Protein AF-A0A815X5C2-F1 (afdb_monomer_lite)

Sequence (608 aa):
MKLIISILLFIFVFIYITFRIYEYHKNLCKLNYDYPFQDPTLPIDIRLDNLMSLLTPEEKINMLWMDGATSDGELPNLAVPRLNIRGYSWMGQGYVYRSASNGCNINCYSPVIDGNVSVLPQGTGIASTWNKNLIFQSGIMISDESMAIHYNYKNKSVDYKTGASSVINIARDPRWGRVPETYGECPILTGEIAVAFNKGIMGYAKLEDTQLEYGIYKVIPVMRHFIDYDGPDNGRFSFNAIISDADLRITYLPVWKKLIDEKAIVGIMSAISAVNGIPSAVNKYLLNDVLRNEWNFTGYVITPLLVSKPNDGICENAIWSTNGTTVAGRSDGLGSALNRLYGPWGLFVDDNQVIYVADSKNHRIVKWEQDASSGQLVAGGKGSGNNTDQLNHPSDVVVDRDGSIYISDTENGRIQQWSPGAKSGKTIIKDISSPVGISRDKQGLLYVSDWKKGEIKKWGVGATIGQLVASRLSGPRFMFIDQKKSIYIAEQRRDRIIKADDVISSQSSMLVGGSLGNSLNQLSSPYSVIVDELGTLYIADTNNHRIMRWVRGAQSGKVIAGGQGMGSRYDQLSYPHDLSFDLNGNLYVVDYGNHRVQKFVIDKSLCQ

Foldseek 3Di:
DVVVVVVVVVVVVVVVVVVVVVVVVVVVPPPPQPWPLVDPVDDNVVNVVRVVVPDDPQLVVLCQDADDQDVPRDPDGQADVVNPRFREHQAQVQVLQCQAAVVDPDPPPDPFDDDDHDHHFHLQVLLVVVDLQVLLVSLLRSLVVQLVSQVPGPPVRYGRLHHAHAALAAQPDPQAPCCSRYSYRALVSSLSSLLSNLCSNQQAPDSPDQARPSNHGSGAYEYDEQFDDNDHPVCQLEAEAEDDPVCCVPGTCPSVLSCLNSVSHQHYEYGSYHYPLHGRVPPCCRVPVVQCVVSVRPHYYHYPPCSPCVLVFQFPPKAWFLFWDFQAADLPDADLFQRHAAQWFEWDQDQQRKIWIQSQQQQFIWIGHGPDSGTHTFAARPDDDDFQRTAHRWHYWDADPQGWIWTQSFCQQFIWIGHGPDNGTDTQERPANGWAAWDAAPQGKIWTDRQVQQWIWIDDDSRHDTHTQDGPAARWAYWDQDSQRWIWTQRQVQQFIWIGHRPPDPDIHTQAARDDDQPQRHAHRWHYWDATPQGWIWTQSFVQQFIWTGGGPDNGTDTRAANPDDDSGRSTAHRFNYWDAHSQGWIWTDRRVSRTIITIHMDCVVVD

pLDDT: mean 83.62, std 16.28, range [29.42, 98.69]

Secondary structure (DSSP, 8-state):
-HHHHHHHHHHHHHHHHHHHHHHHHHHHT----SSGGG-TTS-HHHHHHHHHHHS-HHHHHHTT------TTS---SS-BGGGTBPEE-TTTTHHHHHHHHH---SS---TT--S----PPPHHHHHTT--HHHHHHHHHHHHHHHHHHHHH-S-TTEE--EEEEEE------TT-TTGGGS--S-HHHHHHHHHHHHHHHHT-SSTT-SS-TTS--SSEEEEEEES---S-STTTTT-EE---HHHIIIIIHHHHHHHHHTT--SEEEEPSSEETTEEGGG-HIIIIIIIIIIT---SEEE--TT---GGG-S-TT-EE-SS-EEEEE-TT---SSTT--SSEEEEEE-TT--EEEEEGGGTEEEEE-TT-SS-EEEEE-S-B-SSTT-BSSEEEEEE-TT--EEEEEGGGTEEEEE-TT-SS-EEEE---SSEEEEEE-TT-PEEEEETTTTEEEEE-TT--SPEEEE-S-SSEEEEEE-TT--EEEEEGGGTEEEEE-SS--S-PEEEEE-SBSSSTT-BSS--EEEE-TT--EEEEEGGGTEEEEE-TT-SS-EEEEE-S-BSSSTT-BSSEEEEEE-TT--EEEEEGGGTEEEEEPEE-TT--

Structure (mmCIF, N/CA/C/O backbone):
data_AF-A0A815X5C2-F1
#
_entry.id   AF-A0A815X5C2-F1
#
loop_
_atom_site.group_PDB
_atom_site.id
_atom_site.type_symbol
_atom_site.label_atom_id
_atom_site.label_alt_id
_atom_site.label_comp_id
_atom_site.label_asym_id
_atom_site.label_entity_id
_atom_site.label_seq_id
_atom_site.pdbx_PDB_ins_code
_atom_site.Cartn_x
_atom_site.Cartn_y
_atom_site.Cartn_z
_atom_site.occupancy
_atom_site.B_iso_or_equiv
_atom_site.auth_seq_id
_atom_site.auth_comp_id
_atom_site.auth_asym_id
_atom_site.auth_atom_id
_atom_site.pdbx_PDB_model_num
ATOM 1 N N . MET A 1 1 ? -52.387 -11.831 75.411 1.00 72.12 1 MET A N 1
ATOM 2 C CA . MET A 1 1 ? -53.411 -11.578 74.368 1.00 72.12 1 MET A CA 1
ATOM 3 C C . MET A 1 1 ? -53.312 -10.174 73.764 1.00 72.12 1 MET A C 1
ATOM 5 O O . MET A 1 1 ? -53.032 -10.090 72.580 1.00 72.12 1 MET A O 1
ATOM 9 N N . LYS A 1 2 ? -53.426 -9.078 74.539 1.00 75.31 2 LYS A N 1
ATOM 10 C CA . LYS A 1 2 ? -53.301 -7.696 74.010 1.00 75.31 2 LYS A CA 1
ATOM 11 C C . LYS A 1 2 ? -51.975 -7.406 73.277 1.00 75.31 2 LYS A C 1
ATOM 13 O O . LYS A 1 2 ? -52.006 -6.847 72.193 1.00 75.31 2 LYS A O 1
ATOM 18 N N . LEU A 1 3 ? -50.838 -7.864 73.813 1.00 75.38 3 LEU A N 1
ATOM 19 C CA . LEU A 1 3 ? -49.519 -7.676 73.185 1.00 75.38 3 LEU A CA 1
ATOM 20 C C . LEU A 1 3 ? -49.397 -8.376 71.817 1.00 75.38 3 LEU A C 1
ATOM 22 O O . LEU A 1 3 ? -48.861 -7.806 70.877 1.00 75.38 3 LEU A O 1
ATOM 26 N N . ILE A 1 4 ? -49.949 -9.587 71.694 1.00 82.00 4 ILE A N 1
ATOM 27 C CA . ILE A 1 4 ? -49.926 -10.371 70.448 1.00 82.00 4 ILE A CA 1
ATOM 28 C C . ILE A 1 4 ? -50.776 -9.686 69.373 1.00 82.00 4 ILE A C 1
ATOM 30 O O . ILE A 1 4 ? -50.346 -9.574 68.230 1.00 82.00 4 ILE A O 1
ATOM 34 N N . ILE A 1 5 ? -51.947 -9.166 69.753 1.00 83.56 5 ILE A N 1
ATOM 35 C CA . ILE A 1 5 ? -52.819 -8.414 68.844 1.00 83.56 5 ILE A CA 1
ATOM 36 C C . ILE A 1 5 ? -52.121 -7.133 68.369 1.00 83.56 5 ILE A C 1
ATOM 38 O O . ILE A 1 5 ? -52.146 -6.851 67.178 1.00 83.56 5 ILE A O 1
ATOM 42 N N . SER A 1 6 ? -51.441 -6.395 69.253 1.00 80.06 6 SER A N 1
ATOM 43 C CA . SER A 1 6 ? -50.691 -5.192 68.862 1.00 80.06 6 SER A CA 1
ATOM 44 C C . SER A 1 6 ? -49.510 -5.488 67.933 1.00 80.06 6 SER A C 1
ATOM 46 O O . SER A 1 6 ? -49.292 -4.732 66.991 1.00 80.06 6 SER A O 1
ATOM 48 N N . ILE A 1 7 ? -48.779 -6.588 68.147 1.00 84.00 7 ILE A N 1
ATOM 49 C CA . ILE A 1 7 ? -47.677 -7.000 67.261 1.00 84.00 7 ILE A CA 1
ATOM 50 C C . ILE A 1 7 ? -48.214 -7.404 65.884 1.00 84.00 7 ILE A C 1
ATOM 52 O O . ILE A 1 7 ? -47.682 -6.964 64.868 1.00 84.00 7 ILE A O 1
ATOM 56 N N . LEU A 1 8 ? -49.297 -8.184 65.832 1.00 85.31 8 LEU A N 1
ATOM 57 C CA . LEU A 1 8 ? -49.929 -8.574 64.570 1.00 85.31 8 LEU A CA 1
ATOM 58 C C . LEU A 1 8 ? -50.484 -7.363 63.813 1.00 85.31 8 LEU A C 1
ATOM 60 O O . LEU A 1 8 ? -50.305 -7.278 62.602 1.00 85.31 8 LEU A O 1
ATOM 64 N N . LEU A 1 9 ? -51.092 -6.402 64.516 1.00 85.44 9 LEU A N 1
ATOM 65 C CA . LEU A 1 9 ? -51.580 -5.163 63.910 1.00 85.44 9 LEU A CA 1
ATOM 66 C C . LEU A 1 9 ? -50.423 -4.326 63.349 1.00 85.44 9 LEU A C 1
ATOM 68 O O . LEU A 1 9 ? -50.530 -3.800 62.247 1.00 85.44 9 LEU A O 1
ATOM 72 N N . PHE A 1 10 ? -49.304 -4.241 64.074 1.00 87.94 10 PHE A N 1
ATOM 73 C CA . PHE A 1 10 ? -48.117 -3.524 63.616 1.00 87.94 10 PHE A CA 1
ATOM 74 C C . PHE A 1 10 ? -47.497 -4.180 62.378 1.00 87.94 10 PHE A C 1
ATOM 76 O O . PHE A 1 10 ? -47.206 -3.486 61.410 1.00 87.94 10 PHE A O 1
ATOM 83 N N . ILE A 1 11 ? -47.364 -5.510 62.364 1.00 88.12 11 ILE A N 1
ATOM 84 C CA . ILE A 1 11 ? -46.875 -6.259 61.198 1.00 88.12 11 ILE A CA 1
ATOM 85 C C . ILE A 1 11 ? -47.812 -6.058 60.003 1.00 88.12 11 ILE A C 1
ATOM 87 O O . ILE A 1 11 ? -47.346 -5.796 58.900 1.00 88.12 11 ILE A O 1
ATOM 91 N N . PHE A 1 12 ? -49.128 -6.119 60.212 1.00 90.75 12 PHE A N 1
ATOM 92 C CA . PHE A 1 12 ? -50.104 -5.944 59.138 1.00 90.75 12 PHE A CA 1
ATOM 93 C C . PHE A 1 12 ? -50.082 -4.523 58.565 1.00 90.75 12 PHE A C 1
ATOM 95 O O . PHE A 1 12 ? -50.087 -4.347 57.350 1.00 90.75 12 PHE A O 1
ATOM 102 N N . VAL A 1 13 ? -49.990 -3.504 59.425 1.00 88.62 13 VAL A N 1
ATOM 103 C CA . VAL A 1 13 ? -49.850 -2.100 59.012 1.00 88.62 13 VAL A CA 1
ATOM 104 C C . VAL A 1 13 ? -48.517 -1.875 58.301 1.00 88.62 13 VAL A C 1
ATOM 106 O O . VAL A 1 13 ? -48.491 -1.211 57.271 1.00 88.62 13 VAL A O 1
ATOM 109 N N . PHE A 1 14 ? -47.424 -2.467 58.784 1.00 88.44 14 PHE A N 1
ATOM 110 C CA . PHE A 1 14 ? -46.113 -2.366 58.148 1.00 88.44 14 PHE A CA 1
ATOM 111 C C . PHE A 1 14 ? -46.097 -3.018 56.759 1.00 88.44 14 PHE A C 1
ATOM 113 O O . PHE A 1 14 ? -45.638 -2.392 55.805 1.00 88.44 14 PHE A O 1
ATOM 120 N N . ILE A 1 15 ? -46.661 -4.225 56.616 1.00 87.44 15 ILE A N 1
ATOM 121 C CA . ILE A 1 15 ? -46.813 -4.925 55.328 1.00 87.44 15 ILE A CA 1
ATOM 122 C C . ILE A 1 15 ? -47.727 -4.133 54.387 1.00 87.44 15 ILE A C 1
ATOM 124 O O . ILE A 1 15 ? -47.416 -3.971 53.211 1.00 87.44 15 ILE A O 1
ATOM 128 N N . TYR A 1 16 ? -48.835 -3.589 54.891 1.00 89.00 16 TYR A N 1
ATOM 129 C CA . TYR A 1 16 ? -49.747 -2.782 54.086 1.00 89.00 16 TYR A CA 1
ATOM 130 C C . TYR A 1 16 ? -49.084 -1.488 53.601 1.00 89.00 16 TYR A C 1
ATOM 132 O O . TYR A 1 16 ? -49.184 -1.155 52.424 1.00 89.00 16 TYR A O 1
ATOM 140 N N . ILE A 1 17 ? -48.359 -0.775 54.467 1.00 84.19 17 ILE A N 1
ATOM 141 C CA . ILE A 1 17 ? -47.642 0.453 54.097 1.00 84.19 17 ILE A CA 1
ATOM 142 C C . ILE A 1 17 ? -46.528 0.145 53.094 1.00 84.19 17 ILE A C 1
ATOM 144 O O . ILE A 1 17 ? -46.443 0.822 52.075 1.00 84.19 17 ILE A O 1
ATOM 148 N N . THR A 1 18 ? -45.720 -0.895 53.316 1.00 80.69 18 THR A N 1
ATOM 149 C CA . THR A 1 18 ? -44.672 -1.298 52.358 1.00 80.69 18 THR A CA 1
ATOM 150 C C . THR A 1 18 ? -45.258 -1.734 51.016 1.00 80.69 18 THR A C 1
ATOM 152 O O . THR A 1 18 ? -44.755 -1.310 49.978 1.00 80.69 18 THR A O 1
ATOM 155 N N . PHE A 1 19 ? -46.369 -2.475 51.004 1.00 80.69 19 PHE A N 1
ATOM 156 C CA . PHE A 1 19 ? -47.079 -2.837 49.774 1.00 80.69 19 PHE A CA 1
ATOM 157 C C . PHE A 1 19 ? -47.651 -1.611 49.046 1.00 80.69 19 PHE A C 1
ATOM 159 O O . PHE A 1 19 ? -47.551 -1.512 47.825 1.00 80.69 19 PHE A O 1
ATOM 166 N N . ARG A 1 20 ? -48.207 -0.632 49.773 1.00 82.44 20 ARG A N 1
ATOM 167 C CA . ARG A 1 20 ? -48.721 0.613 49.179 1.00 82.44 20 ARG A CA 1
ATOM 168 C C . ARG A 1 20 ? -47.603 1.525 48.681 1.00 82.44 20 ARG A C 1
ATOM 170 O O . ARG A 1 20 ? -47.794 2.143 47.645 1.00 82.44 20 ARG A O 1
ATOM 177 N N . ILE A 1 21 ? -46.451 1.576 49.351 1.00 74.44 21 ILE A N 1
ATOM 178 C CA . ILE A 1 21 ? -45.251 2.284 48.875 1.00 74.44 21 ILE A CA 1
ATOM 179 C C . ILE A 1 21 ? -44.699 1.607 47.613 1.00 74.44 21 ILE A C 1
ATOM 181 O O . ILE A 1 21 ? -44.374 2.299 46.653 1.00 74.44 21 ILE A O 1
ATOM 185 N N . TYR A 1 22 ? -44.663 0.272 47.573 1.00 72.00 22 TYR A N 1
ATOM 186 C CA . TYR A 1 22 ? -44.270 -0.499 46.391 1.00 72.00 22 TYR A CA 1
ATOM 187 C C . TYR A 1 22 ? -45.204 -0.239 45.198 1.00 72.00 22 TYR A C 1
ATOM 189 O O . TYR A 1 22 ? -44.738 0.129 44.123 1.00 72.00 22 TYR A O 1
ATOM 197 N N . GLU A 1 23 ? -46.523 -0.341 45.388 1.00 68.12 23 GLU A N 1
ATOM 198 C CA . GLU A 1 23 ? -47.508 -0.041 44.338 1.00 68.12 23 GLU A CA 1
ATOM 199 C C . GLU A 1 23 ? -47.501 1.444 43.937 1.00 68.12 23 GLU A C 1
ATOM 201 O O . GLU A 1 23 ? -47.678 1.770 42.765 1.00 68.12 23 GLU A O 1
ATOM 206 N N . TYR A 1 24 ? -47.254 2.363 44.872 1.00 66.94 24 TYR A N 1
ATOM 207 C CA . TYR A 1 24 ? -47.135 3.791 44.581 1.00 66.94 24 TYR A CA 1
ATOM 208 C C . TYR A 1 24 ? -45.874 4.107 43.764 1.00 66.94 24 TYR A C 1
ATOM 210 O O . TYR A 1 24 ? -45.978 4.801 42.758 1.00 66.94 24 TYR A O 1
ATOM 218 N N . HIS A 1 25 ? -44.709 3.539 44.101 1.00 59.38 25 HIS A N 1
ATOM 219 C CA . HIS A 1 25 ? -43.488 3.676 43.293 1.00 59.38 25 HIS A CA 1
ATOM 220 C C . HIS A 1 25 ? -43.621 3.022 41.915 1.00 59.38 25 HIS A C 1
ATOM 222 O O . HIS A 1 25 ? -43.240 3.621 40.911 1.00 59.38 25 HIS A O 1
ATOM 228 N N . LYS A 1 26 ? -44.235 1.838 41.843 1.00 57.28 26 LYS A N 1
ATOM 229 C CA . LYS A 1 26 ? -44.528 1.147 40.582 1.00 57.28 26 LYS A CA 1
ATOM 230 C C . LYS A 1 26 ? -45.453 1.962 39.673 1.00 57.28 26 LYS A C 1
ATOM 232 O O . LYS A 1 26 ? -45.273 1.951 38.460 1.00 57.28 26 LYS A O 1
ATOM 237 N N . ASN A 1 27 ? -46.420 2.688 40.238 1.00 56.72 27 ASN A N 1
ATOM 238 C CA . ASN A 1 27 ? -47.327 3.543 39.467 1.00 56.72 27 ASN A CA 1
ATOM 239 C C . ASN A 1 27 ? -46.750 4.940 39.162 1.00 56.72 27 ASN A C 1
ATOM 241 O O . ASN A 1 27 ? -47.071 5.487 38.111 1.00 56.72 27 ASN A O 1
ATOM 245 N N . LEU A 1 28 ? -45.871 5.495 40.006 1.00 50.91 28 LEU A N 1
ATOM 246 C CA . LEU A 1 28 ? -45.116 6.728 39.718 1.00 50.91 28 LEU A CA 1
ATOM 247 C C . LEU A 1 28 ? -44.108 6.551 38.571 1.00 50.91 28 LEU A C 1
ATOM 249 O O . LEU A 1 28 ? -43.815 7.508 37.862 1.00 50.91 28 LEU A O 1
ATOM 253 N N . CYS A 1 29 ? -43.603 5.330 38.376 1.00 49.50 29 CYS A N 1
ATOM 254 C CA . CYS A 1 29 ? -42.660 4.970 37.318 1.00 49.50 29 CYS A CA 1
ATOM 255 C C . CYS A 1 29 ? -43.308 4.230 36.137 1.00 49.50 29 CYS A C 1
ATOM 257 O O . CYS A 1 29 ? -42.604 3.528 35.412 1.00 49.50 29 CYS A O 1
ATOM 259 N N . LYS A 1 30 ? -44.615 4.396 35.881 1.00 49.09 30 LYS A N 1
ATOM 260 C CA . LYS A 1 30 ? -45.191 4.035 34.572 1.00 49.09 30 LYS A CA 1
ATOM 261 C C . LYS A 1 30 ? -44.736 5.041 33.516 1.00 49.09 30 LYS A C 1
ATOM 263 O O . LYS A 1 30 ? -45.509 5.851 33.013 1.00 49.09 30 LYS A O 1
ATOM 268 N N . LEU A 1 31 ? -43.452 4.993 33.189 1.00 56.62 31 LEU A N 1
ATOM 269 C CA . LEU A 1 31 ? -43.000 5.392 31.872 1.00 56.62 31 LEU A CA 1
ATOM 270 C C . LEU A 1 31 ? -43.629 4.376 30.918 1.00 56.62 31 LEU A C 1
ATOM 272 O O . LEU A 1 31 ? -43.319 3.189 30.976 1.00 56.62 31 LEU A O 1
ATOM 276 N N . ASN A 1 32 ? -44.591 4.819 30.113 1.00 68.81 32 ASN A N 1
ATOM 277 C CA . ASN A 1 32 ? -45.049 4.003 28.999 1.00 68.81 32 ASN A CA 1
ATOM 278 C C . ASN A 1 32 ? -43.869 3.890 28.035 1.00 68.81 32 ASN A C 1
ATOM 280 O O . ASN A 1 32 ? -43.468 4.880 27.427 1.00 68.81 32 ASN A O 1
ATOM 284 N N . TYR A 1 33 ? -43.284 2.700 27.975 1.00 81.44 33 TYR A N 1
ATOM 285 C CA . TYR A 1 33 ? -42.246 2.360 27.019 1.00 81.44 33 TYR A CA 1
ATOM 286 C C . TYR A 1 33 ? -42.915 1.847 25.747 1.00 81.44 33 TYR A C 1
ATOM 288 O O . TYR A 1 33 ? -43.743 0.938 25.806 1.00 81.44 33 TYR A O 1
ATOM 296 N N . ASP A 1 34 ? -42.547 2.418 24.605 1.00 88.44 34 ASP A N 1
ATOM 297 C CA . ASP A 1 34 ? -43.014 1.969 23.292 1.00 88.44 34 ASP A CA 1
ATOM 298 C C . ASP A 1 34 ? -42.388 0.616 22.925 1.00 88.44 34 ASP A C 1
ATOM 300 O O . ASP A 1 34 ? -42.987 -0.184 22.204 1.00 88.44 34 ASP A O 1
ATOM 304 N N . TYR A 1 35 ? -41.186 0.343 23.447 1.00 91.12 35 TYR A N 1
ATOM 305 C CA . TYR A 1 35 ? -40.422 -0.869 23.167 1.00 91.12 35 TYR A CA 1
ATOM 306 C C . TYR A 1 35 ? -39.722 -1.424 24.419 1.00 91.12 35 TYR A C 1
ATOM 308 O O . TYR A 1 35 ? -39.241 -0.640 25.243 1.00 91.12 35 TYR A O 1
ATOM 316 N N . PRO A 1 36 ? -39.552 -2.758 24.533 1.00 91.88 36 PRO A N 1
ATOM 317 C CA . PRO A 1 36 ? -38.826 -3.391 25.637 1.00 91.88 36 PRO A CA 1
ATOM 318 C C . PRO A 1 36 ? -37.434 -2.809 25.911 1.00 91.88 36 PRO A C 1
ATOM 320 O O . PRO A 1 36 ? -37.052 -2.666 27.067 1.00 91.88 36 PRO A O 1
ATOM 323 N N . PHE A 1 37 ? -36.672 -2.409 24.885 1.00 92.56 37 PHE A N 1
ATOM 324 C CA . PHE A 1 37 ? -35.331 -1.851 25.106 1.00 92.56 37 PHE A CA 1
ATOM 325 C C . PHE A 1 37 ? -35.318 -0.559 25.944 1.00 92.56 37 PHE A C 1
ATOM 327 O O . PHE A 1 37 ? -34.287 -0.203 26.526 1.00 92.56 37 PHE A O 1
ATOM 334 N N . GLN A 1 38 ? -36.444 0.148 26.023 1.00 89.06 38 GLN A N 1
ATOM 335 C CA . GLN A 1 38 ? -36.567 1.387 26.785 1.00 89.06 38 GLN A CA 1
ATOM 336 C C . GLN A 1 38 ? -36.822 1.130 28.279 1.00 89.06 38 GLN A C 1
ATOM 338 O O . GLN A 1 38 ? -36.541 2.017 29.082 1.00 89.06 38 GLN A O 1
ATOM 343 N N . ASP A 1 39 ? -37.279 -0.069 28.657 1.00 87.19 39 ASP A N 1
ATOM 344 C CA . ASP A 1 39 ? -37.573 -0.436 30.043 1.00 87.19 39 ASP A CA 1
ATOM 345 C C . ASP A 1 39 ? -36.281 -0.772 30.812 1.00 87.19 39 ASP A C 1
ATOM 347 O O . ASP A 1 39 ? -35.660 -1.805 30.554 1.00 87.19 39 ASP A O 1
ATOM 351 N N . PRO A 1 40 ? -35.842 0.065 31.771 1.00 83.12 40 PRO A N 1
ATOM 352 C CA . PRO A 1 40 ? -34.617 -0.159 32.525 1.00 83.12 40 PRO A CA 1
ATOM 353 C C . PRO A 1 40 ? -34.738 -1.286 33.557 1.00 83.12 40 PRO A C 1
ATOM 355 O O . PRO A 1 40 ? -33.723 -1.658 34.141 1.00 83.12 40 PRO A O 1
ATOM 358 N N . THR A 1 41 ? -35.940 -1.816 33.804 1.00 83.19 41 THR A N 1
ATOM 359 C CA . THR A 1 41 ? -36.155 -2.952 34.711 1.00 83.19 41 THR A CA 1
ATOM 360 C C . THR A 1 41 ? -35.864 -4.297 34.047 1.00 83.19 41 THR A C 1
ATOM 362 O O . THR A 1 41 ? -35.677 -5.295 34.745 1.00 83.19 41 THR A O 1
ATOM 365 N N . LEU A 1 42 ? -35.784 -4.331 32.711 1.00 86.88 42 LEU A N 1
ATOM 366 C CA . LEU A 1 42 ? -35.422 -5.527 31.960 1.00 86.88 42 LEU A CA 1
ATOM 367 C C . LEU A 1 42 ? -33.898 -5.743 31.924 1.00 86.88 42 LEU A C 1
ATOM 369 O O . LEU A 1 42 ? -33.134 -4.772 31.868 1.00 86.88 42 LEU A O 1
ATOM 373 N N . PRO A 1 43 ? -33.439 -7.010 31.891 1.00 87.56 43 PRO A N 1
ATOM 374 C CA . PRO A 1 43 ? -32.035 -7.345 31.670 1.00 87.56 43 PRO A CA 1
ATOM 375 C C . PRO A 1 43 ? -31.459 -6.702 30.397 1.00 87.56 43 PRO A C 1
ATOM 377 O O . PRO A 1 43 ? -32.151 -6.553 29.387 1.00 87.56 43 PRO A O 1
ATOM 380 N N . ILE A 1 44 ? -30.186 -6.295 30.445 1.00 83.94 44 ILE A N 1
ATOM 381 C CA . ILE A 1 44 ? -29.543 -5.541 29.356 1.00 83.94 44 ILE A CA 1
ATOM 382 C C . ILE A 1 44 ? -29.495 -6.323 28.038 1.00 83.94 44 ILE A C 1
ATOM 384 O O . ILE A 1 44 ? -29.683 -5.735 26.982 1.00 83.94 44 ILE A O 1
ATOM 388 N N . ASP A 1 45 ? -29.301 -7.636 28.095 1.00 88.31 45 ASP A N 1
ATOM 389 C CA . ASP A 1 45 ? -29.332 -8.561 26.960 1.00 88.31 45 ASP A CA 1
ATOM 390 C C . ASP A 1 45 ? -30.703 -8.567 26.275 1.00 88.31 45 ASP A C 1
ATOM 392 O O . ASP A 1 45 ? -30.782 -8.341 25.072 1.00 88.31 45 ASP A O 1
ATOM 396 N N . ILE A 1 46 ? -31.792 -8.672 27.043 1.00 92.12 46 ILE A N 1
ATOM 397 C CA . ILE A 1 46 ? -33.163 -8.607 26.509 1.00 92.12 46 ILE A CA 1
ATOM 398 C C . ILE A 1 46 ? -33.430 -7.263 25.825 1.00 92.12 46 ILE A C 1
ATOM 400 O O . ILE A 1 46 ? -34.056 -7.193 24.762 1.00 92.12 46 ILE A O 1
ATOM 404 N N . ARG A 1 47 ? -32.945 -6.176 26.426 1.00 92.75 47 ARG A N 1
ATOM 405 C CA . ARG A 1 47 ? -33.084 -4.829 25.867 1.00 92.75 47 ARG A CA 1
ATOM 406 C C . ARG A 1 47 ? -32.284 -4.677 24.575 1.00 92.75 47 ARG A C 1
ATOM 408 O O . ARG A 1 47 ? -32.802 -4.128 23.605 1.00 92.75 47 ARG A O 1
ATOM 415 N N . LEU A 1 48 ? -31.048 -5.171 24.548 1.00 90.44 48 LEU A N 1
ATOM 416 C CA . LEU A 1 48 ? -30.183 -5.126 23.371 1.00 90.44 48 LEU A CA 1
ATOM 417 C C . LEU A 1 48 ? -30.739 -5.981 22.233 1.00 90.44 48 LEU A C 1
ATOM 419 O O . LEU A 1 48 ? -30.823 -5.485 21.114 1.00 90.44 48 LEU A O 1
ATOM 423 N N . ASP A 1 49 ? -31.193 -7.204 22.501 1.00 94.25 49 ASP A N 1
ATOM 424 C CA . ASP A 1 49 ? -31.783 -8.085 21.488 1.00 94.25 49 ASP A CA 1
ATOM 425 C C . ASP A 1 49 ? -33.027 -7.455 20.858 1.00 94.25 49 ASP A C 1
ATOM 427 O O . ASP A 1 49 ? -33.178 -7.433 19.631 1.00 94.25 49 ASP A O 1
ATOM 431 N N . ASN A 1 50 ? -33.892 -6.857 21.683 1.00 96.44 50 ASN A N 1
ATOM 432 C CA . ASN A 1 50 ? -35.046 -6.125 21.185 1.00 96.44 50 ASN A CA 1
ATOM 433 C C . ASN A 1 50 ? -34.626 -4.935 20.309 1.00 96.44 50 ASN A C 1
ATOM 435 O O . ASN A 1 50 ? -35.100 -4.828 19.178 1.00 96.44 50 ASN A O 1
ATOM 439 N N . LEU A 1 51 ? -33.704 -4.087 20.772 1.00 94.31 51 LEU A N 1
ATOM 440 C CA . LEU A 1 51 ? -33.201 -2.955 19.988 1.00 94.31 51 LEU A CA 1
ATOM 441 C C . LEU A 1 51 ? -32.599 -3.412 18.649 1.00 94.31 51 LEU A C 1
ATOM 443 O O . LEU A 1 51 ? -32.947 -2.886 17.591 1.00 94.31 51 LEU A O 1
ATOM 447 N N . MET A 1 52 ? -31.742 -4.432 18.673 1.00 94.06 52 MET A N 1
ATOM 448 C CA . MET A 1 52 ? -31.075 -4.959 17.483 1.00 94.06 52 MET A CA 1
ATOM 449 C C . MET A 1 52 ? -32.051 -5.597 16.492 1.00 94.06 52 MET A C 1
ATOM 451 O O . MET A 1 52 ? -31.781 -5.573 15.288 1.00 94.06 52 MET A O 1
ATOM 455 N N . SER A 1 53 ? -33.180 -6.132 16.963 1.00 96.00 53 SER A N 1
ATOM 456 C CA . SER A 1 53 ? -34.256 -6.634 16.098 1.00 96.00 53 SER A CA 1
ATOM 457 C C . SER A 1 53 ? -35.053 -5.517 15.414 1.00 96.00 53 SER A C 1
ATOM 459 O O . SER A 1 53 ? -35.569 -5.717 14.318 1.00 96.00 53 SER A O 1
ATOM 461 N N . LEU A 1 54 ? -35.129 -4.336 16.038 1.00 95.75 54 LEU A N 1
ATOM 462 C CA . LEU A 1 54 ? -35.889 -3.191 15.535 1.00 95.75 54 LEU A CA 1
ATOM 463 C C . LEU A 1 54 ? -35.095 -2.339 14.545 1.00 95.75 54 LEU A C 1
ATOM 465 O O . LEU A 1 54 ? -35.705 -1.695 13.694 1.00 95.75 54 LEU A O 1
ATOM 469 N N . LEU A 1 55 ? -33.766 -2.293 14.666 1.00 92.38 55 LEU A N 1
ATOM 470 C CA . LEU A 1 55 ? -32.887 -1.505 13.799 1.00 92.38 55 LEU A CA 1
ATOM 471 C C . LEU A 1 55 ? -32.734 -2.139 12.406 1.00 92.38 55 LEU A C 1
ATOM 473 O O . LEU A 1 55 ? -32.408 -3.324 12.269 1.00 92.38 55 LEU A O 1
ATOM 477 N N . THR A 1 56 ? -32.892 -1.321 11.369 1.00 90.94 56 THR A N 1
ATOM 478 C CA . THR A 1 56 ? -32.572 -1.680 9.983 1.00 90.94 56 THR A CA 1
ATOM 479 C C . THR A 1 56 ? -31.056 -1.828 9.796 1.00 90.94 56 THR A C 1
ATOM 481 O O . THR A 1 56 ? -30.276 -1.296 10.592 1.00 90.94 56 THR A O 1
ATOM 484 N N . PRO A 1 57 ? -30.594 -2.532 8.746 1.00 87.62 57 PRO A N 1
ATOM 485 C CA . PRO A 1 57 ? -29.172 -2.578 8.413 1.00 87.62 57 PRO A CA 1
ATOM 486 C C . PRO A 1 57 ? -28.546 -1.189 8.224 1.00 87.62 57 PRO A C 1
ATOM 488 O O . PRO A 1 57 ? -27.438 -0.965 8.696 1.00 87.62 57 PRO A O 1
ATOM 491 N N . GLU A 1 58 ? -29.263 -0.255 7.596 1.00 79.31 58 GLU A N 1
ATOM 492 C CA . GLU A 1 58 ? -28.786 1.113 7.366 1.00 79.31 58 GLU A CA 1
ATOM 493 C C . GLU A 1 58 ? -28.607 1.883 8.678 1.00 79.31 58 GLU A C 1
ATOM 495 O O . GLU A 1 58 ? -27.551 2.459 8.911 1.00 79.31 58 GLU A O 1
ATOM 500 N N . GLU A 1 59 ? -29.575 1.815 9.596 1.00 84.06 59 GLU A N 1
ATOM 501 C CA . GLU A 1 59 ? -29.431 2.449 10.914 1.00 84.06 59 GLU A CA 1
ATOM 502 C C . GLU A 1 59 ? -28.301 1.818 11.728 1.00 84.06 59 GLU A C 1
ATOM 504 O O . GLU A 1 59 ? -27.558 2.536 12.389 1.00 84.06 59 GLU A O 1
ATOM 509 N N . LYS A 1 60 ? -28.117 0.492 11.647 1.00 84.75 60 LYS A N 1
ATOM 510 C CA . LYS A 1 60 ? -26.974 -0.183 12.281 1.00 84.75 60 LYS A CA 1
ATOM 511 C C . LYS A 1 60 ? -25.652 0.341 11.733 1.00 84.75 60 LYS A C 1
ATOM 513 O O . LYS A 1 60 ? -24.768 0.635 12.525 1.00 84.75 60 LYS A O 1
ATOM 518 N N . ILE A 1 61 ? -25.522 0.463 10.410 1.00 78.50 61 ILE A N 1
ATOM 519 C CA . ILE A 1 61 ? -24.318 0.990 9.751 1.00 78.50 61 ILE A CA 1
ATOM 520 C C . ILE A 1 61 ? -24.071 2.440 10.165 1.00 78.50 61 ILE A C 1
ATOM 522 O O . ILE A 1 61 ? -22.959 2.778 10.562 1.00 78.50 61 ILE A O 1
ATOM 526 N N . ASN A 1 62 ? -25.111 3.271 10.145 1.00 74.50 62 ASN A N 1
ATOM 527 C CA . ASN A 1 62 ? -25.028 4.673 10.538 1.00 74.50 62 ASN A CA 1
ATOM 528 C C . ASN A 1 62 ? -24.534 4.819 11.983 1.00 74.50 62 ASN A C 1
ATOM 530 O O . ASN A 1 62 ? -23.634 5.611 12.245 1.00 74.50 62 ASN A O 1
ATOM 534 N N . MET A 1 63 ? -25.012 3.974 12.901 1.00 76.38 63 MET A N 1
ATOM 535 C CA . MET A 1 63 ? -24.567 3.952 14.300 1.00 76.38 63 MET A CA 1
ATOM 536 C C . MET A 1 63 ? -23.106 3.500 14.505 1.00 76.38 63 MET A C 1
ATOM 538 O O . MET A 1 63 ? -22.582 3.677 15.604 1.00 76.38 63 MET A O 1
ATOM 542 N N . LEU A 1 64 ? -22.432 2.938 13.491 1.00 76.06 64 LEU A N 1
ATOM 543 C CA . LEU A 1 64 ? -21.000 2.600 13.550 1.00 76.06 64 LEU A CA 1
ATOM 544 C C . LEU A 1 64 ? -20.088 3.787 13.214 1.00 76.06 64 LEU A C 1
ATOM 546 O O . LEU A 1 64 ? -18.883 3.712 13.460 1.00 76.06 64 LEU A O 1
ATOM 550 N N . TRP A 1 65 ? -20.632 4.861 12.636 1.00 65.88 65 TRP A N 1
ATOM 551 C CA . TRP A 1 65 ? -19.843 6.002 12.191 1.00 65.88 65 TRP A CA 1
ATOM 552 C C . TRP A 1 65 ? -19.666 7.048 13.296 1.00 65.88 65 TRP A C 1
ATOM 554 O O . TRP A 1 65 ? -20.448 7.162 14.241 1.00 65.88 65 TRP A O 1
ATOM 564 N N . MET A 1 66 ? -18.621 7.854 13.158 1.00 59.94 66 MET A N 1
ATOM 565 C CA . MET A 1 66 ? -18.404 9.050 13.956 1.00 59.94 66 MET A CA 1
ATOM 566 C C . MET A 1 66 ? -18.143 10.191 12.980 1.00 59.94 66 MET A C 1
ATOM 568 O O . MET A 1 66 ? -17.024 10.313 12.493 1.00 59.94 66 MET A O 1
ATOM 572 N N . ASP A 1 67 ? -19.160 11.002 12.679 1.00 49.62 67 ASP A N 1
ATOM 573 C CA . ASP A 1 67 ? -18.928 12.286 12.017 1.00 49.62 67 ASP A CA 1
ATOM 574 C C . ASP A 1 67 ? -19.259 13.432 12.964 1.00 49.62 67 ASP A C 1
ATOM 576 O O . ASP A 1 67 ? -20.211 13.380 13.752 1.00 49.62 67 ASP A O 1
ATOM 580 N N . GLY A 1 68 ? -18.385 14.431 12.916 1.00 40.25 68 GLY A N 1
ATOM 581 C CA . GLY A 1 68 ? -18.548 15.687 13.607 1.00 40.25 68 GLY A CA 1
ATOM 582 C C . GLY A 1 68 ? -19.747 16.442 13.058 1.00 40.25 68 GLY A C 1
ATOM 583 O O . GLY A 1 68 ? -20.357 16.086 12.054 1.00 40.25 68 GLY A O 1
ATOM 584 N N . ALA A 1 69 ? -20.068 17.531 13.742 1.00 33.81 69 ALA A N 1
ATOM 585 C CA . ALA A 1 69 ? -20.802 18.610 13.124 1.00 33.81 69 ALA A CA 1
ATOM 586 C C . ALA A 1 69 ? -20.215 18.856 11.726 1.00 33.81 69 ALA A C 1
ATOM 588 O O . ALA A 1 69 ? -19.022 19.148 11.595 1.00 33.81 69 ALA A O 1
ATOM 589 N N . THR A 1 70 ? -21.052 18.749 10.697 1.00 30.41 70 THR A N 1
ATOM 590 C CA . THR A 1 70 ? -20.792 19.466 9.454 1.00 30.41 70 THR A CA 1
ATOM 591 C C . THR A 1 70 ? -20.470 20.921 9.817 1.00 30.41 70 THR A C 1
ATOM 593 O O . THR A 1 70 ? -20.861 21.421 10.882 1.00 30.41 70 THR A O 1
ATOM 596 N N . SER A 1 71 ? -19.799 21.646 8.928 1.00 31.19 71 SER A N 1
ATOM 597 C CA . SER A 1 71 ? -19.650 23.111 9.004 1.00 31.19 71 SER A CA 1
ATOM 598 C C . SER A 1 71 ? -20.979 23.872 9.185 1.00 31.19 71 SER A C 1
ATOM 600 O O . SER A 1 71 ? -20.976 25.085 9.389 1.00 31.19 71 SER A O 1
ATOM 602 N N . ASP A 1 72 ? -22.096 23.146 9.150 1.00 29.42 72 ASP A N 1
ATOM 603 C CA . ASP A 1 72 ? -23.463 23.606 9.034 1.00 29.42 72 ASP A CA 1
ATOM 604 C C . ASP A 1 72 ? -24.259 23.320 10.330 1.00 29.42 72 ASP A C 1
ATOM 606 O O . ASP A 1 72 ? -25.404 23.741 10.460 1.00 29.42 72 ASP A O 1
ATOM 610 N N . GLY A 1 73 ? -23.665 22.642 11.326 1.00 33.53 73 GLY A N 1
ATOM 611 C CA . GLY A 1 73 ? -24.241 22.496 12.671 1.00 33.53 73 GLY A CA 1
ATOM 612 C C . GLY A 1 73 ? -25.387 21.486 12.816 1.00 33.53 73 GLY A C 1
ATOM 613 O O . GLY A 1 73 ? -25.925 21.345 13.917 1.00 33.53 73 GLY A O 1
ATOM 614 N N . GLU A 1 74 ? -25.734 20.743 11.768 1.00 34.03 74 GLU A N 1
ATOM 615 C CA . GLU A 1 74 ? -26.656 19.608 11.861 1.00 34.03 74 GLU A CA 1
ATOM 616 C C . GLU A 1 74 ? -25.865 18.298 11.993 1.00 34.03 74 GLU A C 1
ATOM 618 O O . GLU A 1 74 ? -24.874 18.091 11.300 1.00 34.03 74 GLU A O 1
ATOM 623 N N . LEU A 1 75 ? -26.278 17.428 12.924 1.00 50.16 75 LEU A N 1
ATOM 624 C CA . LEU A 1 75 ? -25.729 16.084 13.159 1.00 50.16 75 LEU A CA 1
ATOM 625 C C . LEU A 1 75 ? -26.728 15.054 12.609 1.00 50.16 75 LEU A C 1
ATOM 627 O O . LEU A 1 75 ? -27.537 14.536 13.385 1.00 50.16 75 LEU A O 1
ATOM 631 N N . PRO A 1 76 ? -26.755 14.766 11.295 1.00 42.47 76 PRO A N 1
ATOM 632 C CA . PRO A 1 76 ? -27.945 14.168 10.706 1.00 42.47 76 PRO A CA 1
ATOM 633 C C . PRO A 1 76 ? -28.003 12.639 10.857 1.00 42.47 76 PRO A C 1
ATOM 635 O O . PRO A 1 76 ? -29.076 12.069 10.708 1.00 42.47 76 PRO A O 1
ATOM 638 N N . ASN A 1 77 ? -26.905 11.950 11.203 1.00 52.06 77 ASN A N 1
ATOM 639 C CA . ASN A 1 77 ? -26.784 10.519 10.870 1.00 52.06 77 ASN A CA 1
ATOM 640 C C . ASN A 1 77 ? -26.555 9.538 12.040 1.00 52.06 77 ASN A C 1
ATOM 642 O O . ASN A 1 77 ? -26.185 8.401 11.789 1.00 52.06 77 ASN A O 1
ATOM 646 N N . LEU A 1 78 ? -26.784 9.911 13.309 1.00 61.22 78 LEU A N 1
ATOM 647 C CA . LEU A 1 78 ? -26.648 8.969 14.451 1.00 61.22 78 LEU A CA 1
ATOM 648 C C . LEU A 1 78 ? -27.926 8.759 15.269 1.00 61.22 78 LEU A C 1
ATOM 650 O O . LEU A 1 78 ? -27.964 7.897 16.144 1.00 61.22 78 LEU A O 1
ATOM 654 N N . ALA A 1 79 ? -28.968 9.548 15.016 1.00 73.12 79 ALA A N 1
ATOM 655 C CA . ALA A 1 79 ? -30.257 9.377 15.671 1.00 73.12 79 ALA A CA 1
ATOM 656 C C . ALA A 1 79 ? -31.091 8.315 14.942 1.00 73.12 79 ALA A C 1
ATOM 658 O O . ALA A 1 79 ? -31.018 8.184 13.723 1.00 73.12 79 ALA A O 1
ATOM 659 N N . VAL A 1 80 ? -31.969 7.633 15.677 1.00 82.88 80 VAL A N 1
ATOM 660 C CA . VAL A 1 80 ? -33.049 6.822 15.095 1.00 82.88 80 VAL A CA 1
ATOM 661 C C . VAL A 1 80 ? -34.378 7.379 15.612 1.00 82.88 80 VAL A C 1
ATOM 663 O O . VAL A 1 80 ? -34.942 6.844 16.574 1.00 82.88 80 VAL A O 1
ATOM 666 N N . PRO A 1 81 ? -34.893 8.480 15.017 1.00 82.25 81 PRO A N 1
ATOM 667 C CA . PRO A 1 81 ? -36.049 9.204 15.550 1.00 82.25 81 PRO A CA 1
ATOM 668 C C . PRO A 1 81 ? -37.299 8.336 15.695 1.00 82.25 81 PRO A C 1
ATOM 670 O O . PRO A 1 81 ? -38.021 8.465 16.679 1.00 82.25 81 PRO A O 1
ATOM 673 N N . ARG A 1 82 ? -37.520 7.387 14.772 1.00 88.50 82 ARG A N 1
ATOM 674 C CA . ARG A 1 82 ? -38.664 6.455 14.826 1.00 88.50 82 ARG A CA 1
ATOM 675 C C . ARG A 1 82 ? -38.644 5.513 16.038 1.00 88.50 82 ARG A C 1
ATOM 677 O O . ARG A 1 82 ? -39.682 4.976 16.406 1.00 88.50 82 ARG A O 1
ATOM 684 N N . LEU A 1 83 ? -37.467 5.286 16.626 1.00 88.94 83 LEU A N 1
ATOM 685 C CA . LEU A 1 83 ? -37.285 4.514 17.859 1.00 88.94 83 LEU A CA 1
ATOM 686 C C . LEU A 1 83 ? -37.052 5.426 19.072 1.00 88.94 83 LEU A C 1
ATOM 688 O O . LEU A 1 83 ? -36.759 4.936 20.160 1.00 88.94 83 LEU A O 1
ATOM 692 N N . ASN A 1 84 ? -37.169 6.748 18.899 1.00 83.56 84 ASN A N 1
ATOM 693 C CA . ASN A 1 84 ? -36.847 7.746 19.914 1.00 83.56 84 ASN A CA 1
ATOM 694 C C . ASN A 1 84 ? -35.401 7.614 20.445 1.00 83.56 84 ASN A C 1
ATOM 696 O O . ASN A 1 84 ? -35.127 7.817 21.628 1.00 83.56 84 ASN A O 1
ATOM 700 N N . ILE A 1 85 ? -34.463 7.252 19.562 1.00 82.12 85 ILE A N 1
ATOM 701 C CA . ILE A 1 85 ? -33.033 7.171 19.876 1.00 82.12 85 ILE A CA 1
ATOM 702 C C . ILE A 1 85 ? -32.379 8.468 19.420 1.00 82.12 85 ILE A C 1
ATOM 704 O O . ILE A 1 85 ? -32.455 8.844 18.249 1.00 82.12 85 ILE A O 1
ATOM 708 N N . ARG A 1 86 ? -31.750 9.159 20.367 1.00 75.56 86 ARG A N 1
ATOM 709 C CA . ARG A 1 86 ? -31.007 10.398 20.121 1.00 75.56 86 ARG A CA 1
ATOM 710 C C . ARG A 1 86 ? -29.708 10.105 19.379 1.00 75.56 86 ARG A C 1
ATOM 712 O O . ARG A 1 86 ? -29.197 8.991 19.451 1.00 75.56 86 ARG A O 1
ATOM 719 N N . GLY A 1 87 ? -29.157 11.122 18.721 1.00 70.38 87 GLY A N 1
ATOM 720 C CA . GLY A 1 87 ? -27.789 11.038 18.227 1.00 70.38 87 GLY A CA 1
ATOM 721 C C . GLY A 1 87 ? -26.840 10.757 19.390 1.00 70.38 87 GLY A C 1
ATOM 722 O O . GLY A 1 87 ? -27.113 11.121 20.533 1.00 70.38 87 GLY A O 1
ATOM 723 N N . TYR A 1 88 ? -25.726 10.100 19.123 1.00 70.69 88 TYR A N 1
ATOM 724 C CA . TYR A 1 88 ? -24.748 9.770 20.151 1.00 70.69 88 TYR A CA 1
ATOM 725 C C . TYR A 1 88 ? -23.361 10.134 19.648 1.00 70.69 88 TYR A C 1
ATOM 727 O O . TYR A 1 88 ? -22.992 9.764 18.541 1.00 70.69 88 TYR A O 1
ATOM 735 N N . SER A 1 89 ? -22.593 10.883 20.436 1.00 66.50 89 SER A N 1
ATOM 736 C CA . SER A 1 89 ? -21.244 11.286 20.051 1.00 66.50 89 SER A CA 1
ATOM 737 C C . SER A 1 89 ? -20.199 10.487 20.821 1.00 66.50 89 SER A C 1
ATOM 739 O O . SER A 1 89 ? -19.999 10.686 22.020 1.00 66.50 89 SER A O 1
ATOM 741 N N . TRP A 1 90 ? -19.460 9.638 20.103 1.00 61.62 90 TRP A N 1
ATOM 742 C CA . TRP A 1 90 ? -18.332 8.860 20.633 1.00 61.62 90 TRP A CA 1
ATOM 743 C C . TRP A 1 90 ? -17.191 9.742 21.181 1.00 61.62 90 TRP A C 1
ATOM 745 O O . TRP A 1 90 ? -16.459 9.336 22.081 1.00 61.62 90 TRP A O 1
ATOM 755 N N . MET A 1 91 ? -17.050 10.968 20.658 1.00 55.84 91 MET A N 1
ATOM 756 C CA . MET A 1 91 ? -16.079 11.986 21.104 1.00 55.84 91 MET A CA 1
ATOM 757 C C . MET A 1 91 ? -16.715 13.059 21.992 1.00 55.84 91 MET A C 1
ATOM 759 O O . MET A 1 91 ? -16.065 14.055 22.314 1.00 55.84 91 MET A O 1
ATOM 763 N N . GLY A 1 92 ? -17.976 12.868 22.372 1.00 48.66 92 GLY A N 1
ATOM 764 C CA . GLY A 1 92 ? -18.888 13.916 22.795 1.00 48.66 92 GLY A CA 1
ATOM 765 C C . GLY A 1 92 ? -18.430 14.796 23.956 1.00 48.66 92 GLY A C 1
ATOM 766 O O . GLY A 1 92 ? -18.770 15.974 24.011 1.00 48.66 92 GLY A O 1
ATOM 767 N N . GLN A 1 93 ? -17.601 14.263 24.846 1.00 48.38 93 GLN A N 1
ATOM 768 C CA . GLN A 1 93 ? -17.001 15.029 25.940 1.00 48.38 93 GLN A CA 1
ATOM 769 C C . GLN A 1 93 ? -15.479 15.039 25.931 1.00 48.38 93 GLN A C 1
ATOM 771 O O . GLN A 1 93 ? -14.859 15.538 26.870 1.00 48.38 93 GLN A O 1
ATOM 776 N N . GLY A 1 94 ? -14.853 14.563 24.850 1.00 44.47 94 GLY A N 1
ATOM 777 C CA . GLY A 1 94 ? -13.402 14.591 24.656 1.00 44.47 94 GLY A CA 1
ATOM 778 C C . GLY A 1 94 ? -12.770 15.968 24.897 1.00 44.47 94 GLY A C 1
ATOM 779 O O . GLY A 1 94 ? -11.572 16.038 25.129 1.00 44.47 94 GLY A O 1
ATOM 780 N N . TYR A 1 95 ? -13.556 17.046 24.894 1.00 44.75 95 TYR A N 1
ATOM 781 C CA . TYR A 1 95 ? -13.139 18.416 25.187 1.00 44.75 95 TYR A CA 1
ATOM 782 C C . TYR A 1 95 ? -12.985 18.727 26.692 1.00 44.75 95 TYR A C 1
ATOM 784 O O . TYR A 1 95 ? -11.990 19.351 27.050 1.00 44.75 95 TYR A O 1
ATOM 792 N N . VAL A 1 96 ? -13.870 18.224 27.570 1.00 46.25 96 VAL A N 1
ATOM 793 C CA . VAL A 1 96 ? -13.725 18.311 29.047 1.00 46.25 96 VAL A CA 1
ATOM 794 C C . VAL A 1 96 ? -12.605 17.380 29.520 1.00 46.25 96 VAL A C 1
ATOM 796 O O . VAL A 1 96 ? -11.809 17.714 30.396 1.00 46.25 96 VAL A O 1
ATOM 799 N N . TYR A 1 97 ? -12.467 16.220 28.868 1.00 51.75 97 TYR A N 1
ATOM 800 C CA . TYR A 1 97 ? -11.342 15.320 29.123 1.00 51.75 97 TYR A CA 1
ATOM 801 C C . TYR A 1 97 ? -10.015 15.898 28.612 1.00 51.75 97 TYR A C 1
ATOM 803 O O . TYR A 1 97 ? -9.010 15.753 29.294 1.00 51.75 97 TYR A O 1
ATOM 811 N N . ARG A 1 98 ? -9.976 16.600 27.466 1.00 48.59 98 ARG A N 1
ATOM 812 C CA . ARG A 1 98 ? -8.749 17.246 26.946 1.00 48.59 98 ARG A CA 1
ATOM 813 C C . ARG A 1 98 ? -8.267 18.410 27.810 1.00 48.59 98 ARG A C 1
ATOM 815 O O . ARG A 1 98 ? -7.054 18.598 27.908 1.00 48.59 98 ARG A O 1
ATOM 822 N N . SER A 1 99 ? -9.160 19.172 28.442 1.00 44.03 99 SER A N 1
ATOM 823 C CA . SER A 1 99 ? -8.750 20.198 29.409 1.00 44.03 99 SER A CA 1
ATOM 824 C C . SER A 1 99 ? -8.171 19.573 30.683 1.00 44.03 99 SER A C 1
ATOM 826 O O . SER A 1 99 ? -7.188 20.092 31.206 1.00 44.03 99 SER A O 1
ATOM 828 N N . ALA A 1 100 ? -8.701 18.429 31.136 1.00 41.34 100 ALA A N 1
ATOM 829 C CA . ALA A 1 100 ? -8.303 17.796 32.396 1.00 41.34 100 ALA A CA 1
ATOM 830 C C . ALA A 1 100 ? -7.177 16.740 32.298 1.00 41.34 100 ALA A C 1
ATOM 832 O O . ALA A 1 100 ? -6.445 16.564 33.265 1.00 41.34 100 ALA A O 1
ATOM 833 N N . SER A 1 101 ? -6.995 16.043 31.168 1.00 39.47 101 SER A N 1
ATOM 834 C CA . SER A 1 101 ? -5.909 15.059 30.973 1.00 39.47 101 SER A CA 1
ATOM 835 C C . SER A 1 101 ? -4.685 15.644 30.260 1.00 39.47 101 SER A C 1
ATOM 837 O O . SER A 1 101 ? -3.570 15.157 30.444 1.00 39.47 101 SER A O 1
ATOM 839 N N . ASN A 1 102 ? -4.885 16.684 29.437 1.00 44.88 102 ASN A N 1
ATOM 840 C CA . ASN A 1 102 ? -3.858 17.228 28.541 1.00 44.88 102 ASN A CA 1
ATOM 841 C C . ASN A 1 102 ? -3.561 18.723 28.776 1.00 44.88 102 ASN A C 1
ATOM 843 O O . ASN A 1 102 ? -2.742 19.293 28.051 1.00 44.88 102 ASN A O 1
ATOM 847 N N . GLY A 1 103 ? -4.191 19.375 29.763 1.00 37.53 103 GLY A N 1
ATOM 848 C CA . GLY A 1 103 ? -3.902 20.766 30.145 1.00 37.53 103 GLY A CA 1
ATOM 849 C C . GLY A 1 103 ? -4.056 21.794 29.013 1.00 37.53 103 GLY A C 1
ATOM 850 O O . GLY A 1 103 ? -3.362 22.808 29.005 1.00 37.53 103 GLY A O 1
ATOM 851 N N . CYS A 1 104 ? -4.895 21.528 28.005 1.00 35.66 104 CYS A N 1
ATOM 852 C CA . CYS A 1 104 ? -4.902 22.311 26.768 1.00 35.66 104 CYS A CA 1
ATOM 853 C C . CYS A 1 104 ? -6.060 23.322 26.725 1.00 35.66 104 CYS A C 1
ATOM 855 O O . CYS A 1 104 ? -7.215 22.930 26.577 1.00 35.66 104 CYS A O 1
ATOM 857 N N . ASN A 1 105 ? -5.732 24.620 26.794 1.00 35.72 105 ASN A N 1
ATOM 858 C CA . ASN A 1 105 ? -6.670 25.741 26.609 1.00 35.72 105 ASN A CA 1
ATOM 859 C C . ASN A 1 105 ? -6.523 26.438 25.231 1.00 35.72 105 ASN A C 1
ATOM 861 O O . ASN A 1 105 ? -7.280 27.341 24.907 1.00 35.72 105 ASN A O 1
ATOM 865 N N . ILE A 1 106 ? -5.533 26.062 24.405 1.00 31.05 106 ILE A N 1
ATOM 866 C CA . ILE A 1 106 ? -5.054 26.935 23.308 1.00 31.05 106 ILE A CA 1
ATOM 867 C C . ILE A 1 106 ? -5.545 26.554 21.899 1.00 31.05 106 ILE A C 1
ATOM 869 O O . ILE A 1 106 ? -5.454 27.380 21.003 1.00 31.05 106 ILE A O 1
ATOM 873 N N . ASN A 1 107 ? -6.131 25.372 21.674 1.00 29.77 107 ASN A N 1
ATOM 874 C CA . ASN A 1 107 ? -6.661 25.001 20.343 1.00 29.77 107 ASN A CA 1
ATOM 875 C C . ASN A 1 107 ? -7.923 24.120 20.376 1.00 29.77 107 ASN A C 1
ATOM 877 O O . ASN A 1 107 ? -8.283 23.491 19.384 1.00 29.77 107 ASN A O 1
ATOM 881 N N . CYS A 1 108 ? -8.632 24.087 21.505 1.00 39.31 108 CYS A N 1
ATOM 882 C CA . CYS A 1 108 ? -9.949 23.457 21.604 1.00 39.31 108 CYS A CA 1
ATOM 883 C C . CYS A 1 108 ? -11.055 24.482 21.306 1.00 39.31 108 CYS A C 1
ATOM 885 O O . CYS A 1 108 ? -12.023 24.562 22.055 1.00 39.31 108 CYS A O 1
ATOM 887 N N . TYR A 1 109 ? -10.908 25.280 20.239 1.00 32.72 109 TYR A N 1
ATOM 888 C CA . TYR A 1 109 ? -12.021 26.078 19.725 1.00 32.72 109 TYR A CA 1
ATOM 889 C C . TYR A 1 109 ? -13.093 25.099 19.248 1.00 32.72 109 TYR 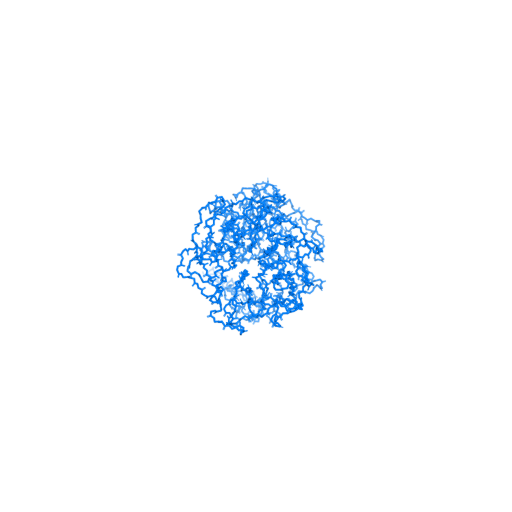A C 1
ATOM 891 O O . TYR A 1 109 ? -13.020 24.537 18.158 1.00 32.72 109 TYR A O 1
ATOM 899 N N . SER A 1 110 ? -14.064 24.848 20.113 1.00 38.53 110 SER A N 1
ATOM 900 C CA . SER A 1 110 ? -15.338 24.293 19.720 1.00 38.53 110 SER A CA 1
ATOM 901 C C . SER A 1 110 ? -16.366 25.392 19.944 1.00 38.53 110 SER A C 1
ATOM 903 O O . SER A 1 110 ? -16.453 25.894 21.065 1.00 38.53 110 SER A O 1
ATOM 905 N N . PRO A 1 111 ? -17.192 25.745 18.946 1.00 39.94 111 PRO A N 1
ATOM 906 C CA . PRO A 1 111 ? -18.337 26.641 19.150 1.00 39.94 111 PRO A CA 1
ATOM 907 C C . PRO A 1 111 ? -19.362 26.093 20.175 1.00 39.94 111 PRO A C 1
ATOM 909 O O . PRO A 1 111 ? -20.383 26.721 20.438 1.00 39.94 111 PRO A O 1
ATOM 912 N N . VAL A 1 112 ? -19.098 24.909 20.742 1.00 45.72 112 VAL A N 1
ATOM 913 C CA . VAL A 1 112 ? -19.950 24.099 21.616 1.00 45.72 112 VAL A CA 1
ATOM 914 C C . VAL A 1 112 ? -19.632 24.305 23.109 1.00 45.72 112 VAL A C 1
ATOM 916 O O . VAL A 1 112 ? -20.518 24.090 23.924 1.00 45.72 112 VAL A O 1
ATOM 919 N N . ILE A 1 113 ? -18.433 24.735 23.526 1.00 48.66 113 ILE A N 1
ATOM 920 C CA . ILE A 1 113 ? -18.118 24.893 24.964 1.00 48.66 113 ILE A CA 1
ATOM 921 C C . ILE A 1 113 ? -17.377 26.210 25.190 1.00 48.66 113 ILE A C 1
ATOM 923 O O . ILE A 1 113 ? -16.153 26.277 25.113 1.00 48.66 113 ILE A O 1
ATOM 927 N N . ASP A 1 114 ? -18.154 27.256 25.455 1.00 42.34 114 ASP A N 1
ATOM 928 C CA . ASP A 1 114 ? -17.654 28.503 26.027 1.00 42.34 114 ASP A CA 1
ATOM 929 C C . ASP A 1 114 ? -17.222 28.241 27.485 1.00 42.34 114 ASP A C 1
ATOM 931 O O . ASP A 1 114 ? -17.885 27.500 28.217 1.00 42.34 114 ASP A O 1
ATOM 935 N N . GLY A 1 115 ? -16.051 28.753 27.857 1.00 52.97 115 GLY A N 1
ATOM 936 C CA . GLY A 1 115 ? -15.212 28.244 28.944 1.00 52.97 115 GLY A CA 1
ATOM 937 C C . GLY A 1 115 ? -15.779 28.352 30.366 1.00 52.97 115 GLY A C 1
ATOM 938 O O . GLY A 1 115 ? -16.485 29.301 30.692 1.00 52.97 115 GLY A O 1
ATOM 939 N N . ASN A 1 116 ? -15.429 27.352 31.197 1.00 60.06 116 ASN A N 1
ATOM 940 C CA . ASN A 1 116 ? -15.171 27.382 32.657 1.00 60.06 116 ASN A CA 1
ATOM 941 C C . ASN A 1 116 ? -15.212 25.943 33.228 1.00 60.06 116 ASN A C 1
ATOM 943 O O . ASN A 1 116 ? -16.104 25.594 33.996 1.00 60.06 116 ASN A O 1
ATOM 947 N N . VAL A 1 117 ? -14.265 25.090 32.824 1.00 67.25 117 VAL A N 1
ATOM 948 C CA . VAL A 1 117 ? -14.039 23.765 33.439 1.00 67.25 117 VAL A CA 1
ATOM 949 C C . VAL A 1 117 ? -12.713 23.769 34.177 1.00 67.25 117 VAL A C 1
ATOM 951 O O . VAL A 1 117 ? -11.818 24.556 33.851 1.00 67.25 117 VAL A O 1
ATOM 954 N N . SER A 1 118 ? -12.567 22.895 35.162 1.00 73.38 118 SER A N 1
ATOM 955 C CA . SER A 1 118 ? -11.330 22.828 35.923 1.00 73.38 118 SER A CA 1
ATOM 956 C C . SER A 1 118 ? -10.197 22.233 35.090 1.00 73.38 118 SER A C 1
ATOM 958 O O . SER A 1 118 ? -10.361 21.240 34.379 1.00 73.38 118 SER A O 1
ATOM 960 N N . VAL A 1 119 ? -9.015 22.844 35.189 1.00 72.25 119 VAL A N 1
ATOM 961 C CA . VAL A 1 119 ? -7.809 22.413 34.470 1.00 72.25 119 VAL A CA 1
ATOM 962 C C . VAL A 1 119 ? -6.848 21.783 35.468 1.00 72.25 119 VAL A C 1
ATOM 964 O O . VAL A 1 119 ? -6.343 22.453 36.368 1.00 72.25 119 VAL A O 1
ATOM 967 N N . LEU A 1 120 ? -6.604 20.485 35.309 1.00 75.31 120 LEU A N 1
ATOM 968 C CA . LEU A 1 120 ? -5.659 19.731 36.129 1.00 75.31 120 LEU A CA 1
ATOM 969 C C . LEU A 1 120 ? -4.274 19.682 35.458 1.00 75.31 120 LEU A C 1
ATOM 971 O O . LEU A 1 120 ? -4.160 19.961 34.259 1.00 75.31 120 LEU A O 1
ATOM 975 N N . PRO A 1 121 ? -3.207 19.328 36.203 1.00 80.06 121 PRO A N 1
ATOM 976 C CA . PRO A 1 121 ? -1.913 19.022 35.602 1.00 80.06 121 PRO A CA 1
ATOM 977 C C . PRO A 1 121 ? -2.035 17.974 34.485 1.00 80.06 121 PRO A C 1
ATOM 979 O O . PRO A 1 121 ? -2.908 17.112 34.523 1.00 80.06 121 PRO A O 1
ATOM 982 N N . GLN A 1 122 ? -1.134 18.023 33.502 1.00 77.12 122 GLN A N 1
ATOM 983 C CA . GLN A 1 122 ? -1.066 17.007 32.444 1.00 77.12 122 GLN A CA 1
ATOM 984 C C . GLN A 1 122 ? -0.752 15.615 33.025 1.00 77.12 122 GLN A C 1
ATOM 986 O O . GLN A 1 122 ? -0.288 15.513 34.165 1.00 77.12 122 GLN A O 1
ATOM 991 N N . GLY A 1 123 ? -0.980 14.550 32.248 1.00 81.69 123 GLY A N 1
ATOM 992 C CA . GLY A 1 123 ? -0.804 13.152 32.670 1.00 81.69 123 GLY A CA 1
ATOM 993 C C . GLY A 1 123 ? 0.473 12.888 33.475 1.00 81.69 123 GLY A C 1
ATOM 994 O O . GLY A 1 123 ? 0.407 12.304 34.560 1.00 81.69 123 GLY A O 1
ATOM 995 N N . THR A 1 124 ? 1.621 13.399 33.029 1.00 86.69 124 THR A N 1
ATOM 996 C CA . THR A 1 124 ? 2.901 13.199 33.731 1.00 86.69 124 THR A CA 1
ATOM 997 C C . THR A 1 124 ? 2.948 13.912 35.083 1.00 86.69 124 THR A C 1
ATOM 999 O O . THR A 1 124 ? 3.482 13.372 36.054 1.00 86.69 124 THR A O 1
ATOM 1002 N N . GLY A 1 125 ? 2.335 15.094 35.190 1.00 87.12 125 GLY A N 1
ATOM 1003 C CA . GLY A 1 125 ? 2.176 15.825 36.449 1.00 87.12 125 GLY A CA 1
ATOM 1004 C C . GLY A 1 125 ? 1.236 15.110 37.421 1.00 87.12 125 GLY A C 1
ATOM 1005 O O . GLY A 1 125 ? 1.542 14.999 38.606 1.00 87.12 125 GLY A O 1
ATOM 1006 N N . ILE A 1 126 ? 0.135 14.550 36.912 1.00 85.75 126 ILE A N 1
ATOM 1007 C CA . ILE A 1 126 ? -0.794 13.714 37.683 1.00 85.75 126 ILE A CA 1
ATOM 1008 C C . ILE A 1 126 ? -0.073 12.470 38.227 1.00 85.75 126 ILE A C 1
ATOM 1010 O O . ILE A 1 126 ? -0.132 12.195 39.428 1.00 85.75 126 ILE A O 1
ATOM 1014 N N . ALA A 1 127 ? 0.659 11.746 37.378 1.00 89.75 127 ALA A N 1
ATOM 1015 C CA . ALA A 1 127 ? 1.402 10.548 37.773 1.00 89.75 127 ALA A CA 1
ATOM 1016 C C . ALA A 1 127 ? 2.506 10.846 38.800 1.00 89.75 127 ALA A C 1
ATOM 1018 O O . ALA A 1 127 ? 2.744 10.042 39.701 1.00 89.75 127 ALA A O 1
ATOM 1019 N N . SER A 1 128 ? 3.111 12.037 38.732 1.00 93.00 128 SER A N 1
ATOM 1020 C CA . SER A 1 128 ? 4.142 12.493 39.675 1.00 93.00 128 SER A CA 1
ATOM 1021 C C . SER A 1 128 ? 3.636 12.689 41.110 1.00 93.00 128 SER A C 1
ATOM 1023 O O . SER A 1 128 ? 4.444 12.874 42.017 1.00 93.00 128 SER A O 1
ATOM 1025 N N . THR A 1 129 ? 2.324 12.617 41.355 1.00 93.75 129 THR A N 1
ATOM 1026 C CA . THR A 1 129 ? 1.760 12.647 42.715 1.00 93.75 129 THR A CA 1
ATOM 1027 C C . THR A 1 129 ? 1.914 11.325 43.464 1.00 93.75 129 THR A C 1
ATOM 1029 O O . THR A 1 129 ? 1.842 11.321 44.692 1.00 93.75 129 THR A O 1
ATOM 1032 N N . TRP A 1 130 ? 2.070 10.203 42.744 1.00 94.38 130 TRP A N 1
ATOM 1033 C CA . TRP A 1 130 ? 2.069 8.841 43.301 1.00 94.38 130 TRP A CA 1
ATOM 1034 C C . TRP A 1 130 ? 0.866 8.545 44.223 1.00 94.38 130 TRP A C 1
ATOM 1036 O O . TRP A 1 130 ? 0.939 7.689 45.105 1.00 94.38 130 TRP A O 1
ATOM 1046 N N . ASN A 1 131 ? -0.260 9.244 44.030 1.00 96.00 131 ASN A N 1
ATOM 1047 C CA . ASN A 1 131 ? -1.404 9.210 44.939 1.00 96.00 131 ASN A CA 1
ATOM 1048 C C . ASN A 1 131 ? -2.689 8.776 44.221 1.00 96.00 131 ASN A C 1
ATOM 1050 O O . ASN A 1 131 ? -3.413 9.585 43.642 1.00 96.00 131 ASN A O 1
ATOM 1054 N N . LYS A 1 132 ? -3.011 7.481 44.317 1.00 95.44 132 LYS A N 1
ATOM 1055 C CA . LYS A 1 132 ? -4.200 6.893 43.675 1.00 95.44 132 LYS A CA 1
ATOM 1056 C C . LYS A 1 132 ? -5.512 7.505 44.164 1.00 95.44 132 LYS A C 1
ATOM 1058 O O . LYS A 1 132 ? -6.424 7.697 43.369 1.00 95.44 132 LYS A O 1
ATOM 1063 N N . ASN A 1 133 ? -5.602 7.840 45.450 1.00 96.50 133 ASN A N 1
ATOM 1064 C CA . ASN A 1 133 ? -6.819 8.416 46.021 1.00 96.50 133 ASN A CA 1
ATOM 1065 C C . ASN A 1 133 ? -7.071 9.821 45.476 1.00 96.50 133 ASN A C 1
ATOM 1067 O O . ASN A 1 133 ? -8.197 10.134 45.107 1.00 96.50 133 ASN A O 1
ATOM 1071 N N . LEU A 1 134 ? -6.024 10.643 45.364 1.00 93.88 134 LEU A N 1
ATOM 1072 C CA . LEU A 1 134 ? -6.136 11.970 44.761 1.00 93.88 134 LEU A CA 1
ATOM 1073 C C . LEU A 1 134 ? -6.621 11.879 43.309 1.00 93.88 134 LEU A C 1
ATOM 1075 O O . LEU A 1 134 ? -7.507 12.624 42.910 1.00 93.88 134 LEU A O 1
ATOM 1079 N N . ILE A 1 135 ? -6.103 10.919 42.545 1.00 91.31 135 ILE A N 1
ATOM 1080 C CA . ILE A 1 135 ? -6.463 10.732 41.133 1.00 91.31 135 ILE A CA 1
ATOM 1081 C C . ILE A 1 135 ? -7.872 10.175 40.958 1.00 91.31 135 ILE A C 1
ATOM 1083 O O . ILE A 1 135 ? -8.587 10.587 40.047 1.00 91.31 135 ILE A O 1
ATOM 1087 N N . PHE A 1 136 ? -8.299 9.284 41.849 1.00 93.69 136 PHE A N 1
ATOM 1088 C CA . PHE A 1 136 ? -9.685 8.838 41.914 1.00 93.69 136 PHE A CA 1
ATOM 1089 C C . PHE A 1 136 ? -10.634 10.023 42.156 1.00 93.69 136 PHE A C 1
ATOM 1091 O O . PHE A 1 136 ? -11.613 10.178 41.427 1.00 93.69 136 PHE A O 1
ATOM 1098 N N . GLN A 1 137 ? -10.298 10.922 43.090 1.00 92.69 137 GLN A N 1
ATOM 1099 C CA . GLN A 1 137 ? -11.061 12.156 43.327 1.00 92.69 137 GLN A CA 1
ATOM 1100 C C . GLN A 1 137 ? -11.049 13.094 42.111 1.00 92.69 137 GLN A C 1
ATOM 1102 O O . GLN A 1 137 ? -12.086 13.654 41.760 1.00 92.69 137 GLN A O 1
ATOM 1107 N N . SER A 1 138 ? -9.917 13.218 41.410 1.00 85.62 138 SER A N 1
ATOM 1108 C CA . SER A 1 138 ? -9.850 13.954 40.142 1.00 85.62 138 SER A CA 1
ATOM 1109 C C . SER A 1 138 ? -10.795 13.370 39.086 1.00 85.62 138 SER A C 1
ATOM 1111 O O . SER A 1 138 ? -11.495 14.121 38.414 1.00 85.62 138 SER A O 1
ATOM 1113 N N . GLY A 1 139 ? -10.876 12.042 38.964 1.00 84.56 139 GLY A N 1
ATOM 1114 C CA . GLY A 1 139 ? -11.821 11.378 38.060 1.00 84.56 139 GLY A CA 1
ATOM 1115 C C . GLY A 1 139 ? -13.292 11.633 38.422 1.00 84.56 139 GLY A C 1
ATOM 1116 O O . GLY A 1 139 ? -14.118 11.857 37.533 1.00 84.56 139 GLY A O 1
ATOM 1117 N N . ILE A 1 140 ? -13.625 11.656 39.718 1.00 88.38 140 ILE A N 1
ATOM 1118 C CA . ILE A 1 140 ? -14.976 11.995 40.204 1.00 88.38 140 ILE A CA 1
ATOM 1119 C C . ILE A 1 140 ? -15.342 13.423 39.800 1.00 88.38 140 ILE A C 1
ATOM 1121 O O . ILE A 1 140 ? -16.381 13.642 39.179 1.00 88.38 140 ILE A O 1
ATOM 1125 N N . MET A 1 141 ? -14.453 14.372 40.082 1.00 85.06 141 MET A N 1
ATOM 1126 C CA . MET A 1 141 ? -14.638 15.781 39.753 1.00 85.06 141 MET A CA 1
ATOM 1127 C C . MET A 1 141 ? -14.855 15.996 38.248 1.00 85.06 141 MET A C 1
ATOM 1129 O O . MET A 1 141 ? -15.817 16.647 37.845 1.00 85.06 141 MET A O 1
ATOM 1133 N N . ILE A 1 142 ? -14.006 15.399 37.405 1.00 78.12 142 ILE A N 1
ATOM 1134 C CA . ILE A 1 142 ? -14.122 15.512 35.942 1.00 78.12 142 ILE A CA 1
ATOM 1135 C C . ILE A 1 142 ? -15.450 14.937 35.455 1.00 78.12 142 ILE A C 1
ATOM 1137 O O . ILE A 1 142 ? -16.097 15.523 34.586 1.00 78.12 142 ILE A O 1
ATOM 1141 N N . SER A 1 143 ? -15.864 13.787 35.991 1.00 80.00 143 SER A N 1
ATOM 1142 C CA . SER A 1 143 ? -17.136 13.181 35.601 1.00 80.00 143 SER A CA 1
ATOM 1143 C C . SER A 1 143 ? -18.343 13.986 36.090 1.00 80.00 143 SER A C 1
ATOM 1145 O O . SER A 1 143 ? -19.363 13.985 35.409 1.00 80.00 143 SER A O 1
ATOM 1147 N N . ASP A 1 144 ? -18.256 14.708 37.213 1.00 81.75 144 ASP A N 1
ATOM 1148 C CA . ASP A 1 144 ? -19.307 15.639 37.655 1.00 81.75 144 ASP A CA 1
ATOM 1149 C C . ASP A 1 144 ? -19.450 16.827 36.700 1.00 81.75 144 ASP A C 1
ATOM 1151 O O . ASP A 1 144 ? -20.553 17.094 36.219 1.00 81.75 144 ASP A O 1
ATOM 1155 N N . GLU A 1 145 ? -18.345 17.497 36.360 1.00 77.12 145 GLU A N 1
ATOM 1156 C CA . GLU A 1 145 ? -18.347 18.615 35.402 1.00 77.12 145 GLU A CA 1
ATOM 1157 C C . GLU A 1 145 ? -18.854 18.168 34.024 1.00 77.12 145 GLU A C 1
ATOM 1159 O O . GLU A 1 145 ? -19.692 18.822 33.399 1.00 77.12 145 GLU A O 1
ATOM 1164 N N . SER A 1 146 ? -18.415 16.991 33.587 1.00 74.25 146 SER A N 1
ATOM 1165 C CA . SER A 1 146 ? -18.867 16.338 32.361 1.00 74.25 146 SER A CA 1
ATOM 1166 C C . SER A 1 146 ? -20.379 16.100 32.343 1.00 74.25 146 SER A C 1
ATOM 1168 O O . SER A 1 146 ? -21.060 16.442 31.372 1.00 74.25 146 SER A O 1
ATOM 1170 N N . MET A 1 147 ? -20.942 15.557 33.425 1.00 76.06 147 MET A N 1
ATOM 1171 C CA . MET A 1 147 ? -22.384 15.333 33.533 1.00 76.06 147 MET A CA 1
ATOM 1172 C C . MET A 1 147 ? -23.172 16.642 33.630 1.00 76.06 147 MET A C 1
ATOM 1174 O O . MET A 1 147 ? -24.242 16.750 33.028 1.00 76.06 147 MET A O 1
ATOM 1178 N N . ALA A 1 148 ? -22.640 17.659 34.311 1.00 75.31 148 ALA A N 1
ATOM 1179 C CA . ALA A 1 148 ? -23.244 18.987 34.355 1.00 75.31 148 ALA A CA 1
ATOM 1180 C C . ALA A 1 148 ? -23.339 19.608 32.951 1.00 75.31 148 ALA A C 1
ATOM 1182 O O . ALA A 1 148 ? -24.394 20.119 32.572 1.00 75.31 148 ALA A O 1
ATOM 1183 N N . ILE A 1 149 ? -22.278 19.498 32.147 1.00 70.50 149 ILE A N 1
ATOM 1184 C CA . ILE A 1 149 ? -22.266 19.964 30.753 1.00 70.50 149 ILE A CA 1
ATOM 1185 C C . ILE A 1 149 ? -23.269 19.179 29.907 1.00 70.50 149 ILE A C 1
ATOM 1187 O O . ILE A 1 149 ? -24.054 19.790 29.184 1.00 70.50 149 ILE A O 1
ATOM 1191 N N . HIS A 1 150 ? -23.303 17.848 30.031 1.00 70.25 150 HIS A N 1
ATOM 1192 C CA . HIS A 1 150 ? -24.259 17.003 29.308 1.00 70.25 150 HIS A CA 1
ATOM 1193 C C . HIS A 1 150 ? -25.715 17.440 29.522 1.00 70.25 150 HIS A C 1
ATOM 1195 O O . HIS A 1 150 ? -26.481 17.507 28.562 1.00 70.25 150 HIS A O 1
ATOM 1201 N N . TYR A 1 151 ? -26.099 17.762 30.760 1.00 70.25 151 TYR A N 1
ATOM 1202 C CA . TYR A 1 151 ? -27.471 18.170 31.070 1.00 70.25 151 TYR A CA 1
ATOM 1203 C C . TYR A 1 151 ? -27.778 19.637 30.737 1.00 70.25 151 TYR A C 1
ATOM 1205 O O . TYR A 1 151 ? -28.929 19.948 30.421 1.00 70.25 151 TYR A O 1
ATOM 1213 N N . ASN A 1 152 ? -26.780 20.526 30.776 1.00 65.44 152 ASN A N 1
ATOM 1214 C CA . ASN A 1 152 ? -26.953 21.958 30.500 1.00 65.44 152 ASN A CA 1
ATOM 1215 C C . ASN A 1 152 ? -26.820 22.334 29.016 1.00 65.44 152 ASN A C 1
ATOM 1217 O O . ASN A 1 152 ? -27.131 23.468 28.644 1.00 65.44 152 ASN A O 1
ATOM 1221 N N . TYR A 1 153 ? -26.365 21.421 28.156 1.00 58.00 153 TYR A N 1
ATOM 1222 C CA . TYR A 1 153 ? -26.134 21.740 26.753 1.00 58.00 153 TYR A CA 1
ATOM 1223 C C . TYR A 1 153 ? -27.437 22.028 25.985 1.00 58.00 153 TYR A C 1
ATOM 1225 O O . TYR A 1 153 ? -28.425 21.295 26.081 1.00 58.00 153 TYR A O 1
ATOM 1233 N N . LYS A 1 154 ? -27.434 23.113 25.191 1.00 49.91 154 LYS A N 1
ATOM 1234 C CA . LYS A 1 154 ? -28.618 23.630 24.474 1.00 49.91 154 LYS A CA 1
ATOM 1235 C C . LYS A 1 154 ? -29.183 22.641 23.450 1.00 49.91 154 LYS A C 1
ATOM 1237 O O . LYS A 1 154 ? -30.385 22.671 23.191 1.00 49.91 154 LYS A O 1
ATOM 1242 N N . ASN A 1 155 ? -28.352 21.755 22.897 1.00 52.81 155 ASN A N 1
ATOM 1243 C CA . ASN A 1 155 ? -28.791 20.740 21.948 1.00 52.81 155 ASN A CA 1
ATOM 1244 C C . ASN A 1 155 ? -29.007 19.385 22.646 1.00 52.81 155 ASN A C 1
ATOM 1246 O O . ASN A 1 155 ? -28.113 18.545 22.699 1.00 52.81 155 ASN A O 1
ATOM 1250 N N . LYS A 1 156 ? -30.218 19.154 23.172 1.00 55.44 156 LYS A N 1
ATOM 1251 C CA . LYS A 1 156 ? -30.613 17.893 23.841 1.00 55.44 156 LYS A CA 1
ATOM 1252 C C . LYS A 1 156 ? -30.725 16.686 22.891 1.00 55.44 156 LYS A C 1
ATOM 1254 O O . LYS A 1 156 ? -31.137 15.612 23.333 1.00 55.44 156 LYS A O 1
ATOM 1259 N N . SER A 1 157 ? -30.421 16.862 21.603 1.00 53.16 157 SER A N 1
ATOM 1260 C CA . SER A 1 157 ? -30.555 15.837 20.559 1.00 53.16 157 SER A CA 1
ATOM 1261 C C . SER A 1 157 ? -29.388 14.844 20.503 1.00 53.16 157 SER A C 1
ATOM 1263 O O . SER A 1 157 ? -29.494 13.851 19.784 1.00 53.16 157 SER A O 1
ATOM 1265 N N . VAL A 1 158 ? -28.319 15.069 21.282 1.00 56.25 158 VAL A N 1
ATOM 1266 C CA . VAL A 1 158 ? -27.100 14.247 21.277 1.00 56.25 158 VAL A CA 1
ATOM 1267 C C . VAL A 1 158 ? -26.729 13.802 22.693 1.00 56.25 158 VAL A C 1
ATOM 1269 O O . VAL A 1 158 ? -26.721 14.610 23.622 1.00 56.25 158 VAL A O 1
ATOM 1272 N N . ASP A 1 159 ? -26.412 12.519 22.868 1.00 58.44 159 ASP A N 1
ATOM 1273 C CA . ASP A 1 159 ? -25.813 11.990 24.092 1.00 58.44 159 ASP A CA 1
ATOM 1274 C C . ASP A 1 159 ? -24.278 12.105 24.035 1.00 58.44 159 ASP A C 1
ATOM 1276 O O . ASP A 1 159 ? -23.632 11.729 23.055 1.00 58.44 159 ASP A O 1
ATOM 1280 N N . TYR A 1 160 ? -23.714 12.671 25.103 1.00 60.31 160 TYR A N 1
ATOM 1281 C CA . TYR A 1 160 ? -22.315 13.067 25.229 1.00 60.31 160 TYR A CA 1
ATOM 1282 C C . TYR A 1 160 ? -21.575 12.302 26.342 1.00 60.31 160 TYR A C 1
ATOM 1284 O O . TYR A 1 160 ? -20.433 12.632 26.640 1.00 60.31 160 TYR A O 1
ATOM 1292 N N . LYS A 1 161 ? -22.173 11.272 26.960 1.00 64.81 161 LYS A N 1
ATOM 1293 C CA . LYS A 1 161 ? -21.622 10.543 28.130 1.00 64.81 161 LYS A CA 1
ATOM 1294 C C . LYS A 1 161 ? -20.349 9.729 27.862 1.00 64.81 161 LYS A C 1
ATOM 1296 O O . LYS A 1 161 ? -19.924 8.936 28.701 1.00 64.81 161 LYS A O 1
ATOM 1301 N N . THR A 1 162 ? -19.769 9.857 26.674 1.00 63.16 162 THR A N 1
ATOM 1302 C CA . THR A 1 162 ? -18.596 9.103 26.230 1.00 63.16 162 THR A CA 1
ATOM 1303 C C . THR A 1 162 ? -17.481 10.048 25.838 1.00 63.16 162 THR A C 1
ATOM 1305 O O . THR A 1 162 ? -17.695 11.085 25.205 1.00 63.16 162 THR A O 1
ATOM 1308 N N . GLY A 1 163 ? -16.272 9.694 26.257 1.00 59.41 163 GLY A N 1
ATOM 1309 C CA . GLY A 1 163 ? -15.105 10.524 26.052 1.00 59.41 163 GLY A CA 1
ATOM 1310 C C . GLY A 1 163 ? -13.859 9.701 25.815 1.00 59.41 163 GLY A C 1
ATOM 1311 O O . GLY A 1 163 ? -13.544 8.774 26.565 1.00 59.41 163 GLY A O 1
ATOM 1312 N N . ALA A 1 164 ? -13.114 10.098 24.786 1.00 52.44 164 ALA A N 1
ATOM 1313 C CA . ALA A 1 164 ? -11.741 9.669 24.612 1.00 52.44 164 ALA A CA 1
ATOM 1314 C C . ALA A 1 164 ? -10.930 10.147 25.831 1.00 52.44 164 ALA A C 1
ATOM 1316 O O . ALA A 1 164 ? -10.622 11.335 25.963 1.00 52.44 164 ALA A O 1
ATOM 1317 N N . SER A 1 165 ? -10.586 9.207 26.703 1.00 60.91 165 SER A N 1
ATOM 1318 C CA . SER A 1 165 ? -9.929 9.414 27.992 1.00 60.91 165 SER A CA 1
ATOM 1319 C C . SER A 1 165 ? -8.404 9.201 27.868 1.00 60.91 165 SER A C 1
ATOM 1321 O O . SER A 1 165 ? -7.878 9.174 26.750 1.00 60.91 165 SER A O 1
ATOM 1323 N N . SER A 1 166 ? -7.691 9.160 28.995 1.00 72.12 166 SER A N 1
ATOM 1324 C CA . SER A 1 166 ? -6.231 9.254 29.151 1.00 72.12 166 SER A CA 1
ATOM 1325 C C . SER A 1 166 ? -5.392 8.451 28.154 1.00 72.12 166 SER A C 1
ATOM 1327 O O . SER A 1 166 ? -5.759 7.354 27.725 1.00 72.12 166 SER A O 1
ATOM 1329 N N . VAL A 1 167 ? -4.216 8.998 27.827 1.00 83.12 167 VAL A N 1
ATOM 1330 C CA . VAL A 1 167 ? -3.191 8.298 27.048 1.00 83.12 167 VAL A CA 1
ATOM 1331 C C . VAL A 1 167 ? -2.408 7.394 27.998 1.00 83.12 167 VAL A C 1
ATOM 1333 O O . VAL A 1 167 ? -1.585 7.862 28.773 1.00 83.12 167 VAL A O 1
ATOM 1336 N N . ILE A 1 168 ? -2.669 6.091 27.961 1.00 89.50 168 ILE A N 1
ATOM 1337 C CA . ILE A 1 168 ? -2.042 5.113 28.874 1.00 89.50 168 ILE A CA 1
ATOM 1338 C C . ILE A 1 168 ? -0.850 4.387 28.238 1.00 89.50 168 ILE A C 1
ATOM 1340 O O . ILE A 1 168 ? -0.398 3.356 28.732 1.00 89.50 168 ILE A O 1
ATOM 1344 N N . ASN A 1 169 ? -0.364 4.900 27.106 1.00 89.81 169 ASN A N 1
ATOM 1345 C CA . ASN A 1 169 ? 0.844 4.405 26.458 1.00 89.81 169 ASN A CA 1
ATOM 1346 C C . ASN A 1 169 ? 2.067 4.616 27.363 1.00 89.81 169 ASN A C 1
ATOM 1348 O O . ASN A 1 169 ? 2.168 5.617 28.071 1.00 89.81 169 ASN A O 1
ATOM 1352 N N . ILE A 1 170 ? 3.015 3.683 27.291 1.00 91.44 170 ILE A N 1
ATOM 1353 C CA . ILE A 1 170 ? 4.277 3.768 28.026 1.00 91.44 170 ILE A CA 1
ATOM 1354 C C . ILE A 1 170 ? 5.204 4.748 27.304 1.00 91.44 170 ILE A C 1
ATOM 1356 O O . ILE A 1 170 ? 5.543 4.529 26.143 1.00 91.44 170 ILE A O 1
ATOM 1360 N N . ALA A 1 171 ? 5.625 5.818 27.979 1.00 88.88 171 ALA A N 1
ATOM 1361 C CA . ALA A 1 171 ? 6.540 6.811 27.415 1.00 88.88 171 ALA A CA 1
ATOM 1362 C C . ALA A 1 171 ? 7.978 6.268 27.346 1.00 88.88 171 ALA A C 1
ATOM 1364 O O . ALA A 1 171 ? 8.787 6.525 28.230 1.00 88.88 171 ALA A O 1
ATOM 1365 N N . ARG A 1 172 ? 8.289 5.484 26.309 1.00 85.50 172 ARG A N 1
ATOM 1366 C CA . ARG A 1 172 ? 9.618 4.875 26.111 1.00 85.50 172 ARG A CA 1
ATOM 1367 C C . ARG A 1 172 ? 10.620 5.804 25.434 1.00 85.50 172 ARG A C 1
ATOM 1369 O O . ARG A 1 172 ? 11.807 5.733 25.743 1.00 85.50 172 ARG A O 1
ATOM 1376 N N . ASP A 1 173 ? 10.150 6.667 24.537 1.00 83.94 173 ASP A N 1
ATOM 1377 C CA . ASP A 1 173 ? 10.976 7.664 23.860 1.00 83.94 173 ASP A CA 1
ATOM 1378 C C . ASP A 1 173 ? 10.668 9.070 24.404 1.00 83.94 173 ASP A C 1
ATOM 1380 O O . ASP A 1 173 ? 9.570 9.585 24.178 1.00 83.94 173 ASP A O 1
ATOM 1384 N N . PRO A 1 174 ? 11.613 9.742 25.088 1.00 84.50 174 PRO A N 1
ATOM 1385 C CA . PRO A 1 174 ? 11.385 11.082 25.628 1.00 84.50 174 PRO A CA 1
ATOM 1386 C C . PRO A 1 174 ? 11.214 12.159 24.543 1.00 84.50 174 PRO A C 1
ATOM 1388 O O . PRO A 1 174 ? 10.817 13.279 24.854 1.00 84.50 174 PRO A O 1
ATOM 1391 N N . ARG A 1 175 ? 11.518 11.855 23.273 1.00 82.44 175 ARG A N 1
ATOM 1392 C CA . ARG A 1 175 ? 11.333 12.769 22.132 1.00 82.44 175 ARG A CA 1
ATOM 1393 C C . ARG A 1 175 ? 9.905 12.760 21.603 1.00 82.44 175 ARG A C 1
ATOM 1395 O O . ARG A 1 175 ? 9.565 13.603 20.772 1.00 82.44 175 ARG A O 1
ATOM 1402 N N . TRP A 1 176 ? 9.083 11.803 22.028 1.00 82.06 176 TRP A N 1
ATOM 1403 C CA . TRP A 1 176 ? 7.696 11.740 21.610 1.00 82.06 176 TRP A CA 1
ATOM 1404 C C . TRP A 1 176 ? 6.932 12.971 22.135 1.00 82.06 176 TRP A C 1
ATOM 1406 O O . TRP A 1 176 ? 6.809 13.199 23.337 1.00 82.06 176 TRP A O 1
ATOM 1416 N N . GLY A 1 177 ? 6.391 13.784 21.222 1.00 79.56 177 GLY A N 1
ATOM 1417 C CA . GLY A 1 177 ? 5.768 15.070 21.557 1.00 79.56 177 GLY A CA 1
ATOM 1418 C C . GLY A 1 177 ? 4.501 14.978 22.414 1.00 79.56 177 GLY A C 1
ATOM 1419 O O . GLY A 1 177 ? 4.071 15.992 22.963 1.00 79.56 177 GLY A O 1
ATOM 1420 N N . ARG A 1 178 ? 3.933 13.778 22.601 1.00 81.50 178 ARG A N 1
ATOM 1421 C CA . ARG A 1 178 ? 2.781 13.545 23.490 1.00 81.50 178 ARG A CA 1
ATOM 1422 C C . ARG A 1 178 ? 3.133 12.823 24.789 1.00 81.50 178 ARG A C 1
ATOM 1424 O O . ARG A 1 178 ? 2.220 12.453 25.523 1.00 81.50 178 ARG A O 1
ATOM 1431 N N . VAL A 1 179 ? 4.422 12.687 25.121 1.00 85.81 179 VAL A N 1
ATOM 1432 C CA . VAL A 1 179 ? 4.875 12.222 26.446 1.00 85.81 179 VAL A CA 1
ATOM 1433 C C . VAL A 1 179 ? 4.142 12.925 27.596 1.00 85.81 179 VAL A C 1
ATOM 1435 O O . VAL A 1 179 ? 3.723 12.222 28.511 1.00 85.81 179 VAL A O 1
ATOM 1438 N N . PRO A 1 180 ? 3.886 14.253 27.572 1.00 84.69 180 PRO A N 1
ATOM 1439 C CA . PRO A 1 180 ? 3.170 14.905 28.669 1.00 84.69 180 PRO A CA 1
ATOM 1440 C C . PRO A 1 180 ? 1.735 14.398 28.902 1.00 84.69 180 PRO A C 1
ATOM 1442 O O . PRO A 1 180 ? 1.204 14.560 29.998 1.00 84.69 180 PRO A O 1
ATOM 1445 N N . GLU A 1 181 ? 1.104 13.770 27.903 1.00 82.31 181 GLU A N 1
ATOM 1446 C CA . GLU A 1 181 ? -0.242 13.193 28.027 1.00 82.31 181 GLU A CA 1
ATOM 1447 C C . GLU A 1 181 ? -0.255 11.837 28.755 1.00 82.31 181 GLU A C 1
ATOM 1449 O O . GLU A 1 181 ? -1.330 11.382 29.151 1.00 82.31 181 GLU A O 1
ATOM 1454 N N . THR A 1 182 ? 0.900 11.176 28.913 1.00 87.00 182 THR A N 1
ATOM 1455 C CA . THR A 1 182 ? 0.992 9.835 29.512 1.00 87.00 182 THR A CA 1
ATOM 1456 C C . THR A 1 182 ? 1.253 9.865 31.012 1.00 87.00 182 THR A C 1
ATOM 1458 O O . THR A 1 182 ? 1.535 10.909 31.589 1.00 87.00 182 THR A O 1
ATOM 1461 N N . TYR A 1 183 ? 1.201 8.701 31.665 1.00 90.44 183 TYR A N 1
ATOM 1462 C CA . TYR A 1 183 ? 1.570 8.551 33.079 1.00 90.44 183 TYR A CA 1
ATOM 1463 C C . TYR A 1 183 ? 3.048 8.177 33.298 1.00 90.44 183 TYR A C 1
ATOM 1465 O O . TYR A 1 183 ? 3.438 7.801 34.403 1.00 90.44 183 TYR A O 1
ATOM 1473 N N . GLY A 1 184 ? 3.880 8.316 32.261 1.00 89.69 184 GLY A N 1
ATOM 1474 C CA . GLY A 1 184 ? 5.320 8.067 32.306 1.00 89.69 184 GLY A CA 1
ATOM 1475 C C . GLY A 1 184 ? 5.747 6.734 31.686 1.00 89.69 184 GLY A C 1
ATOM 1476 O O . GLY A 1 184 ? 5.046 6.135 30.871 1.00 89.69 184 GLY A O 1
ATOM 1477 N N . GLU A 1 185 ? 6.952 6.293 32.042 1.00 92.00 185 GLU A N 1
ATOM 1478 C CA . GLU A 1 185 ? 7.635 5.142 31.428 1.00 92.00 185 GLU A CA 1
ATOM 1479 C C . GLU A 1 185 ? 7.424 3.810 32.169 1.00 92.00 185 GLU A C 1
ATOM 1481 O O . GLU A 1 185 ? 7.855 2.761 31.697 1.00 92.00 185 GLU A O 1
ATOM 1486 N N . CYS A 1 186 ? 6.780 3.836 33.339 1.00 93.12 186 CYS A N 1
ATOM 1487 C CA . CYS A 1 186 ? 6.602 2.661 34.191 1.00 93.12 186 CYS A CA 1
ATOM 1488 C C . CYS A 1 186 ? 5.210 2.034 33.982 1.00 93.12 186 CYS A C 1
ATOM 1490 O O . CYS A 1 186 ? 4.208 2.671 34.332 1.00 93.12 186 CYS A O 1
ATOM 1492 N N . PRO A 1 187 ? 5.108 0.781 33.486 1.00 92.88 187 PRO A N 1
ATOM 1493 C CA . PRO A 1 187 ? 3.821 0.110 33.287 1.00 92.88 187 PRO A CA 1
ATOM 1494 C C . PRO A 1 187 ? 3.017 -0.074 34.577 1.00 92.88 187 PRO A C 1
ATOM 1496 O O . PRO A 1 187 ? 1.800 0.089 34.575 1.00 92.88 187 PRO A O 1
ATOM 1499 N N . ILE A 1 188 ? 3.687 -0.357 35.699 1.00 94.56 188 ILE A N 1
ATOM 1500 C CA . ILE A 1 188 ? 3.020 -0.551 36.995 1.00 94.56 188 ILE A CA 1
ATOM 1501 C C . ILE A 1 188 ? 2.366 0.754 37.452 1.00 94.56 188 ILE A C 1
ATOM 1503 O O . ILE A 1 188 ? 1.171 0.772 37.737 1.00 94.56 188 ILE A O 1
ATOM 1507 N N . LEU A 1 189 ? 3.130 1.852 37.467 1.00 94.88 189 LEU A N 1
ATOM 1508 C CA . LEU A 1 189 ? 2.607 3.170 37.829 1.00 94.88 189 LEU A CA 1
ATOM 1509 C C . LEU A 1 189 ? 1.460 3.562 36.893 1.00 94.88 189 LEU A C 1
ATOM 1511 O O . LEU A 1 189 ? 0.377 3.893 37.360 1.00 94.88 189 LEU A O 1
ATOM 1515 N N . THR A 1 190 ? 1.670 3.450 35.581 1.00 93.88 190 THR A N 1
ATOM 1516 C CA . THR A 1 190 ? 0.656 3.782 34.570 1.00 93.88 190 THR A CA 1
ATOM 1517 C C . THR A 1 190 ? -0.642 3.015 34.808 1.00 93.88 190 THR A C 1
ATOM 1519 O O . THR A 1 190 ? -1.713 3.616 34.800 1.00 93.88 190 THR A O 1
ATOM 1522 N N . GLY A 1 191 ? -0.560 1.710 35.084 1.00 94.50 191 GLY A N 1
ATOM 1523 C CA . GLY A 1 191 ? -1.719 0.872 35.377 1.00 94.50 191 GLY A CA 1
ATOM 1524 C C . GLY A 1 191 ? -2.460 1.272 36.652 1.00 94.50 191 GLY A C 1
ATOM 1525 O O . GLY A 1 191 ? -3.682 1.383 36.636 1.00 94.50 191 GLY A O 1
ATOM 1526 N N . GLU A 1 192 ? -1.745 1.522 37.748 1.00 96.06 192 GLU A N 1
ATOM 1527 C CA . GLU A 1 192 ? -2.341 1.952 39.021 1.00 96.06 192 GLU A CA 1
ATOM 1528 C C . GLU A 1 192 ? -3.054 3.309 38.907 1.00 96.06 192 GLU A C 1
ATOM 1530 O O . GLU A 1 192 ? -4.159 3.493 39.423 1.00 96.06 192 GLU A O 1
ATOM 1535 N N . ILE A 1 193 ? -2.430 4.252 38.203 1.00 94.00 193 ILE A N 1
ATOM 1536 C CA . ILE A 1 193 ? -2.951 5.602 37.995 1.00 94.00 193 ILE A CA 1
ATOM 1537 C C . ILE A 1 193 ? -4.167 5.578 37.057 1.00 94.00 193 ILE A C 1
ATOM 1539 O O . ILE A 1 193 ? -5.194 6.190 37.358 1.00 94.00 193 ILE A O 1
ATOM 1543 N N . ALA A 1 194 ? -4.088 4.826 35.957 1.00 92.38 194 ALA A N 1
ATOM 1544 C CA . ALA A 1 194 ? -5.168 4.700 34.982 1.00 92.38 194 ALA A CA 1
ATOM 1545 C C . ALA A 1 194 ? -6.416 4.013 35.561 1.00 92.38 194 ALA A C 1
ATOM 1547 O O . ALA A 1 194 ? -7.532 4.471 35.313 1.00 92.38 194 ALA A O 1
ATOM 1548 N N . VAL A 1 195 ? -6.245 2.963 36.374 1.00 95.44 195 VAL A N 1
ATOM 1549 C CA . VAL A 1 195 ? -7.356 2.322 37.098 1.00 95.44 195 VAL A CA 1
ATOM 1550 C C . VAL A 1 195 ? -8.049 3.325 38.016 1.00 95.44 195 VAL A C 1
ATOM 1552 O O . VAL A 1 195 ? -9.275 3.441 37.977 1.00 95.44 195 VAL A O 1
ATOM 1555 N N . ALA A 1 196 ? -7.283 4.069 38.820 1.00 94.81 196 ALA A N 1
ATOM 1556 C CA . ALA A 1 196 ? -7.854 5.022 39.765 1.00 94.81 196 ALA A CA 1
ATOM 1557 C C . ALA A 1 196 ? -8.643 6.128 39.062 1.00 94.81 196 ALA A C 1
ATOM 1559 O O . ALA A 1 196 ? -9.781 6.416 39.434 1.00 94.81 196 ALA A O 1
ATOM 1560 N N . PHE A 1 197 ? -8.068 6.690 38.002 1.00 89.81 197 PHE A N 1
ATOM 1561 C CA . PHE A 1 197 ? -8.718 7.717 37.201 1.00 89.81 197 PHE A CA 1
ATOM 1562 C C . PHE A 1 197 ? -10.029 7.214 36.583 1.00 89.81 197 PHE A C 1
ATOM 1564 O O . PHE A 1 197 ? -11.075 7.846 36.738 1.00 89.81 197 PHE A O 1
ATOM 1571 N N . ASN A 1 198 ? -10.004 6.042 35.942 1.00 90.06 198 ASN A N 1
ATOM 1572 C CA . ASN A 1 198 ? -11.182 5.508 35.267 1.00 90.06 198 ASN A CA 1
ATOM 1573 C C . ASN A 1 198 ? -12.282 5.081 36.229 1.00 90.06 198 ASN A C 1
ATOM 1575 O O . ASN A 1 198 ? -13.445 5.337 35.933 1.00 90.06 198 ASN A O 1
ATOM 1579 N N . LYS A 1 199 ? -11.959 4.487 37.383 1.00 92.94 199 LYS A N 1
ATOM 1580 C CA . LYS A 1 199 ? -12.986 4.169 38.384 1.00 92.94 199 LYS A CA 1
ATOM 1581 C C . LYS A 1 199 ? -13.692 5.433 38.883 1.00 92.94 199 LYS A C 1
ATOM 1583 O O . LYS A 1 199 ? -14.917 5.429 39.003 1.00 92.94 199 LYS A O 1
ATOM 1588 N N . GLY A 1 200 ? -12.951 6.526 39.083 1.00 90.06 200 GLY A N 1
ATOM 1589 C CA . GLY A 1 200 ? -13.531 7.824 39.440 1.00 90.06 200 GLY A CA 1
ATOM 1590 C C . GLY A 1 200 ? -14.470 8.361 38.356 1.00 90.06 200 GLY A C 1
ATOM 1591 O O . GLY A 1 200 ? -15.577 8.802 38.653 1.00 90.06 200 GLY A O 1
ATOM 1592 N N . ILE A 1 201 ? -14.069 8.253 37.086 1.00 84.75 201 ILE A N 1
ATOM 1593 C CA . ILE A 1 201 ? -14.884 8.696 35.944 1.00 84.75 201 ILE A CA 1
ATOM 1594 C C . ILE A 1 201 ? -16.139 7.835 35.753 1.00 84.75 201 ILE A C 1
ATOM 1596 O O . ILE A 1 201 ? -17.226 8.350 35.495 1.00 84.75 201 ILE A O 1
ATOM 1600 N N . MET A 1 202 ? -15.999 6.518 35.884 1.00 88.25 202 MET A N 1
ATOM 1601 C CA . MET A 1 202 ? -17.083 5.555 35.684 1.00 88.25 202 MET A CA 1
ATOM 1602 C C . MET A 1 202 ? -18.161 5.647 36.767 1.00 88.25 202 MET A C 1
ATOM 1604 O O . MET A 1 202 ? -19.278 5.188 36.528 1.00 88.25 202 MET A O 1
ATOM 1608 N N . GLY A 1 203 ? -17.859 6.272 37.910 1.00 89.88 203 GLY A N 1
ATOM 1609 C CA . GLY A 1 203 ? -18.795 6.459 39.016 1.00 89.88 203 GLY A CA 1
ATOM 1610 C C . GLY A 1 203 ? -18.763 5.336 40.050 1.00 89.88 203 GLY A C 1
ATOM 1611 O O . GLY A 1 203 ? -19.794 5.031 40.644 1.00 89.88 203 GLY A O 1
ATOM 1612 N N . TYR A 1 204 ? -17.607 4.700 40.263 1.00 94.12 204 TYR A N 1
ATOM 1613 C CA . TYR A 1 204 ? -17.430 3.811 41.414 1.00 94.12 204 TYR A CA 1
ATOM 1614 C C . TYR A 1 204 ? -17.530 4.616 42.715 1.00 94.12 204 TYR A C 1
ATOM 1616 O O . TYR A 1 204 ? -17.041 5.745 42.781 1.00 94.12 204 TYR A O 1
ATOM 1624 N N . ALA A 1 205 ? -18.151 4.044 43.751 1.00 93.06 205 ALA A N 1
ATOM 1625 C CA . ALA A 1 205 ? -18.303 4.723 45.037 1.00 93.06 205 ALA A CA 1
ATOM 1626 C C . ALA A 1 205 ? -16.958 4.816 45.774 1.00 93.06 205 ALA A C 1
ATOM 1628 O O . ALA A 1 205 ? -16.653 5.833 46.402 1.00 93.06 205 ALA A O 1
ATOM 1629 N N . LYS A 1 206 ? -16.135 3.768 45.666 1.00 94.81 206 LYS A N 1
ATOM 1630 C CA . LYS A 1 206 ? -14.785 3.692 46.226 1.00 94.81 206 LYS A CA 1
ATOM 1631 C C . LYS A 1 206 ? -13.796 3.112 45.221 1.00 94.81 206 LYS A C 1
ATOM 1633 O O . LYS A 1 206 ? -14.161 2.398 44.290 1.00 94.81 206 LYS A O 1
ATOM 1638 N N . LEU A 1 207 ? -12.514 3.399 45.424 1.00 94.69 207 LEU A N 1
ATOM 1639 C CA . LEU A 1 207 ? -11.448 2.944 44.530 1.00 94.69 207 LEU A CA 1
ATOM 1640 C C . LEU A 1 207 ? -11.295 1.409 44.537 1.00 94.69 207 LEU A C 1
ATOM 1642 O O . LEU A 1 207 ? -10.990 0.794 43.512 1.00 94.69 207 LEU A O 1
ATOM 1646 N N . GLU A 1 208 ? -11.509 0.787 45.692 1.00 94.81 208 GLU A N 1
ATOM 1647 C CA . GLU A 1 208 ? -11.412 -0.654 45.930 1.00 94.81 208 GLU A CA 1
ATOM 1648 C C . GLU A 1 208 ? -12.603 -1.464 45.398 1.00 94.81 208 GLU A C 1
ATOM 1650 O O . GLU A 1 208 ? -12.531 -2.692 45.341 1.00 94.81 208 GLU A O 1
ATOM 1655 N N . ASP A 1 209 ? -13.679 -0.800 44.979 1.00 93.75 209 ASP A N 1
ATOM 1656 C CA . ASP A 1 209 ? -14.875 -1.474 44.490 1.00 93.75 209 ASP A CA 1
ATOM 1657 C C . ASP A 1 209 ? -14.580 -2.254 43.194 1.00 93.75 209 ASP A C 1
ATOM 1659 O O . ASP A 1 209 ? -13.817 -1.824 42.320 1.00 93.75 209 ASP A O 1
ATOM 1663 N N . THR A 1 210 ? -15.199 -3.428 43.060 1.00 90.00 210 THR A N 1
ATOM 1664 C CA . THR A 1 210 ? -15.035 -4.353 41.917 1.00 90.00 210 THR A CA 1
ATOM 1665 C C . THR A 1 210 ? -16.243 -4.368 40.977 1.00 90.00 210 THR A C 1
ATOM 1667 O O . THR A 1 210 ? -16.272 -5.104 39.984 1.00 90.00 210 THR A O 1
ATOM 1670 N N . GLN A 1 211 ? -17.259 -3.568 41.297 1.00 87.50 211 GLN A N 1
ATOM 1671 C CA . GLN A 1 211 ? -18.459 -3.350 40.500 1.00 87.50 211 GLN A CA 1
ATOM 1672 C C . GLN A 1 211 ? -19.079 -1.992 40.840 1.00 87.50 211 GLN A C 1
ATOM 1674 O O . GLN A 1 211 ? -18.908 -1.486 41.947 1.00 87.50 211 GLN A O 1
ATOM 1679 N N . LEU A 1 212 ? -19.821 -1.426 39.893 1.00 85.56 212 LEU A N 1
ATOM 1680 C CA . LEU A 1 212 ? -20.624 -0.228 40.123 1.00 85.56 212 LEU A CA 1
ATOM 1681 C C . LEU A 1 212 ? -21.837 -0.576 40.986 1.00 85.56 212 LEU A C 1
ATOM 1683 O O . LEU A 1 212 ? -22.502 -1.576 40.718 1.00 85.56 212 LEU A O 1
ATOM 1687 N N . GLU A 1 213 ? -22.163 0.280 41.955 1.00 76.25 213 GLU A N 1
ATOM 1688 C CA . GLU A 1 213 ? -23.276 0.075 42.898 1.00 76.25 213 GLU A CA 1
ATOM 1689 C C . GLU A 1 213 ? -24.618 -0.174 42.187 1.00 76.25 213 GLU A C 1
ATOM 1691 O O . GLU A 1 213 ? -25.391 -1.033 42.602 1.00 76.25 213 GLU A O 1
ATOM 1696 N N . TYR A 1 214 ? -24.852 0.511 41.061 1.00 72.44 214 TYR A N 1
ATOM 1697 C CA . TYR A 1 214 ? -26.094 0.426 40.281 1.00 72.44 214 TYR A CA 1
ATOM 1698 C C . TYR A 1 214 ? -25.915 -0.189 38.887 1.00 72.44 214 TYR A C 1
ATOM 1700 O O . TYR A 1 214 ? -26.845 -0.168 38.087 1.00 72.44 214 TYR A O 1
ATOM 1708 N N . GLY A 1 215 ? -24.719 -0.685 38.547 1.00 75.56 215 GLY A N 1
ATOM 1709 C CA . GLY A 1 215 ? -24.427 -1.201 37.200 1.00 75.56 215 GLY A CA 1
ATOM 1710 C C . GLY A 1 215 ? -24.519 -0.160 36.070 1.00 75.56 215 GLY A C 1
ATOM 1711 O O . GLY A 1 215 ? -24.540 -0.533 34.900 1.00 75.56 215 GLY A O 1
ATOM 1712 N N . ILE A 1 216 ? -24.578 1.135 36.402 1.00 78.81 216 ILE A N 1
ATOM 1713 C CA . ILE A 1 216 ? -24.718 2.243 35.449 1.00 78.81 216 ILE A CA 1
ATOM 1714 C C . ILE A 1 216 ? -23.436 3.070 35.459 1.00 78.81 216 ILE A C 1
ATOM 1716 O O . ILE A 1 216 ? -23.011 3.550 36.509 1.00 78.81 216 ILE A O 1
ATOM 1720 N N . TYR A 1 217 ? -22.841 3.264 34.283 1.00 85.62 217 TYR A N 1
ATOM 1721 C CA . TYR A 1 217 ? -21.694 4.152 34.113 1.00 85.62 217 TYR A CA 1
ATOM 1722 C C . TYR A 1 217 ? -22.135 5.615 34.205 1.00 85.62 217 TYR A C 1
ATOM 1724 O O . TYR A 1 217 ? -23.061 6.030 33.503 1.00 85.62 217 TYR A O 1
ATOM 1732 N N . LYS A 1 218 ? -21.440 6.411 35.021 1.00 83.50 218 LYS A N 1
ATOM 1733 C CA . LYS A 1 218 ? -21.586 7.874 35.028 1.00 83.50 218 LYS A CA 1
ATOM 1734 C C . LYS A 1 218 ? -21.068 8.459 33.715 1.00 83.50 218 LYS A C 1
ATOM 1736 O O . LYS A 1 218 ? -21.787 9.166 33.019 1.00 83.50 218 LYS A O 1
ATOM 1741 N N . VAL A 1 219 ? -19.845 8.080 33.355 1.00 80.38 219 VAL A N 1
ATOM 1742 C CA . VAL A 1 219 ? -19.195 8.360 32.073 1.00 80.38 219 VAL A CA 1
ATOM 1743 C C . VAL A 1 219 ? -18.537 7.078 31.576 1.00 80.38 219 VAL A C 1
ATOM 1745 O O . VAL A 1 219 ? -17.996 6.301 32.363 1.00 80.38 219 VAL A O 1
ATOM 1748 N N . ILE A 1 220 ? -18.541 6.872 30.261 1.00 80.88 220 ILE A N 1
ATOM 1749 C CA . ILE A 1 220 ? -17.863 5.751 29.606 1.00 80.88 220 ILE A CA 1
ATOM 1750 C C . ILE A 1 220 ? -16.454 6.186 29.158 1.00 80.88 220 ILE A C 1
ATOM 1752 O O . ILE A 1 220 ? -16.338 6.970 28.207 1.00 80.88 220 ILE A O 1
ATOM 1756 N N . PRO A 1 221 ? -15.372 5.694 29.800 1.00 79.44 221 PRO A N 1
ATOM 1757 C CA . PRO A 1 221 ? -14.013 6.014 29.390 1.00 79.44 221 PRO A CA 1
ATOM 1758 C C . PRO A 1 221 ? -13.581 5.172 28.185 1.00 79.44 221 PRO A C 1
ATOM 1760 O O . PRO A 1 221 ? -13.757 3.947 28.162 1.00 79.44 221 PRO A O 1
ATOM 1763 N N . VAL A 1 222 ? -12.936 5.831 27.220 1.00 81.31 222 VAL A N 1
ATOM 1764 C CA . VAL A 1 222 ? -12.242 5.172 26.107 1.00 81.31 222 VAL A CA 1
ATOM 1765 C C . VAL A 1 222 ? -10.736 5.383 26.237 1.00 81.31 222 VAL A C 1
ATOM 1767 O O . VAL A 1 222 ? -10.257 6.499 26.034 1.00 81.31 222 VAL A O 1
ATOM 1770 N N . MET A 1 223 ? -9.984 4.336 26.579 1.00 85.38 223 MET A N 1
ATOM 1771 C CA . MET A 1 223 ? -8.522 4.428 26.722 1.00 85.38 223 MET A CA 1
ATOM 1772 C C . MET A 1 223 ? -7.821 4.385 25.372 1.00 85.38 223 MET A C 1
ATOM 1774 O O . MET A 1 223 ? -8.250 3.666 24.469 1.00 85.38 223 MET A O 1
ATOM 1778 N N . ARG A 1 224 ? -6.713 5.120 25.245 1.00 82.94 224 ARG A N 1
ATOM 1779 C CA . ARG A 1 224 ? -5.935 5.201 24.004 1.00 82.94 224 ARG A CA 1
ATOM 1780 C C . ARG A 1 224 ? -4.423 5.135 24.268 1.00 82.94 224 ARG A C 1
ATOM 1782 O O . ARG A 1 224 ? -3.978 5.532 25.339 1.00 82.94 224 ARG A O 1
ATOM 1789 N N . HIS A 1 225 ? -3.602 4.643 23.344 1.00 87.06 225 HIS A N 1
ATOM 1790 C CA . HIS A 1 225 ? -3.917 4.032 22.043 1.00 87.06 225 HIS A CA 1
ATOM 1791 C C . HIS A 1 225 ? -3.466 2.559 22.026 1.00 87.06 225 HIS A C 1
ATOM 1793 O O . HIS A 1 225 ? -2.332 2.271 22.411 1.00 87.06 225 HIS A O 1
ATOM 1799 N N . PHE A 1 226 ? -4.340 1.644 21.596 1.00 91.25 226 PHE A N 1
ATOM 1800 C CA . PHE A 1 226 ? -4.142 0.188 21.618 1.00 91.25 226 PHE A CA 1
ATOM 1801 C C . PHE A 1 226 ? -3.674 -0.364 20.253 1.00 91.25 226 PHE A C 1
ATOM 1803 O O . PHE A 1 226 ? -4.429 -0.374 19.286 1.00 91.25 226 PHE A O 1
ATOM 1810 N N . ILE A 1 227 ? -2.447 -0.837 20.096 1.00 77.31 227 ILE A N 1
ATOM 1811 C CA . ILE A 1 227 ? -1.330 -0.643 21.013 1.00 77.31 227 ILE A CA 1
ATOM 1812 C C . ILE A 1 227 ? -0.172 -0.049 20.243 1.00 77.31 227 ILE A C 1
ATOM 1814 O O . ILE A 1 227 ? -0.119 -0.200 19.032 1.00 77.31 227 ILE A O 1
ATOM 1818 N N . ASP A 1 228 ? 0.711 0.605 20.983 1.00 70.81 228 ASP A N 1
ATOM 1819 C CA . ASP A 1 228 ? 1.816 1.417 20.496 1.00 70.81 228 ASP A CA 1
ATOM 1820 C C . ASP A 1 228 ? 1.456 2.868 20.113 1.00 70.81 228 ASP A C 1
ATOM 1822 O O . ASP A 1 228 ? 0.540 3.158 19.348 1.00 70.81 228 ASP A O 1
ATOM 1826 N N . TYR A 1 229 ? 2.213 3.779 20.719 1.00 64.69 229 TYR A N 1
ATOM 1827 C CA . TYR A 1 229 ? 2.527 5.103 20.204 1.00 64.69 229 TYR A CA 1
ATOM 1828 C C . TYR A 1 229 ? 3.740 5.589 21.008 1.00 64.69 229 TYR A C 1
ATOM 1830 O O . TYR A 1 229 ? 3.580 6.271 22.015 1.00 64.69 229 TYR A O 1
ATOM 1838 N N . ASP A 1 230 ? 4.947 5.212 20.604 1.00 64.12 230 ASP A N 1
ATOM 1839 C CA . ASP A 1 230 ? 6.203 5.833 21.057 1.00 64.12 230 ASP A CA 1
ATOM 1840 C C . ASP A 1 230 ? 7.030 6.417 19.891 1.00 64.12 230 ASP A C 1
ATOM 1842 O O . ASP A 1 230 ? 8.133 6.930 20.084 1.00 64.12 230 ASP A O 1
ATOM 1846 N N . GLY A 1 231 ? 6.470 6.388 18.678 1.00 64.19 231 GLY A N 1
ATOM 1847 C CA . GLY A 1 231 ? 7.080 6.931 17.471 1.00 64.19 231 GLY A CA 1
ATOM 1848 C C . GLY A 1 231 ? 7.071 8.464 17.385 1.00 64.19 231 GLY A C 1
ATOM 1849 O O . GLY A 1 231 ? 6.324 9.146 18.095 1.00 64.19 231 GLY A O 1
ATOM 1850 N N . PRO A 1 232 ? 7.880 9.042 16.477 1.00 64.38 232 PRO A N 1
ATOM 1851 C CA . PRO A 1 232 ? 7.892 10.481 16.246 1.00 64.38 232 PRO A CA 1
ATOM 1852 C C . PRO A 1 232 ? 6.505 10.974 15.813 1.00 64.38 232 PRO A C 1
ATOM 1854 O O . PRO A 1 232 ? 5.840 10.357 14.980 1.00 64.38 232 PRO A O 1
ATOM 1857 N N . ASP A 1 233 ? 6.083 12.133 16.332 1.00 63.41 233 ASP A N 1
ATOM 1858 C CA . ASP A 1 233 ? 4.821 12.753 15.902 1.00 63.41 233 ASP A CA 1
ATOM 1859 C C . ASP A 1 233 ? 4.833 13.057 14.394 1.00 63.41 233 ASP A C 1
ATOM 1861 O O . ASP A 1 233 ? 3.802 12.951 13.723 1.00 63.41 233 ASP A O 1
ATOM 1865 N N . ASN A 1 234 ? 6.017 13.360 13.846 1.00 57.84 234 ASN A N 1
ATOM 1866 C CA . ASN A 1 234 ? 6.243 13.413 12.409 1.00 57.84 234 ASN A CA 1
ATOM 1867 C C . ASN A 1 234 ? 6.317 11.989 11.832 1.00 57.84 234 ASN A C 1
ATOM 1869 O O . ASN A 1 234 ? 7.223 11.230 12.166 1.00 57.84 234 ASN A O 1
ATOM 1873 N N . GLY A 1 235 ? 5.375 11.630 10.957 1.00 64.56 235 GLY A N 1
ATOM 1874 C CA . GLY A 1 235 ? 5.306 10.292 10.356 1.00 64.56 235 GLY A CA 1
ATOM 1875 C C . GLY A 1 235 ? 4.477 9.266 11.137 1.00 64.56 235 GLY A C 1
ATOM 1876 O O . GLY A 1 235 ? 4.451 8.100 10.746 1.00 64.56 235 GLY A O 1
ATOM 1877 N N . ARG A 1 236 ? 3.738 9.675 12.181 1.00 67.44 236 ARG A N 1
ATOM 1878 C CA . ARG A 1 236 ? 2.866 8.791 12.988 1.00 67.44 236 ARG A CA 1
ATOM 1879 C C . ARG A 1 236 ? 1.837 7.975 12.189 1.00 67.44 236 ARG A C 1
ATOM 1881 O O . ARG A 1 236 ? 1.443 6.903 12.627 1.00 67.44 236 ARG A O 1
ATOM 1888 N N . PHE A 1 237 ? 1.413 8.471 11.023 1.00 71.12 237 PHE A N 1
ATOM 1889 C CA . PHE A 1 237 ? 0.462 7.794 10.122 1.00 71.12 237 PHE A CA 1
ATOM 1890 C C . PHE A 1 237 ? 1.081 6.632 9.337 1.00 71.12 237 PHE A C 1
ATOM 1892 O O . PHE A 1 237 ? 0.371 5.782 8.814 1.00 71.12 237 PHE A O 1
ATOM 1899 N N . SER A 1 238 ? 2.408 6.604 9.255 1.00 69.62 238 SER A N 1
ATOM 1900 C CA . SER A 1 238 ? 3.203 5.578 8.576 1.00 69.62 238 SER A CA 1
ATOM 1901 C C . SER A 1 238 ? 4.137 4.837 9.537 1.00 69.62 238 SER A C 1
ATOM 1903 O O . SER A 1 238 ? 4.927 3.997 9.104 1.00 69.62 238 SER A O 1
ATOM 1905 N N . PHE A 1 239 ? 4.091 5.173 10.830 1.00 77.56 239 PHE A N 1
ATOM 1906 C CA . PHE A 1 239 ? 4.963 4.591 11.838 1.00 77.56 239 PHE A CA 1
ATOM 1907 C C . PHE A 1 239 ? 4.606 3.122 12.049 1.00 77.56 239 PHE A C 1
ATOM 1909 O O . PHE A 1 239 ? 3.436 2.759 12.173 1.00 77.56 239 PHE A O 1
ATOM 1916 N N . ASN A 1 240 ? 5.636 2.284 12.076 1.00 79.69 240 ASN A N 1
ATOM 1917 C CA . ASN A 1 240 ? 5.511 0.858 12.313 1.00 79.69 240 ASN A CA 1
ATOM 1918 C C . ASN A 1 240 ? 6.464 0.465 13.438 1.00 79.69 240 ASN A C 1
ATOM 1920 O O . ASN A 1 240 ? 7.672 0.368 13.204 1.00 79.69 240 ASN A O 1
ATOM 1924 N N . ALA A 1 241 ? 5.929 0.232 14.632 1.00 82.25 241 ALA A N 1
ATOM 1925 C CA . ALA A 1 241 ? 6.712 -0.261 15.747 1.00 82.25 241 ALA A CA 1
ATOM 1926 C C . ALA A 1 241 ? 7.095 -1.724 15.528 1.00 82.25 241 ALA A C 1
ATOM 1928 O O . ALA A 1 241 ? 6.267 -2.578 15.200 1.00 82.25 241 ALA A O 1
ATOM 1929 N N . ILE A 1 242 ? 8.380 -2.009 15.722 1.00 84.75 242 ILE A N 1
ATOM 1930 C CA . ILE A 1 242 ? 8.931 -3.360 15.678 1.00 84.75 242 ILE A CA 1
ATOM 1931 C C . ILE A 1 242 ? 9.141 -3.806 17.120 1.00 84.75 242 ILE A C 1
ATOM 1933 O O . ILE A 1 242 ? 10.080 -3.363 17.779 1.00 84.75 242 ILE A O 1
ATOM 1937 N N . ILE A 1 243 ? 8.247 -4.661 17.609 1.00 82.56 243 ILE A N 1
ATOM 1938 C CA . ILE A 1 243 ? 8.184 -5.063 19.015 1.00 82.56 243 ILE A CA 1
ATOM 1939 C C . ILE A 1 243 ? 8.241 -6.586 19.080 1.00 82.56 243 ILE A C 1
ATOM 1941 O O . ILE A 1 243 ? 7.449 -7.278 18.442 1.00 82.56 243 ILE A O 1
ATOM 1945 N N . SER A 1 244 ? 9.177 -7.128 19.860 1.00 86.75 244 SER A N 1
ATOM 1946 C CA . SER A 1 244 ? 9.194 -8.570 20.132 1.00 86.75 244 SER A CA 1
ATOM 1947 C C . SER A 1 244 ? 7.957 -8.985 20.933 1.00 86.75 244 SER A C 1
ATOM 1949 O O . SER A 1 244 ? 7.479 -8.215 21.764 1.00 86.75 244 SER A O 1
ATOM 1951 N N . ASP A 1 245 ? 7.475 -10.217 20.762 1.00 85.31 245 ASP A N 1
ATOM 1952 C CA . ASP A 1 245 ? 6.337 -10.711 21.551 1.00 85.31 245 ASP A CA 1
ATOM 1953 C C . ASP A 1 245 ? 6.588 -10.610 23.062 1.00 85.31 245 ASP A C 1
ATOM 1955 O O . ASP A 1 245 ? 5.677 -10.283 23.819 1.00 85.31 245 ASP A O 1
ATOM 1959 N N . ALA A 1 246 ? 7.830 -10.828 23.506 1.00 91.12 246 ALA A N 1
ATOM 1960 C CA . ALA A 1 246 ? 8.204 -10.682 24.909 1.00 91.12 246 ALA A CA 1
ATOM 1961 C C . ALA A 1 246 ? 8.000 -9.243 25.408 1.00 91.12 246 ALA A C 1
ATOM 1963 O O . ALA A 1 246 ? 7.332 -9.032 26.417 1.00 91.12 246 ALA A O 1
ATOM 1964 N N . ASP A 1 247 ? 8.521 -8.250 24.686 1.00 90.12 247 ASP A N 1
ATOM 1965 C CA . ASP A 1 247 ? 8.401 -6.842 25.080 1.00 90.12 247 ASP A CA 1
ATOM 1966 C C . ASP A 1 247 ? 6.949 -6.345 24.977 1.00 90.12 247 ASP A C 1
ATOM 1968 O O . ASP A 1 247 ? 6.447 -5.650 25.860 1.00 90.12 247 ASP A O 1
ATOM 1972 N N . LEU A 1 248 ? 6.210 -6.807 23.965 1.00 90.31 248 LEU A N 1
ATOM 1973 C CA . LEU A 1 248 ? 4.777 -6.553 23.839 1.00 90.31 248 LEU A CA 1
ATOM 1974 C C . LEU A 1 248 ? 4.012 -7.045 25.080 1.00 90.31 248 LEU A C 1
ATOM 1976 O O . LEU A 1 248 ? 3.195 -6.309 25.637 1.00 90.31 248 LEU A O 1
ATOM 1980 N N . ARG A 1 249 ? 4.302 -8.268 25.539 1.00 92.75 249 ARG A N 1
ATOM 1981 C CA . ARG A 1 249 ? 3.628 -8.934 26.667 1.00 92.75 249 ARG A CA 1
ATOM 1982 C C . ARG A 1 249 ? 4.061 -8.410 28.038 1.00 92.75 249 ARG A C 1
ATOM 1984 O O . ARG A 1 249 ? 3.251 -8.454 28.958 1.00 92.75 249 ARG A O 1
ATOM 1991 N N . ILE A 1 250 ? 5.297 -7.934 28.183 1.00 91.31 250 ILE A N 1
ATOM 1992 C CA . ILE A 1 250 ? 5.876 -7.513 29.473 1.00 91.31 250 ILE A CA 1
ATOM 1993 C C . ILE A 1 250 ? 5.770 -5.999 29.689 1.00 91.31 250 ILE A C 1
ATOM 1995 O O . ILE A 1 250 ? 5.616 -5.559 30.827 1.00 91.31 250 ILE A O 1
ATOM 1999 N N . THR A 1 251 ? 5.817 -5.200 28.623 1.00 90.56 251 THR A N 1
ATOM 2000 C CA . THR A 1 251 ? 5.890 -3.735 28.730 1.00 90.56 251 THR A CA 1
ATOM 2001 C C . THR A 1 251 ? 4.573 -3.074 28.348 1.00 90.56 251 THR A C 1
ATOM 2003 O O . THR A 1 251 ? 4.010 -2.311 29.133 1.00 90.56 251 THR A O 1
ATOM 2006 N N . TYR A 1 252 ? 4.052 -3.366 27.155 1.00 92.12 252 TYR A N 1
ATOM 2007 C CA . TYR A 1 252 ? 2.956 -2.584 26.579 1.00 92.12 252 TYR A CA 1
ATOM 2008 C C . TYR A 1 252 ? 1.574 -3.103 26.983 1.00 92.12 252 TYR A C 1
ATOM 2010 O O . TYR A 1 252 ? 0.710 -2.324 27.386 1.00 92.12 252 TYR A O 1
ATOM 2018 N N . LEU A 1 253 ? 1.344 -4.414 26.883 1.00 94.38 253 LEU A N 1
ATOM 2019 C CA . LEU A 1 253 ? 0.045 -5.039 27.148 1.00 94.38 253 LEU A CA 1
ATOM 2020 C C . LEU A 1 253 ? -0.416 -5.041 28.623 1.00 94.38 253 LEU A C 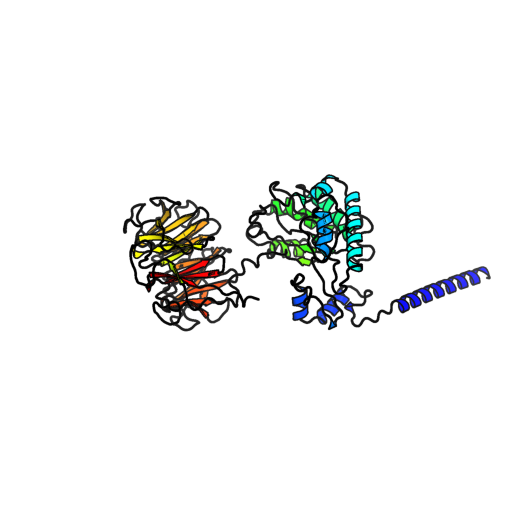1
ATOM 2022 O O . LEU A 1 253 ? -1.629 -4.938 28.833 1.00 94.38 253 LEU A O 1
ATOM 2026 N N . PRO A 1 254 ? 0.458 -5.130 29.651 1.00 94.94 254 PRO A N 1
ATOM 2027 C CA . PRO A 1 254 ? 0.005 -5.305 31.035 1.00 94.94 254 PRO A CA 1
ATOM 2028 C C . PRO A 1 254 ? -0.925 -4.212 31.565 1.00 94.94 254 PRO A C 1
ATOM 2030 O O . PRO A 1 254 ? -1.850 -4.517 32.314 1.00 94.94 254 PRO A O 1
ATOM 2033 N N . VAL A 1 255 ? -0.726 -2.955 31.155 1.00 94.56 255 VAL A N 1
ATOM 2034 C CA . VAL A 1 255 ? -1.589 -1.835 31.571 1.00 94.56 255 VAL A CA 1
ATOM 2035 C C . VAL A 1 255 ? -3.028 -2.065 31.110 1.00 94.56 255 VAL A C 1
ATOM 2037 O O . VAL A 1 255 ? -3.960 -1.966 31.903 1.00 94.56 255 VAL A O 1
ATOM 2040 N N . TRP A 1 256 ? -3.214 -2.442 29.845 1.00 95.31 256 TRP A N 1
ATOM 2041 C CA . TRP A 1 256 ? -4.532 -2.711 29.266 1.00 95.31 256 TRP A CA 1
ATOM 2042 C C . TRP A 1 256 ? -5.215 -3.891 29.944 1.00 95.31 256 TRP A C 1
ATOM 2044 O O . TRP A 1 256 ? -6.381 -3.790 30.324 1.00 95.31 256 TRP A O 1
ATOM 2054 N N . LYS A 1 257 ? -4.472 -4.985 30.151 1.00 96.44 257 LYS A N 1
ATOM 2055 C CA . LYS A 1 257 ? -4.987 -6.171 30.836 1.00 96.44 257 LYS A CA 1
ATOM 2056 C C . LYS A 1 257 ? -5.437 -5.843 32.259 1.00 96.44 257 LYS A C 1
ATOM 2058 O O . LYS A 1 257 ? -6.546 -6.206 32.635 1.00 96.44 257 LYS A O 1
ATOM 2063 N N . LYS A 1 258 ? -4.643 -5.070 33.006 1.00 96.56 258 LYS A N 1
ATOM 2064 C CA . LYS A 1 258 ? -5.005 -4.616 34.355 1.00 96.56 258 LYS A CA 1
ATOM 2065 C C . LYS A 1 258 ? -6.324 -3.841 34.366 1.00 96.56 258 LYS A C 1
ATOM 2067 O O . LYS A 1 258 ? -7.182 -4.127 35.191 1.00 96.56 258 LYS A O 1
ATOM 2072 N N . LEU A 1 259 ? -6.520 -2.898 33.441 1.00 94.69 259 LEU A N 1
ATOM 2073 C CA . LEU A 1 259 ? -7.774 -2.140 33.367 1.00 94.69 259 LEU A CA 1
ATOM 2074 C C . LEU A 1 259 ? -8.981 -3.034 33.057 1.00 94.69 259 LEU A C 1
ATOM 2076 O O . LEU A 1 259 ? -10.059 -2.801 33.602 1.00 94.69 259 LEU A O 1
ATOM 2080 N N . ILE A 1 260 ? -8.807 -4.040 32.197 1.00 95.44 260 ILE A N 1
ATOM 2081 C CA . ILE A 1 260 ? -9.854 -5.016 31.867 1.00 95.44 260 ILE A CA 1
ATOM 2082 C C . ILE A 1 260 ? -10.198 -5.861 33.098 1.00 95.44 260 ILE A C 1
ATOM 2084 O O . ILE A 1 260 ? -11.372 -5.968 33.453 1.00 95.44 260 ILE A O 1
ATOM 2088 N N . ASP A 1 261 ? -9.189 -6.402 33.782 1.00 95.69 261 ASP A N 1
ATOM 2089 C CA . ASP A 1 261 ? -9.367 -7.257 34.962 1.00 95.69 261 ASP A CA 1
ATOM 2090 C C . ASP A 1 261 ? -10.010 -6.506 36.132 1.00 95.69 261 ASP A C 1
ATOM 2092 O O . ASP A 1 261 ? -10.855 -7.050 36.843 1.00 95.69 261 ASP A O 1
ATOM 2096 N N . GLU A 1 262 ? -9.676 -5.226 36.293 1.00 95.12 262 GLU A N 1
ATOM 2097 C CA . GLU A 1 262 ? -10.258 -4.358 37.317 1.00 95.12 262 GLU A CA 1
ATOM 2098 C C . GLU A 1 262 ? -11.585 -3.707 36.907 1.00 95.12 262 GLU A C 1
ATOM 2100 O O . GLU A 1 262 ? -12.124 -2.890 37.658 1.00 95.12 262 GLU A O 1
ATOM 2105 N N . LYS A 1 263 ? -12.124 -4.052 35.727 1.00 93.38 263 LYS A N 1
ATOM 2106 C CA . LYS A 1 263 ? -13.356 -3.473 35.160 1.00 93.38 263 LYS A CA 1
ATOM 2107 C C . LYS A 1 263 ? -13.332 -1.938 35.140 1.00 93.38 263 LYS A C 1
ATOM 2109 O O . LYS A 1 263 ? -14.350 -1.275 35.352 1.00 93.38 263 LYS A O 1
ATOM 2114 N N . ALA A 1 264 ? -12.155 -1.380 34.878 1.00 92.75 264 ALA A N 1
ATOM 2115 C CA . ALA A 1 264 ? -11.871 0.048 34.830 1.00 92.75 264 ALA A CA 1
ATOM 2116 C C . ALA A 1 264 ? -11.791 0.568 33.382 1.00 92.75 264 ALA A C 1
ATOM 2118 O O . ALA A 1 264 ? -11.143 1.576 33.113 1.00 92.75 264 ALA A O 1
ATOM 2119 N N . ILE A 1 265 ? -12.391 -0.137 32.420 1.00 90.06 265 ILE A N 1
ATOM 2120 C CA . ILE A 1 265 ? -12.428 0.254 31.009 1.00 90.06 265 ILE A CA 1
ATOM 2121 C C . ILE A 1 265 ? -13.648 -0.354 30.316 1.00 90.06 265 ILE A C 1
ATOM 2123 O O . ILE A 1 265 ? -14.040 -1.481 30.609 1.00 90.06 265 ILE A O 1
ATOM 2127 N N . VAL A 1 266 ? -14.234 0.397 29.382 1.00 88.75 266 VAL A N 1
ATOM 2128 C CA . VAL A 1 266 ? -15.369 -0.049 28.554 1.00 88.75 266 VAL A CA 1
ATOM 2129 C C . VAL A 1 266 ? -15.068 0.129 27.067 1.00 88.75 266 VAL A C 1
ATOM 2131 O O . VAL A 1 266 ? -15.431 -0.725 26.262 1.00 88.75 266 VAL A O 1
ATOM 2134 N N . GLY A 1 267 ? -14.386 1.216 26.699 1.00 87.94 267 GLY A N 1
ATOM 2135 C CA . GLY A 1 267 ? -13.942 1.464 25.333 1.00 87.94 267 GLY A CA 1
ATOM 2136 C C . GLY A 1 267 ? -12.423 1.437 25.202 1.00 87.94 267 GLY A C 1
ATOM 2137 O O . GLY A 1 267 ? -11.695 1.915 26.075 1.00 87.94 267 GLY A O 1
ATOM 2138 N N . ILE A 1 268 ? -11.945 0.932 24.072 1.00 90.44 268 ILE A N 1
ATOM 2139 C CA . ILE A 1 268 ? -10.544 1.006 23.651 1.00 90.44 268 ILE A CA 1
ATOM 2140 C C . ILE A 1 268 ? -10.473 1.756 22.322 1.00 90.44 268 ILE A C 1
ATOM 2142 O O . ILE A 1 268 ? -11.247 1.485 21.414 1.00 90.44 268 ILE A O 1
ATOM 2146 N N . MET A 1 269 ? -9.533 2.683 22.179 1.00 87.19 269 MET A N 1
ATOM 2147 C CA . MET A 1 269 ? -9.193 3.289 20.894 1.00 87.19 269 MET A CA 1
ATOM 2148 C C . MET A 1 269 ? -7.930 2.632 20.354 1.00 87.19 269 MET A C 1
ATOM 2150 O O . MET A 1 269 ? -6.910 2.616 21.048 1.00 87.19 269 MET A O 1
ATOM 2154 N N . SER A 1 270 ? -7.976 2.121 19.124 1.00 89.38 270 SER A N 1
ATOM 2155 C CA . SER A 1 270 ? -6.792 1.548 18.486 1.00 89.38 270 SER A CA 1
ATOM 2156 C C . SER A 1 270 ? -5.713 2.609 18.226 1.00 89.38 270 SER A C 1
ATOM 2158 O O . SER A 1 270 ? -5.980 3.811 18.209 1.00 89.38 270 SER A O 1
ATOM 2160 N N . ALA A 1 271 ? -4.473 2.186 18.001 1.00 85.38 271 ALA A N 1
ATOM 2161 C CA . ALA A 1 271 ? -3.430 3.082 17.515 1.00 85.38 271 ALA A CA 1
ATOM 2162 C C . ALA A 1 271 ? -3.581 3.398 16.021 1.00 85.38 271 ALA A C 1
ATOM 2164 O O . ALA A 1 271 ? -4.201 2.645 15.265 1.00 85.38 271 ALA A O 1
ATOM 2165 N N . ILE A 1 272 ? -3.023 4.547 15.621 1.00 79.12 272 ILE A N 1
ATOM 2166 C CA . ILE A 1 272 ? -2.852 4.928 14.209 1.00 79.12 272 ILE A CA 1
ATOM 2167 C C . ILE A 1 272 ? -1.675 4.148 13.599 1.00 79.12 272 ILE A C 1
ATOM 2169 O O . ILE A 1 272 ? -1.712 3.810 12.420 1.00 79.12 272 ILE A O 1
ATOM 2173 N N . SER A 1 273 ? -0.644 3.855 14.396 1.00 81.94 273 SER A N 1
ATOM 2174 C CA . SER A 1 273 ? 0.555 3.145 13.957 1.00 81.94 273 SER A CA 1
ATOM 2175 C C . SER A 1 273 ? 0.294 1.667 13.657 1.00 81.94 273 SER A C 1
ATOM 2177 O O . SER A 1 273 ? -0.708 1.065 14.069 1.00 81.94 273 SER A O 1
ATOM 2179 N N . ALA A 1 274 ? 1.235 1.070 12.931 1.00 83.19 274 ALA A N 1
ATOM 2180 C CA . ALA A 1 274 ? 1.346 -0.369 12.771 1.00 83.19 274 ALA A CA 1
ATOM 2181 C C . ALA A 1 274 ? 2.242 -0.983 13.851 1.00 83.19 274 ALA A C 1
ATOM 2183 O O . ALA A 1 274 ? 3.186 -0.356 14.322 1.00 83.19 274 ALA A O 1
ATOM 2184 N N . VAL A 1 275 ? 1.961 -2.238 14.193 1.00 83.75 275 VAL A N 1
ATOM 2185 C CA . VAL A 1 275 ? 2.826 -3.079 15.023 1.00 83.75 275 VAL A CA 1
ATOM 2186 C C . VAL A 1 275 ? 3.219 -4.291 14.196 1.00 83.75 275 VAL A C 1
ATOM 2188 O O . VAL A 1 275 ? 2.357 -4.982 13.647 1.00 83.75 275 VAL A O 1
ATOM 2191 N N . ASN A 1 276 ? 4.522 -4.545 14.090 1.00 82.12 276 ASN A N 1
ATOM 2192 C CA . ASN A 1 276 ? 5.095 -5.672 13.353 1.00 82.12 276 ASN A CA 1
ATOM 2193 C C . ASN A 1 276 ? 4.568 -5.787 11.909 1.00 82.12 276 ASN A C 1
ATOM 2195 O O . ASN A 1 276 ? 4.356 -6.878 11.384 1.00 82.12 276 ASN A O 1
ATOM 2199 N N . GLY A 1 277 ? 4.373 -4.639 11.254 1.00 75.00 277 GLY A N 1
ATOM 2200 C CA . GLY A 1 277 ? 3.942 -4.530 9.860 1.00 75.00 277 GLY A CA 1
ATOM 2201 C C . GLY A 1 277 ? 2.428 -4.523 9.646 1.00 75.00 277 GLY A C 1
ATOM 2202 O O . GLY A 1 277 ? 2.004 -4.454 8.495 1.00 75.00 277 GLY A O 1
ATOM 2203 N N . ILE A 1 278 ? 1.615 -4.574 10.707 1.00 78.44 278 ILE A N 1
ATOM 2204 C CA . ILE A 1 278 ? 0.149 -4.606 10.612 1.00 78.44 278 ILE A CA 1
ATOM 2205 C C . ILE A 1 278 ? -0.446 -3.377 11.318 1.00 78.44 278 ILE A C 1
ATOM 2207 O O . ILE A 1 278 ? -0.205 -3.217 12.517 1.00 78.44 278 ILE A O 1
ATOM 2211 N N . PRO A 1 279 ? -1.239 -2.525 10.633 1.00 85.94 279 PRO A N 1
ATOM 2212 C CA . PRO A 1 279 ? -1.906 -1.387 11.266 1.00 85.94 279 PRO A CA 1
ATOM 2213 C C . PRO A 1 279 ? -2.764 -1.828 12.455 1.00 85.94 279 PRO A C 1
ATOM 2215 O O . PRO A 1 279 ? -3.540 -2.781 12.349 1.00 85.94 279 PRO A O 1
ATOM 2218 N N . SER A 1 280 ? -2.647 -1.134 13.588 1.00 87.50 280 SER A N 1
ATOM 2219 C CA . SER A 1 280 ? -3.264 -1.565 14.851 1.00 87.50 280 SER A CA 1
ATOM 2220 C C . SER A 1 280 ? -4.787 -1.662 14.777 1.00 87.50 280 SER A C 1
ATOM 2222 O O . SER A 1 280 ? -5.372 -2.557 15.381 1.00 87.50 280 SER A O 1
ATOM 2224 N N . ALA A 1 281 ? -5.426 -0.811 13.970 1.00 86.50 281 ALA A N 1
ATOM 2225 C CA . ALA A 1 281 ? -6.870 -0.832 13.723 1.00 86.50 281 ALA A CA 1
ATOM 2226 C C . ALA A 1 281 ? -7.382 -2.116 13.035 1.00 86.50 281 ALA A C 1
ATOM 2228 O O . ALA A 1 281 ? -8.567 -2.423 13.126 1.00 86.50 281 ALA A O 1
ATOM 2229 N N . VAL A 1 282 ? -6.511 -2.877 12.360 1.00 85.69 282 VAL A N 1
ATOM 2230 C CA . VAL A 1 282 ? -6.864 -4.128 11.654 1.00 85.69 282 VAL A CA 1
ATOM 2231 C C . VAL A 1 282 ? -6.029 -5.327 12.117 1.00 85.69 282 VAL A C 1
ATOM 2233 O O . VAL A 1 282 ? -6.040 -6.392 11.494 1.00 85.69 282 VAL A O 1
ATOM 2236 N N . ASN A 1 283 ? -5.293 -5.180 13.219 1.00 87.38 283 ASN A N 1
ATOM 2237 C CA . ASN A 1 283 ? -4.403 -6.213 13.723 1.00 87.38 283 ASN A CA 1
ATOM 2238 C C . ASN A 1 283 ? -5.199 -7.310 14.449 1.00 87.38 283 ASN A C 1
ATOM 2240 O O . ASN A 1 283 ? -5.534 -7.179 15.624 1.00 87.38 283 ASN A O 1
ATOM 2244 N N . LYS A 1 284 ? -5.496 -8.409 13.742 1.00 89.75 284 LYS A N 1
ATOM 2245 C CA . LYS A 1 284 ? -6.289 -9.535 14.269 1.00 89.75 284 LYS A CA 1
ATOM 2246 C C . LYS A 1 284 ? -5.684 -10.176 15.516 1.00 89.75 284 LYS A C 1
ATOM 2248 O O . LYS A 1 284 ? -6.439 -10.557 16.403 1.00 89.75 284 LYS A O 1
ATOM 2253 N N . TYR A 1 285 ? -4.357 -10.253 15.598 1.00 90.06 285 TYR A N 1
ATOM 2254 C CA . TYR A 1 285 ? -3.695 -10.799 16.777 1.00 90.06 285 TYR A CA 1
ATOM 2255 C C . TYR A 1 285 ? -4.001 -9.946 18.013 1.00 90.06 285 TYR A C 1
ATOM 2257 O O . TYR A 1 285 ? -4.456 -10.460 19.028 1.00 90.06 285 TYR A O 1
ATOM 2265 N N . LEU A 1 286 ? -3.851 -8.624 17.911 1.00 94.00 286 LEU A N 1
ATOM 2266 C CA . LEU A 1 286 ? -4.151 -7.724 19.026 1.00 94.00 286 LEU A CA 1
ATOM 2267 C C . LEU A 1 286 ? -5.653 -7.658 19.336 1.00 94.00 286 LEU A C 1
ATOM 2269 O O . LEU A 1 286 ? -6.054 -7.765 20.493 1.00 94.00 286 LEU A O 1
ATOM 2273 N N . LEU A 1 287 ? -6.484 -7.463 18.310 1.00 94.75 287 LEU A N 1
ATOM 2274 C CA . LEU A 1 287 ? -7.901 -7.133 18.473 1.00 94.75 287 LEU A CA 1
ATOM 2275 C C . LEU A 1 287 ? -8.803 -8.344 18.698 1.00 94.75 287 LEU A C 1
ATOM 2277 O O . LEU A 1 287 ? -9.838 -8.178 19.335 1.00 94.75 287 LEU A O 1
ATOM 2281 N N . ASN A 1 288 ? -8.441 -9.526 18.195 1.00 91.56 288 ASN A N 1
ATOM 2282 C CA . ASN A 1 288 ? -9.229 -10.745 18.369 1.00 91.56 288 ASN A CA 1
ATOM 2283 C C . ASN A 1 288 ? -8.521 -11.715 19.306 1.00 91.56 288 ASN A C 1
ATOM 2285 O O . ASN A 1 288 ? -9.085 -12.054 20.341 1.00 91.56 288 ASN A O 1
ATOM 2289 N N . ASP A 1 289 ? -7.295 -12.129 18.981 1.00 93.44 289 ASP A N 1
ATOM 2290 C CA . ASP A 1 289 ? -6.634 -13.200 19.732 1.00 93.44 289 ASP A CA 1
ATOM 2291 C C . ASP A 1 289 ? -6.336 -12.755 21.166 1.00 93.44 289 ASP A C 1
ATOM 2293 O O . ASP A 1 289 ? -6.833 -13.359 22.111 1.00 93.44 289 ASP A O 1
ATOM 2297 N N . VAL A 1 290 ? -5.642 -11.632 21.348 1.00 95.81 290 VAL A N 1
ATOM 2298 C CA . VAL A 1 290 ? -5.334 -11.104 22.682 1.00 95.81 290 VAL A CA 1
ATOM 2299 C C . VAL A 1 290 ? -6.584 -10.525 23.346 1.00 95.81 290 VAL A C 1
ATOM 2301 O O . VAL A 1 290 ? -6.995 -10.965 24.418 1.00 95.81 290 VAL A O 1
ATOM 2304 N N . LEU A 1 291 ? -7.220 -9.531 22.722 1.00 95.81 291 LEU A N 1
ATOM 2305 C CA . LEU A 1 291 ? -8.265 -8.761 23.394 1.00 95.81 291 LEU A CA 1
ATOM 2306 C C . LEU A 1 291 ? -9.553 -9.569 23.636 1.00 95.81 291 LEU A C 1
ATOM 2308 O O . LEU A 1 291 ? -10.117 -9.502 24.729 1.00 95.81 291 LEU A O 1
ATOM 2312 N N . ARG A 1 292 ? -10.034 -10.330 22.644 1.00 95.31 292 ARG A N 1
ATOM 2313 C CA . ARG A 1 292 ? -11.294 -11.088 22.760 1.00 95.31 292 ARG A CA 1
ATOM 2314 C C . ARG A 1 292 ? -11.062 -12.493 23.295 1.00 95.31 292 ARG A C 1
ATOM 2316 O O . ARG A 1 292 ? -11.695 -12.857 24.276 1.00 95.31 292 ARG A O 1
ATOM 2323 N N . ASN A 1 293 ? -10.168 -13.265 22.686 1.00 96.94 293 ASN A N 1
ATOM 2324 C CA . ASN A 1 293 ? -10.051 -14.693 22.983 1.00 96.94 293 ASN A CA 1
ATOM 2325 C C . ASN A 1 293 ? -9.275 -14.943 24.281 1.00 96.94 293 ASN A C 1
ATOM 2327 O O . ASN A 1 293 ? -9.722 -15.722 25.118 1.00 96.94 293 ASN A O 1
ATOM 2331 N N . GLU A 1 294 ? -8.135 -14.278 24.478 1.00 97.12 294 GLU A N 1
ATOM 2332 C CA . GLU A 1 294 ? -7.323 -14.464 25.684 1.00 97.12 294 GLU A CA 1
ATOM 2333 C C . GLU A 1 294 ? -7.859 -13.669 26.879 1.00 97.12 294 GLU A C 1
ATOM 2335 O O . GLU A 1 294 ? -7.880 -14.169 28.003 1.00 97.12 294 GLU A O 1
ATOM 2340 N N . TRP A 1 295 ? -8.253 -12.409 26.674 1.00 97.38 295 TRP A N 1
ATOM 2341 C CA . TRP A 1 295 ? -8.631 -11.519 27.777 1.00 97.38 295 TRP A CA 1
ATOM 2342 C C . TRP A 1 295 ? -10.130 -11.428 28.028 1.00 97.38 295 TRP A C 1
ATOM 2344 O O . TRP A 1 295 ? -10.515 -10.856 29.048 1.00 97.38 295 TRP A O 1
ATOM 2354 N N . ASN A 1 296 ? -10.955 -11.990 27.141 1.00 96.31 296 ASN A N 1
ATOM 2355 C CA . ASN A 1 296 ? -12.413 -11.948 27.223 1.00 96.31 296 ASN A CA 1
ATOM 2356 C C . ASN A 1 296 ? -12.969 -10.522 27.392 1.00 96.31 296 ASN A C 1
ATOM 2358 O O . ASN A 1 296 ? -13.927 -10.289 28.131 1.00 96.31 296 ASN A O 1
ATOM 2362 N N . PHE A 1 297 ? -12.353 -9.538 26.733 1.00 96.00 297 PHE A N 1
ATOM 2363 C CA . PHE A 1 297 ? -12.865 -8.174 26.742 1.00 96.00 297 PHE A CA 1
ATOM 2364 C C . PHE A 1 297 ? -14.177 -8.114 25.957 1.00 96.00 297 PHE A C 1
ATOM 2366 O O . PHE A 1 297 ? -14.220 -8.483 24.783 1.00 96.00 297 PHE A O 1
ATOM 2373 N N . THR A 1 298 ? -15.237 -7.604 26.579 1.00 91.25 298 THR A N 1
ATOM 2374 C CA . THR A 1 298 ? -16.587 -7.505 25.990 1.00 91.25 298 THR A CA 1
ATOM 2375 C C . THR A 1 298 ? -16.980 -6.080 25.601 1.00 91.25 298 THR A C 1
ATOM 2377 O O . THR A 1 298 ? -18.041 -5.872 25.023 1.00 91.25 298 THR A O 1
ATOM 2380 N N . GLY A 1 299 ? -16.118 -5.097 25.876 1.00 90.25 299 GLY A N 1
ATOM 2381 C CA . GLY A 1 299 ? -16.338 -3.701 25.511 1.00 90.25 299 GLY A CA 1
ATOM 2382 C C . GLY A 1 299 ? -16.191 -3.428 24.010 1.00 90.25 299 GLY A C 1
ATOM 2383 O O . GLY A 1 299 ? -16.048 -4.343 23.191 1.00 90.25 299 GLY A O 1
ATOM 2384 N N . TYR A 1 300 ? -16.191 -2.157 23.622 1.00 88.00 300 TYR A N 1
ATOM 2385 C CA . TYR A 1 300 ? -16.077 -1.759 22.216 1.00 88.00 300 TYR A CA 1
ATOM 2386 C C . TYR A 1 300 ? -14.679 -1.236 21.872 1.00 88.00 300 TYR A C 1
ATOM 2388 O O . TYR A 1 300 ? -13.933 -0.768 22.734 1.00 88.00 300 TYR A O 1
ATOM 2396 N N . VAL A 1 301 ? -14.327 -1.331 20.589 1.00 89.06 301 VAL A N 1
ATOM 2397 C CA . VAL A 1 301 ? -13.086 -0.778 20.037 1.00 89.06 301 VAL A CA 1
ATOM 2398 C C . VAL A 1 301 ? -13.456 0.277 19.003 1.00 89.06 301 VAL A C 1
ATOM 2400 O O . VAL A 1 301 ? -14.260 -0.004 18.119 1.00 89.06 301 VAL A O 1
ATOM 2403 N N . ILE A 1 302 ? -12.875 1.470 19.112 1.00 80.69 302 ILE A N 1
ATOM 2404 C CA . ILE A 1 302 ? -13.003 2.543 18.121 1.00 80.69 302 ILE A CA 1
ATOM 2405 C C . ILE A 1 302 ? -11.671 2.810 17.428 1.00 80.69 302 ILE A C 1
ATOM 2407 O O . ILE A 1 302 ? -10.596 2.580 17.985 1.00 80.69 302 ILE A O 1
ATOM 2411 N N . THR A 1 303 ? -11.742 3.365 16.226 1.00 79.06 303 THR A N 1
ATOM 2412 C CA . THR A 1 303 ? -10.580 3.857 15.488 1.00 79.06 303 THR A CA 1
ATOM 2413 C C . THR A 1 303 ? -10.318 5.337 15.809 1.00 79.06 303 THR A C 1
ATOM 2415 O O . THR A 1 303 ? -11.265 6.098 16.017 1.00 79.06 303 THR A O 1
ATOM 2418 N N . PRO A 1 304 ? -9.056 5.798 15.859 1.00 72.44 304 PRO A N 1
ATOM 2419 C CA . PRO A 1 304 ? -8.742 7.221 15.997 1.00 72.44 304 PRO A CA 1
ATOM 2420 C C . PRO A 1 304 ? -9.249 8.045 14.797 1.00 72.44 304 PRO A C 1
ATOM 2422 O O . PRO A 1 304 ? -9.385 7.520 13.696 1.00 72.44 304 PRO A O 1
ATOM 2425 N N . LEU A 1 305 ? -9.463 9.357 15.007 1.00 58.31 305 LEU A N 1
ATOM 2426 C CA . LEU A 1 305 ? -10.041 10.331 14.047 1.00 58.31 305 LEU A CA 1
ATOM 2427 C C . LEU A 1 305 ? -9.340 10.435 12.683 1.00 58.31 305 LEU A C 1
ATOM 2429 O O . LEU A 1 305 ? -9.809 11.143 11.803 1.00 58.31 305 LEU A O 1
ATOM 2433 N N . LEU A 1 306 ? -8.196 9.783 12.529 1.00 52.84 306 LEU A N 1
ATOM 2434 C CA . LEU A 1 306 ? -7.350 9.825 11.349 1.00 52.84 306 LEU A CA 1
ATOM 2435 C C . LEU A 1 306 ? -6.558 8.514 11.248 1.00 52.84 306 LEU A C 1
ATOM 2437 O O . LEU A 1 306 ? -5.370 8.545 10.929 1.00 52.84 306 LEU A O 1
ATOM 2441 N N . VAL A 1 307 ? -7.164 7.352 11.554 1.00 38.78 307 VAL A N 1
ATOM 2442 C CA . VAL A 1 307 ? -6.650 6.141 10.893 1.00 38.78 307 VAL A CA 1
ATOM 2443 C C . VAL A 1 307 ? -6.762 6.481 9.424 1.00 38.78 307 VAL A C 1
ATOM 2445 O O . VAL A 1 307 ? -7.868 6.720 8.937 1.00 38.78 307 VAL A O 1
ATOM 2448 N N . SER A 1 308 ? -5.621 6.633 8.754 1.00 33.19 308 SER A N 1
ATOM 2449 C CA . SER A 1 308 ? -5.619 6.629 7.308 1.00 33.19 308 SER A CA 1
ATOM 2450 C C . SER A 1 308 ? -6.452 5.417 6.935 1.00 33.19 308 SER A C 1
ATOM 2452 O O . SER A 1 308 ? -6.092 4.298 7.296 1.00 33.19 308 SER A O 1
ATOM 2454 N N . LYS A 1 309 ? -7.608 5.657 6.302 1.00 34.66 309 LYS A N 1
ATOM 2455 C CA . LYS A 1 309 ? -8.192 4.740 5.322 1.00 34.66 309 LYS A CA 1
ATOM 2456 C C . LYS A 1 309 ? -7.009 3.958 4.746 1.00 34.66 309 LYS A C 1
ATOM 2458 O O . LYS A 1 309 ? -6.173 4.647 4.154 1.00 34.66 309 LYS A O 1
ATOM 2463 N N . PRO A 1 310 ? -6.785 2.683 5.134 1.00 32.41 310 PRO A N 1
ATOM 2464 C CA . PRO A 1 310 ? -5.481 2.022 5.048 1.00 32.41 310 PRO A CA 1
ATOM 2465 C C . PRO A 1 310 ? -4.986 2.169 3.627 1.00 32.41 310 PRO A C 1
ATOM 2467 O O . PRO A 1 310 ? -5.553 1.488 2.788 1.00 32.41 310 PRO A O 1
ATOM 2470 N N . ASN A 1 311 ? -4.091 3.153 3.395 1.00 39.78 311 ASN A N 1
ATOM 2471 C CA . ASN A 1 311 ? -3.936 3.870 2.120 1.00 39.78 311 ASN A CA 1
ATOM 2472 C C . ASN A 1 311 ? -4.919 3.349 1.083 1.00 39.78 311 ASN A C 1
ATOM 2474 O O . ASN A 1 311 ? -4.481 2.518 0.289 1.00 39.78 311 ASN A O 1
ATOM 2478 N N . ASP A 1 312 ? -6.218 3.701 1.214 1.00 40.66 312 ASP A N 1
ATOM 2479 C CA . ASP A 1 312 ? -7.287 2.941 0.550 1.00 40.66 312 ASP A CA 1
ATOM 2480 C C . ASP A 1 312 ? -6.822 2.681 -0.868 1.00 40.66 312 ASP A C 1
ATOM 2482 O O . ASP A 1 312 ? -6.671 3.621 -1.664 1.00 40.66 312 ASP A O 1
ATOM 2486 N N . GLY A 1 313 ? -6.494 1.411 -1.131 1.00 53.31 313 GLY A N 1
ATOM 2487 C CA . GLY A 1 313 ? -6.188 0.963 -2.469 1.00 53.31 313 GLY A CA 1
ATOM 2488 C C . GLY A 1 313 ? -7.271 1.569 -3.339 1.00 53.31 313 GLY A C 1
ATOM 2489 O O . GLY A 1 313 ? -8.436 1.550 -2.946 1.00 53.31 313 GLY A O 1
ATOM 2490 N N . ILE A 1 314 ? -6.853 2.230 -4.415 1.00 63.38 314 ILE A N 1
ATOM 2491 C CA . ILE A 1 314 ? -7.697 2.793 -5.468 1.00 63.38 314 ILE A CA 1
ATOM 2492 C C . ILE A 1 314 ? -9.139 2.259 -5.366 1.00 63.38 314 ILE A C 1
ATOM 2494 O O . ILE A 1 314 ? -9.398 1.093 -5.685 1.00 63.38 314 ILE A O 1
ATOM 2498 N N . CYS A 1 315 ? -10.043 3.091 -4.832 1.00 66.69 315 CYS A N 1
ATOM 2499 C CA . CYS A 1 315 ? -11.361 2.631 -4.393 1.00 66.69 315 CYS A CA 1
ATOM 2500 C C . CYS A 1 315 ? -12.123 1.930 -5.532 1.00 66.69 315 CYS A C 1
ATOM 2502 O O . CYS A 1 315 ? -11.846 2.148 -6.718 1.00 66.69 315 CYS A O 1
ATOM 2504 N N . GLU A 1 316 ? -13.130 1.112 -5.215 1.00 70.56 316 GLU A N 1
ATOM 2505 C CA . GLU A 1 316 ? -13.851 0.343 -6.240 1.00 70.56 316 GLU A CA 1
ATOM 2506 C C . GLU A 1 316 ? -14.410 1.224 -7.375 1.00 70.56 316 GLU A C 1
ATOM 2508 O O . GLU A 1 316 ? -14.296 0.862 -8.546 1.00 70.56 316 GLU A O 1
ATOM 2513 N N . ASN A 1 317 ? -14.900 2.420 -7.053 1.00 77.81 317 ASN A N 1
ATOM 2514 C CA . ASN A 1 317 ? -15.494 3.348 -8.019 1.00 77.81 317 ASN A CA 1
ATOM 2515 C C . ASN A 1 317 ? -14.529 4.411 -8.560 1.00 77.81 317 ASN A C 1
ATOM 2517 O O . ASN A 1 317 ? -14.975 5.331 -9.242 1.00 77.81 317 ASN A O 1
ATOM 2521 N N . ALA A 1 318 ? -13.228 4.308 -8.282 1.00 81.31 318 ALA A N 1
ATOM 2522 C CA . ALA A 1 318 ? -12.253 5.244 -8.820 1.00 81.31 318 ALA A CA 1
ATOM 2523 C C . ALA A 1 318 ? -12.193 5.142 -10.350 1.00 81.31 318 ALA A C 1
ATOM 2525 O O . ALA A 1 318 ? -12.219 4.045 -10.924 1.00 81.31 3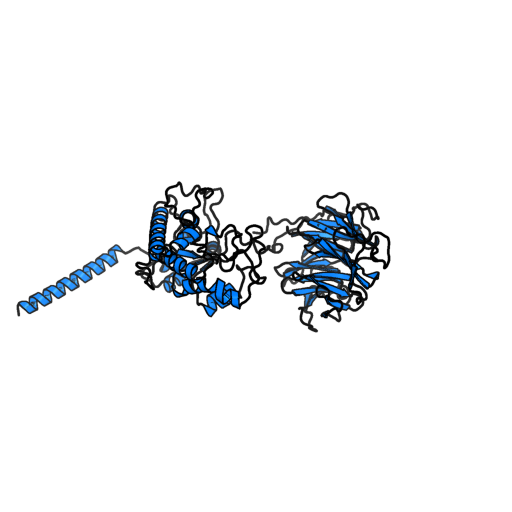18 ALA A O 1
ATOM 2526 N N . ILE A 1 319 ? -12.088 6.296 -11.002 1.00 88.25 319 ILE A N 1
ATOM 2527 C CA . ILE A 1 319 ? -12.002 6.422 -12.458 1.00 88.25 319 ILE A CA 1
ATOM 2528 C C . ILE A 1 319 ? -10.726 7.196 -12.777 1.00 88.25 319 ILE A C 1
ATOM 2530 O O . ILE A 1 319 ? -10.373 8.119 -12.057 1.00 88.25 319 ILE A O 1
ATOM 2534 N N . TRP A 1 320 ? -10.024 6.840 -13.849 1.00 93.25 320 TRP A N 1
ATOM 2535 C CA . TRP A 1 320 ? -8.901 7.637 -14.341 1.00 93.25 320 TRP A CA 1
ATOM 2536 C C . TRP A 1 320 ? -9.349 8.492 -15.514 1.00 93.25 320 TRP A C 1
ATOM 2538 O O . TRP A 1 320 ? -10.269 8.129 -16.253 1.00 93.25 320 TRP A O 1
ATOM 2548 N N . SER A 1 321 ? -8.677 9.623 -15.697 1.00 95.06 321 SER A N 1
ATOM 2549 C CA . SER A 1 321 ? -8.866 10.479 -16.858 1.00 95.06 321 SER A CA 1
ATOM 2550 C C . SER A 1 321 ? -8.781 9.659 -18.147 1.00 95.06 321 SER A C 1
ATOM 2552 O O . SER A 1 321 ? -7.908 8.813 -18.301 1.00 95.06 321 SER A O 1
ATOM 2554 N N . THR A 1 322 ? -9.680 9.908 -19.100 1.00 92.62 322 THR A N 1
ATOM 2555 C CA . THR A 1 322 ? -9.653 9.197 -20.391 1.00 92.62 322 THR A CA 1
ATOM 2556 C C . THR A 1 322 ? -8.405 9.547 -21.200 1.00 92.62 322 THR A C 1
ATOM 2558 O O . THR A 1 322 ? -7.797 8.677 -21.817 1.00 92.62 322 THR A O 1
ATOM 2561 N N . ASN A 1 323 ? -8.014 10.823 -21.171 1.00 95.50 323 ASN A N 1
ATOM 2562 C CA . ASN A 1 323 ? -6.780 11.305 -21.775 1.00 95.50 323 ASN A CA 1
ATOM 2563 C C . ASN A 1 323 ? -5.653 11.281 -20.740 1.00 95.50 323 ASN A C 1
ATOM 2565 O O . ASN A 1 323 ? -5.828 11.765 -19.617 1.00 95.50 323 ASN A O 1
ATOM 2569 N N . GLY A 1 324 ? -4.495 10.764 -21.136 1.00 95.31 324 GLY A N 1
ATOM 2570 C CA . GLY A 1 324 ? -3.250 10.904 -20.399 1.00 95.31 324 GLY A CA 1
ATOM 2571 C C . GLY A 1 324 ? -2.534 12.221 -20.705 1.00 95.31 324 GLY A C 1
ATOM 2572 O O . GLY A 1 324 ? -2.877 12.957 -21.632 1.00 95.31 324 GLY A O 1
ATOM 2573 N N . THR A 1 325 ? -1.491 12.511 -19.938 1.00 95.81 325 THR A N 1
ATOM 2574 C CA . THR A 1 325 ? -0.541 13.599 -20.194 1.00 95.81 325 THR A CA 1
ATOM 2575 C C . THR A 1 325 ? 0.871 13.038 -20.284 1.00 95.81 325 THR A C 1
ATOM 2577 O O . THR A 1 325 ? 1.247 12.140 -19.536 1.00 95.81 325 THR A O 1
ATOM 2580 N N . THR A 1 326 ? 1.679 13.527 -21.226 1.00 96.06 326 THR A N 1
ATOM 2581 C CA . THR A 1 326 ? 3.081 13.092 -21.320 1.00 96.06 326 THR A CA 1
ATOM 2582 C C . THR A 1 326 ? 3.896 13.714 -20.194 1.00 96.06 326 THR A C 1
ATOM 2584 O O . THR A 1 326 ? 3.981 14.935 -20.111 1.00 96.06 326 THR A O 1
ATOM 2587 N N . VAL A 1 327 ? 4.505 12.867 -19.364 1.00 96.44 327 VAL A N 1
ATOM 2588 C CA . VAL A 1 327 ? 5.314 13.271 -18.198 1.00 96.44 327 VAL A CA 1
ATOM 2589 C C . VAL A 1 327 ? 6.796 12.910 -18.335 1.00 96.44 327 VAL A C 1
ATOM 2591 O O . VAL A 1 327 ? 7.627 13.464 -17.628 1.00 96.44 327 VAL A O 1
ATOM 2594 N N . ALA A 1 328 ? 7.148 12.029 -19.277 1.00 96.44 328 ALA A N 1
ATOM 2595 C CA . ALA A 1 328 ? 8.530 11.785 -19.688 1.00 96.44 328 ALA A CA 1
ATOM 2596 C C . ALA A 1 328 ? 8.602 11.464 -21.188 1.00 96.44 328 ALA A C 1
ATOM 2598 O O . ALA A 1 328 ? 7.723 10.791 -21.735 1.00 96.44 328 ALA A O 1
ATOM 2599 N N . GLY A 1 329 ? 9.663 11.926 -21.855 1.00 94.44 329 GLY A N 1
ATOM 2600 C CA . GLY A 1 329 ? 9.793 11.862 -23.314 1.00 94.44 329 GLY A CA 1
ATOM 2601 C C . GLY A 1 329 ? 8.927 12.900 -24.042 1.00 94.44 329 GLY A C 1
ATOM 2602 O O . GLY A 1 329 ? 8.559 13.928 -23.475 1.00 94.44 329 GLY A O 1
ATOM 2603 N N . ARG A 1 330 ? 8.613 12.646 -25.320 1.00 89.69 330 ARG A N 1
ATOM 2604 C CA . ARG A 1 330 ? 7.770 13.521 -26.153 1.00 89.69 330 ARG A CA 1
ATOM 2605 C C . ARG A 1 330 ? 6.870 12.712 -27.074 1.00 89.69 330 ARG A C 1
ATOM 2607 O O . ARG A 1 330 ? 7.279 11.690 -27.608 1.00 89.69 330 ARG A O 1
ATOM 2614 N N . SER A 1 331 ? 5.686 13.252 -27.343 1.00 79.75 331 SER A N 1
ATOM 2615 C CA . SER A 1 331 ? 4.719 12.684 -28.291 1.00 79.75 331 SER A CA 1
ATOM 2616 C C . SER A 1 331 ? 5.116 12.851 -29.766 1.00 79.75 331 SER A C 1
ATOM 2618 O O . SER A 1 331 ? 4.469 12.273 -30.631 1.00 79.75 331 SER A O 1
ATOM 2620 N N . ASP A 1 332 ? 6.144 13.655 -30.068 1.00 82.62 332 ASP A N 1
ATOM 2621 C CA . ASP A 1 332 ? 6.575 13.995 -31.435 1.00 82.62 332 ASP A CA 1
ATOM 2622 C C . ASP A 1 332 ? 7.755 13.145 -31.950 1.00 82.62 332 ASP A C 1
ATOM 2624 O O . ASP A 1 332 ? 8.334 13.459 -32.988 1.00 82.62 332 ASP A O 1
ATOM 2628 N N . GLY A 1 333 ? 8.108 12.062 -31.247 1.00 81.81 333 GLY A N 1
ATOM 2629 C CA . GLY A 1 333 ? 9.034 11.035 -31.734 1.00 81.81 333 GLY A CA 1
ATOM 2630 C C . GLY A 1 333 ? 10.201 10.710 -30.798 1.00 81.81 333 GLY A C 1
ATOM 2631 O O . GLY A 1 333 ? 10.511 11.437 -29.849 1.00 81.81 333 GLY A O 1
ATOM 2632 N N . LEU A 1 334 ? 10.874 9.598 -31.104 1.00 94.44 334 LEU A N 1
ATOM 2633 C CA . LEU A 1 334 ? 12.035 9.094 -30.364 1.00 94.44 334 LEU A CA 1
ATOM 2634 C C . LEU A 1 334 ? 13.272 9.996 -30.461 1.00 94.44 334 LEU A C 1
ATOM 2636 O O . LEU A 1 334 ? 13.398 10.832 -31.355 1.00 94.44 334 LEU A O 1
ATOM 2640 N N . GLY A 1 335 ? 14.232 9.790 -29.559 1.00 94.56 335 GLY A N 1
ATOM 2641 C CA . GLY A 1 335 ? 15.564 10.386 -29.661 1.00 94.56 335 GLY A CA 1
ATOM 2642 C C . GLY A 1 335 ? 16.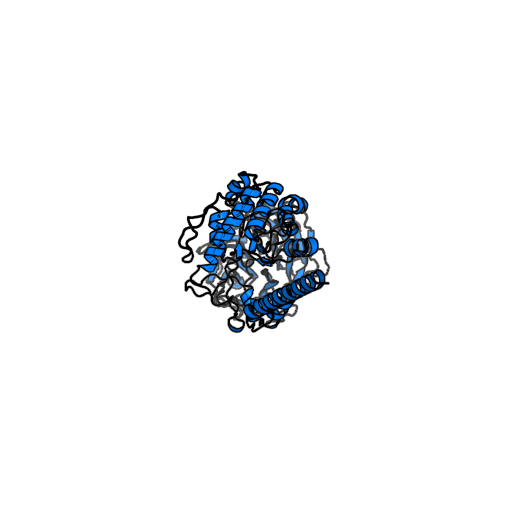439 10.136 -28.436 1.00 94.56 335 GLY A C 1
ATOM 2643 O O . GLY A 1 335 ? 16.007 9.519 -27.467 1.00 94.56 335 GLY A O 1
ATOM 2644 N N . SER A 1 336 ? 17.673 10.641 -28.484 1.00 95.56 336 SER A N 1
ATOM 2645 C CA . SER A 1 336 ? 18.686 10.483 -27.427 1.00 95.56 336 SER A CA 1
ATOM 2646 C C . SER A 1 336 ? 18.917 11.744 -26.583 1.00 95.56 336 SER A C 1
ATOM 2648 O O . SER A 1 336 ? 19.654 11.701 -25.597 1.00 95.56 336 SER A O 1
ATOM 2650 N N . ALA A 1 337 ? 18.280 12.872 -26.913 1.00 96.56 337 ALA A N 1
ATOM 2651 C CA . ALA A 1 337 ? 18.270 14.053 -26.046 1.00 96.56 337 ALA A CA 1
ATOM 2652 C C . ALA A 1 337 ? 17.587 13.735 -24.701 1.00 96.56 337 ALA A C 1
ATOM 2654 O O . ALA A 1 337 ? 16.784 12.809 -24.616 1.00 96.56 337 ALA A O 1
ATOM 2655 N N . LEU A 1 338 ? 17.892 14.477 -23.633 1.00 96.94 338 LEU A N 1
ATOM 2656 C CA . LEU A 1 338 ? 17.351 14.194 -22.291 1.00 96.94 338 LEU A CA 1
ATOM 2657 C C . LEU A 1 338 ? 15.859 14.511 -22.132 1.00 96.94 338 LEU A C 1
ATOM 2659 O O . LEU A 1 338 ? 15.243 14.080 -21.168 1.00 96.94 338 LEU A O 1
ATOM 2663 N N . ASN A 1 339 ? 15.256 15.211 -23.086 1.00 95.50 339 ASN A N 1
ATOM 2664 C CA . ASN A 1 339 ? 13.809 15.375 -23.174 1.00 95.50 339 ASN A CA 1
ATOM 2665 C C . ASN A 1 339 ? 13.143 14.319 -24.072 1.00 95.50 339 ASN A C 1
ATOM 2667 O O . ASN A 1 339 ? 11.945 14.404 -24.310 1.00 95.50 339 ASN A O 1
ATOM 2671 N N . ARG A 1 340 ? 13.891 13.345 -24.604 1.00 96.88 340 ARG A N 1
ATOM 2672 C CA . ARG A 1 340 ? 13.383 12.275 -25.473 1.00 96.88 340 ARG A CA 1
ATOM 2673 C C . ARG A 1 340 ? 13.732 10.906 -24.896 1.00 96.88 340 ARG A C 1
ATOM 2675 O O . ARG A 1 340 ? 14.719 10.750 -24.182 1.00 96.88 340 ARG A O 1
ATOM 2682 N N . LEU A 1 341 ? 12.910 9.923 -25.235 1.00 98.00 341 LEU A N 1
ATOM 2683 C CA . LEU A 1 341 ? 13.141 8.513 -24.939 1.00 98.00 341 LEU A CA 1
ATOM 2684 C C . LEU A 1 341 ? 13.233 7.742 -26.259 1.00 98.00 341 LEU A C 1
ATOM 2686 O O . LEU A 1 341 ? 12.761 8.205 -27.300 1.00 98.00 341 LEU A O 1
ATOM 2690 N N . TYR A 1 342 ? 13.819 6.553 -26.221 1.00 97.56 342 TYR A N 1
ATOM 2691 C CA . TYR A 1 342 ? 13.810 5.600 -27.314 1.00 97.56 342 TYR A CA 1
ATOM 2692 C C . TYR A 1 342 ? 13.590 4.185 -26.770 1.00 97.56 342 TYR A C 1
ATOM 2694 O O . TYR A 1 342 ? 14.445 3.580 -26.126 1.00 97.56 342 TYR A O 1
ATOM 2702 N N . GLY A 1 343 ? 12.400 3.656 -27.052 1.00 96.44 343 GLY A N 1
ATOM 2703 C CA . GLY A 1 343 ? 11.958 2.343 -26.587 1.00 96.44 343 GLY A CA 1
ATOM 2704 C C . GLY A 1 343 ? 12.039 2.178 -25.064 1.00 96.44 343 GLY A C 1
ATOM 2705 O O . GLY A 1 343 ? 12.714 1.246 -24.631 1.00 96.44 343 GLY A O 1
ATOM 2706 N N . PRO A 1 344 ? 11.396 3.055 -24.265 1.00 98.12 344 PRO A N 1
ATOM 2707 C CA . PRO A 1 344 ? 11.378 2.914 -22.811 1.00 98.12 344 PRO A CA 1
ATOM 2708 C C . PRO A 1 344 ? 10.675 1.613 -22.407 1.00 98.12 344 PRO A C 1
ATOM 2710 O O . PRO A 1 344 ? 9.643 1.296 -22.991 1.00 98.12 344 PRO A O 1
ATOM 2713 N N . TRP A 1 345 ? 11.208 0.848 -21.453 1.00 98.00 345 TRP A N 1
ATOM 2714 C CA . TRP A 1 345 ? 10.595 -0.417 -21.010 1.00 98.00 345 TRP A CA 1
ATOM 2715 C C . TRP A 1 345 ? 9.964 -0.323 -19.624 1.00 98.00 345 TRP A C 1
ATOM 2717 O O . TRP A 1 345 ? 8.743 -0.289 -19.542 1.00 98.00 345 TRP A O 1
ATOM 2727 N N . GLY A 1 346 ? 10.774 -0.322 -18.568 1.00 97.75 346 GLY A N 1
ATOM 2728 C CA . GLY A 1 346 ? 10.315 -0.249 -17.184 1.00 97.75 346 GLY A CA 1
ATOM 2729 C C . GLY A 1 346 ? 10.323 1.175 -16.643 1.00 97.75 346 GLY A C 1
ATOM 2730 O O . GLY A 1 346 ? 11.074 2.039 -17.126 1.00 97.75 346 GLY A O 1
ATOM 2731 N N . LEU A 1 347 ? 9.487 1.417 -15.639 1.00 97.81 347 LEU A N 1
ATOM 2732 C CA . LEU A 1 347 ? 9.430 2.681 -14.923 1.00 97.81 347 LEU A CA 1
ATOM 2733 C C . LEU A 1 347 ? 9.300 2.473 -13.411 1.00 97.81 347 LEU A C 1
ATOM 2735 O O . LEU A 1 347 ? 8.655 1.547 -12.937 1.00 97.81 347 LEU A O 1
ATOM 2739 N N . PHE A 1 348 ? 9.844 3.410 -12.647 1.00 96.56 348 PHE A N 1
ATOM 2740 C CA . PHE A 1 348 ? 9.627 3.495 -11.208 1.00 96.56 348 PHE A CA 1
ATOM 2741 C C . PHE A 1 348 ? 9.220 4.914 -10.842 1.00 96.56 348 PHE A C 1
ATOM 2743 O O . PHE A 1 348 ? 9.864 5.867 -11.279 1.00 96.56 348 PHE A O 1
ATOM 2750 N N . VAL A 1 349 ? 8.159 5.054 -10.051 1.00 94.00 349 VAL A N 1
ATOM 2751 C CA . VAL A 1 349 ? 7.744 6.336 -9.474 1.00 94.00 349 VAL A CA 1
ATOM 2752 C C . VAL A 1 349 ? 8.009 6.269 -7.980 1.00 94.00 349 VAL A C 1
ATOM 2754 O O . VAL A 1 349 ? 7.549 5.340 -7.319 1.00 94.00 349 VAL A O 1
ATOM 2757 N N . ASP A 1 350 ? 8.780 7.220 -7.460 1.00 84.56 350 ASP A N 1
ATOM 2758 C CA . ASP A 1 350 ? 9.030 7.307 -6.023 1.00 84.56 350 ASP A CA 1
ATOM 2759 C C . ASP A 1 350 ? 7.923 8.076 -5.278 1.00 84.56 350 ASP A C 1
ATOM 2761 O O . ASP A 1 350 ? 7.017 8.666 -5.874 1.00 84.56 350 ASP A O 1
ATOM 2765 N N . ASP A 1 351 ? 8.010 8.083 -3.947 1.00 82.56 351 ASP A N 1
ATOM 2766 C CA . ASP A 1 351 ? 7.040 8.746 -3.066 1.00 82.56 351 ASP A CA 1
ATOM 2767 C C . ASP A 1 351 ? 6.953 10.273 -3.294 1.00 82.56 351 ASP A C 1
ATOM 2769 O O . ASP A 1 351 ? 5.959 10.900 -2.926 1.00 82.56 351 ASP A O 1
ATOM 2773 N N . ASN A 1 352 ? 7.958 10.874 -3.943 1.00 80.88 352 ASN A N 1
ATOM 2774 C CA . ASN A 1 352 ? 7.998 12.291 -4.311 1.00 80.88 352 ASN A CA 1
ATOM 2775 C C . ASN A 1 352 ? 7.518 12.542 -5.754 1.00 80.88 352 ASN A C 1
ATOM 2777 O O . ASN A 1 352 ? 7.691 13.646 -6.268 1.00 80.88 352 ASN A O 1
ATOM 2781 N N . GLN A 1 353 ? 6.904 11.546 -6.407 1.00 85.81 353 GLN A N 1
ATOM 2782 C CA . GLN A 1 353 ? 6.462 11.588 -7.808 1.00 85.81 353 GLN A CA 1
ATOM 2783 C C . GLN A 1 353 ? 7.602 11.757 -8.829 1.00 85.81 353 GLN A C 1
ATOM 2785 O O . GLN A 1 353 ? 7.347 12.140 -9.975 1.00 85.81 353 GLN A O 1
ATOM 2790 N N . VAL A 1 354 ? 8.849 11.445 -8.460 1.00 92.88 354 VAL A N 1
ATOM 2791 C CA . VAL A 1 354 ? 9.974 11.419 -9.402 1.00 92.88 354 VAL A CA 1
ATOM 2792 C C . VAL A 1 354 ? 9.911 10.130 -10.207 1.00 92.88 354 VAL A C 1
ATOM 2794 O O . VAL A 1 354 ? 9.791 9.035 -9.658 1.00 92.88 354 VAL A O 1
ATOM 2797 N N . ILE A 1 355 ? 10.010 10.259 -11.528 1.00 97.31 355 ILE A N 1
ATOM 2798 C CA . ILE A 1 355 ? 9.853 9.148 -12.467 1.00 97.31 355 ILE A CA 1
ATOM 2799 C C . ILE A 1 355 ? 11.228 8.723 -12.963 1.00 97.31 355 ILE A C 1
ATOM 2801 O O . ILE A 1 355 ? 11.926 9.514 -13.589 1.00 97.31 355 ILE A O 1
ATOM 2805 N N . TYR A 1 356 ? 11.595 7.466 -12.764 1.00 98.50 356 TYR A N 1
ATOM 2806 C CA . TYR A 1 356 ? 12.796 6.843 -13.308 1.00 98.50 356 TYR A CA 1
ATOM 2807 C C . TYR A 1 356 ? 12.385 5.943 -14.462 1.00 98.50 356 TYR A C 1
ATOM 2809 O O . TYR A 1 356 ? 11.531 5.078 -14.295 1.00 98.50 356 TYR A O 1
ATOM 2817 N N . VAL A 1 357 ? 12.981 6.138 -15.634 1.00 98.69 357 VAL A N 1
ATOM 2818 C CA . VAL A 1 357 ? 12.622 5.391 -16.843 1.00 98.69 357 VAL A CA 1
ATOM 2819 C C . VAL A 1 357 ? 13.834 4.638 -17.361 1.00 98.69 357 VAL A C 1
ATOM 2821 O O . VAL A 1 357 ? 14.900 5.228 -17.575 1.00 98.69 357 VAL A O 1
ATOM 2824 N N . ALA A 1 358 ? 13.656 3.342 -17.612 1.00 98.56 358 ALA A N 1
ATOM 2825 C CA . ALA A 1 358 ? 14.605 2.543 -18.365 1.00 98.56 358 ALA A CA 1
ATOM 2826 C C . ALA A 1 358 ? 14.478 2.876 -19.857 1.00 98.56 358 ALA A C 1
ATOM 2828 O O . ALA A 1 358 ? 13.645 2.325 -20.571 1.00 98.56 358 ALA A O 1
ATOM 2829 N N . ASP A 1 359 ? 15.303 3.812 -20.326 1.00 98.50 359 ASP A N 1
ATOM 2830 C CA . ASP A 1 359 ? 15.375 4.245 -21.721 1.00 98.50 359 ASP A CA 1
ATOM 2831 C C . ASP A 1 359 ? 16.216 3.240 -22.527 1.00 98.50 359 ASP A C 1
ATOM 2833 O O . ASP A 1 359 ? 17.398 3.449 -22.834 1.00 98.50 359 ASP A O 1
ATOM 2837 N N . SER A 1 360 ? 15.618 2.072 -22.769 1.00 98.06 360 SER A N 1
ATOM 2838 C CA . SER A 1 360 ? 16.332 0.832 -23.071 1.00 98.06 360 SER A CA 1
ATOM 2839 C C . SER A 1 360 ? 17.191 0.913 -24.328 1.00 98.06 360 SER A C 1
ATOM 2841 O O . SER A 1 360 ? 18.338 0.452 -24.314 1.00 98.06 360 SER A O 1
ATOM 2843 N N . LYS A 1 361 ? 16.689 1.521 -25.413 1.00 97.75 361 LYS A N 1
ATOM 2844 C CA . LYS A 1 361 ? 17.447 1.632 -26.673 1.00 97.75 361 LYS A CA 1
ATOM 2845 C C . LYS A 1 361 ? 18.525 2.710 -26.632 1.00 97.75 361 LYS A C 1
ATOM 2847 O O . LYS A 1 361 ? 19.456 2.641 -27.424 1.00 97.75 361 LYS A O 1
ATOM 2852 N N . ASN A 1 362 ? 18.450 3.647 -25.688 1.00 98.31 362 ASN A N 1
ATOM 2853 C CA . ASN A 1 362 ? 19.526 4.600 -25.409 1.00 98.31 362 ASN A CA 1
ATOM 2854 C C . ASN A 1 362 ? 20.500 4.109 -24.319 1.00 98.31 362 ASN A C 1
ATOM 2856 O O . ASN A 1 362 ? 21.446 4.823 -23.984 1.00 98.31 362 ASN A O 1
ATOM 2860 N N . HIS A 1 363 ? 20.292 2.908 -23.764 1.00 98.31 363 HIS A N 1
ATOM 2861 C CA . HIS A 1 363 ? 21.187 2.268 -22.790 1.00 98.31 363 HIS A CA 1
ATOM 2862 C C . HIS A 1 363 ? 21.451 3.122 -21.545 1.00 98.31 363 HIS A C 1
ATOM 2864 O O . HIS A 1 363 ? 22.591 3.306 -21.101 1.00 98.31 363 HIS A O 1
ATOM 2870 N N . ARG A 1 364 ? 20.379 3.691 -20.994 1.00 98.50 364 ARG A N 1
ATOM 2871 C CA . ARG A 1 364 ? 20.454 4.614 -19.864 1.00 98.50 364 ARG A CA 1
ATOM 2872 C C . ARG A 1 364 ? 19.209 4.550 -18.992 1.00 98.50 364 ARG A C 1
ATOM 2874 O O . ARG A 1 364 ? 18.147 4.138 -19.449 1.00 98.50 364 ARG A O 1
ATOM 2881 N N . ILE A 1 365 ? 19.352 5.024 -17.761 1.00 98.62 365 ILE A N 1
ATOM 2882 C CA . ILE A 1 365 ? 18.234 5.392 -16.895 1.00 98.62 365 ILE A CA 1
ATOM 2883 C C . ILE A 1 365 ? 18.195 6.912 -16.815 1.00 98.62 365 ILE A C 1
ATOM 2885 O O . ILE A 1 365 ? 19.218 7.558 -16.555 1.00 98.62 365 ILE A O 1
ATOM 2889 N N . VAL A 1 366 ? 17.017 7.482 -17.039 1.00 98.44 366 VAL A N 1
ATOM 2890 C CA . VAL A 1 366 ? 16.790 8.925 -16.952 1.00 98.44 366 VAL A CA 1
ATOM 2891 C C . VAL A 1 366 ? 15.677 9.172 -15.942 1.00 98.44 366 VAL A C 1
ATOM 2893 O O . VAL A 1 366 ? 14.671 8.462 -15.959 1.00 98.44 366 VAL A O 1
ATOM 2896 N N . LYS A 1 367 ? 15.872 10.151 -15.053 1.00 97.56 367 LYS A N 1
ATOM 2897 C CA . LYS A 1 367 ? 14.852 10.572 -14.091 1.00 97.56 367 LYS A CA 1
ATOM 2898 C C . LYS A 1 367 ? 14.187 11.885 -14.499 1.00 97.56 367 LYS A C 1
ATOM 2900 O O . LYS A 1 367 ? 14.859 12.758 -15.048 1.00 97.56 367 LYS A O 1
ATOM 2905 N N . TRP A 1 368 ? 12.908 12.044 -14.195 1.00 97.88 368 TRP A N 1
ATOM 2906 C CA . TRP A 1 368 ? 12.144 13.277 -14.362 1.00 97.88 368 TRP A CA 1
ATOM 2907 C C . TRP A 1 368 ? 11.549 13.691 -13.026 1.00 97.88 368 TRP A C 1
ATOM 2909 O O . TRP A 1 368 ? 10.829 12.918 -12.399 1.00 97.88 368 TRP A O 1
ATOM 2919 N N . GLU A 1 369 ? 11.853 14.920 -12.621 1.00 94.75 369 GLU A N 1
ATOM 2920 C CA . GLU A 1 369 ? 11.132 15.598 -11.547 1.00 94.75 369 GLU A CA 1
ATOM 2921 C C . GLU A 1 369 ? 9.730 15.988 -12.044 1.00 94.75 369 GLU A C 1
ATOM 2923 O O . GLU A 1 369 ? 9.486 16.063 -13.256 1.00 94.75 369 GLU A O 1
ATOM 2928 N N . GLN A 1 370 ? 8.818 16.274 -11.117 1.00 87.44 370 GLN A N 1
ATOM 2929 C CA . GLN A 1 370 ? 7.472 16.719 -11.463 1.00 87.44 370 GLN A CA 1
ATOM 2930 C C . GLN A 1 370 ? 7.518 17.965 -12.371 1.00 87.44 370 GLN A C 1
ATOM 2932 O O . GLN A 1 370 ? 8.273 18.904 -12.125 1.00 87.44 370 GLN A O 1
ATOM 2937 N N . ASP A 1 371 ? 6.723 17.944 -13.445 1.00 84.69 371 ASP A N 1
ATOM 2938 C CA . ASP A 1 371 ? 6.587 19.024 -14.437 1.00 84.69 371 ASP A CA 1
ATOM 2939 C C . ASP A 1 371 ? 7.888 19.420 -15.173 1.00 84.69 371 ASP A C 1
ATOM 2941 O O . ASP A 1 371 ? 7.945 20.435 -15.876 1.00 84.69 371 ASP A O 1
ATOM 2945 N N . ALA A 1 372 ? 8.945 18.605 -15.076 1.00 91.44 372 ALA A N 1
ATOM 2946 C CA . ALA A 1 372 ? 10.203 18.857 -15.766 1.00 91.44 372 ALA A CA 1
ATOM 2947 C C . ALA A 1 372 ? 10.065 18.692 -17.291 1.00 91.44 372 ALA A C 1
ATOM 2949 O O . ALA A 1 372 ? 9.614 17.667 -17.800 1.00 91.44 372 ALA A O 1
ATOM 2950 N N . SER A 1 373 ? 10.558 19.674 -18.051 1.00 91.31 373 SER A N 1
ATOM 2951 C CA . SER A 1 373 ? 10.559 19.635 -19.524 1.00 91.31 373 SER A CA 1
ATOM 2952 C C . SER A 1 373 ? 11.653 18.742 -20.132 1.00 91.31 373 SER A C 1
ATOM 2954 O O . SER A 1 373 ? 11.639 18.457 -21.333 1.00 91.31 373 SER A O 1
ATOM 2956 N N . SER A 1 374 ? 12.614 18.303 -19.317 1.00 95.88 374 SER A N 1
ATOM 2957 C CA . SER A 1 374 ? 13.712 17.409 -19.682 1.00 95.88 374 SER A CA 1
ATOM 2958 C C . SER A 1 374 ? 14.125 16.576 -18.475 1.00 95.88 374 SER A C 1
ATOM 2960 O O . SER A 1 374 ? 14.072 17.049 -17.342 1.00 95.88 374 SER A O 1
ATOM 2962 N N . GLY A 1 375 ? 14.585 15.355 -18.730 1.00 96.69 375 GLY A N 1
ATOM 2963 C CA . GLY A 1 375 ? 15.075 14.454 -17.702 1.00 96.69 375 GLY A CA 1
ATOM 2964 C C . GLY A 1 375 ? 16.534 14.705 -17.339 1.00 96.69 375 GLY A C 1
ATOM 2965 O O . GLY A 1 375 ? 17.233 15.524 -17.943 1.00 96.69 375 GLY A O 1
ATOM 2966 N N . GLN A 1 376 ? 17.005 13.950 -16.354 1.00 97.50 376 GLN A N 1
ATOM 2967 C CA . GLN A 1 376 ? 18.376 13.940 -15.861 1.00 97.50 376 GLN A CA 1
ATOM 2968 C C . GLN A 1 376 ? 18.947 12.526 -15.983 1.00 97.50 376 GLN A C 1
ATOM 2970 O O . GLN A 1 376 ? 18.339 11.558 -15.526 1.00 97.50 376 GLN A O 1
ATOM 2975 N N . LEU A 1 377 ? 20.121 12.394 -16.604 1.00 97.88 377 LEU A N 1
ATOM 2976 C CA . LEU A 1 377 ? 20.821 11.112 -16.697 1.00 97.88 377 LEU A CA 1
ATOM 2977 C C . LEU A 1 377 ? 21.284 10.672 -15.304 1.00 97.88 377 LEU A C 1
ATOM 2979 O O . LEU A 1 377 ? 22.052 11.391 -14.665 1.00 97.88 377 LEU A O 1
ATOM 2983 N N . VAL A 1 378 ? 20.864 9.483 -14.867 1.00 97.94 378 VAL A N 1
ATOM 2984 C CA . VAL A 1 378 ? 21.219 8.939 -13.542 1.00 97.94 378 VAL A CA 1
ATOM 2985 C C . VAL A 1 378 ? 21.996 7.627 -13.597 1.00 97.94 378 VAL A C 1
ATOM 2987 O O . VAL A 1 378 ? 22.689 7.304 -12.638 1.00 97.94 378 VAL A O 1
ATOM 2990 N N . ALA A 1 379 ? 21.947 6.900 -14.717 1.00 98.12 379 ALA A N 1
ATOM 2991 C CA . ALA A 1 379 ? 22.806 5.741 -14.955 1.00 98.12 379 ALA A CA 1
ATOM 2992 C C . ALA A 1 379 ? 23.008 5.476 -16.455 1.00 98.12 379 ALA A C 1
ATOM 2994 O O . ALA A 1 379 ? 22.109 5.715 -17.264 1.00 98.12 379 ALA A O 1
ATOM 2995 N N . GLY A 1 380 ? 24.170 4.930 -16.824 1.00 97.44 380 GLY A N 1
ATOM 2996 C CA . GLY A 1 380 ? 24.510 4.591 -18.211 1.00 97.44 380 GLY A CA 1
ATOM 2997 C C . GLY A 1 380 ? 24.727 5.815 -19.111 1.00 97.44 380 GLY A C 1
ATOM 2998 O O . GLY A 1 380 ? 25.302 6.817 -18.689 1.00 97.44 380 GLY A O 1
ATOM 2999 N N . GLY A 1 381 ? 24.292 5.730 -20.373 1.00 93.81 381 GLY A N 1
ATOM 3000 C CA . GLY A 1 381 ? 24.372 6.838 -21.340 1.00 93.81 381 GLY A CA 1
ATOM 3001 C C . GLY A 1 381 ? 25.705 6.972 -22.086 1.00 93.81 381 GLY A C 1
ATOM 3002 O O . GLY A 1 381 ? 25.882 7.918 -22.849 1.00 93.81 381 GLY A O 1
ATOM 3003 N N . LYS A 1 382 ? 26.627 6.016 -21.918 1.00 94.75 382 LYS A N 1
ATOM 3004 C CA . LYS A 1 382 ? 27.908 5.929 -22.649 1.00 94.75 382 LYS A CA 1
ATOM 3005 C C . LYS A 1 382 ? 27.894 4.862 -23.753 1.00 94.75 382 LYS A C 1
ATOM 3007 O O . LYS A 1 382 ? 28.911 4.228 -24.034 1.00 94.75 382 LYS A O 1
ATOM 3012 N N . GLY A 1 383 ? 26.725 4.650 -24.358 1.00 93.44 383 GLY A N 1
ATOM 3013 C CA . GLY A 1 383 ? 26.483 3.578 -25.325 1.00 93.44 383 GLY A CA 1
ATOM 3014 C C . GLY A 1 383 ? 26.340 2.196 -24.679 1.00 93.44 383 GLY A C 1
ATOM 3015 O O . GLY A 1 383 ? 26.461 2.046 -23.462 1.00 93.44 383 GLY A O 1
ATOM 3016 N N . SER A 1 384 ? 26.062 1.192 -25.515 1.00 97.50 384 SER A N 1
ATOM 3017 C CA . SER A 1 384 ? 25.947 -0.205 -25.091 1.00 97.50 384 SER A CA 1
ATOM 3018 C C . SER A 1 384 ? 27.304 -0.763 -24.675 1.00 97.50 384 SER A C 1
ATOM 3020 O O . SER A 1 384 ? 28.262 -0.677 -25.447 1.00 97.50 384 SER A O 1
ATOM 3022 N N . GLY A 1 385 ? 27.385 -1.411 -23.517 1.00 96.62 385 GLY A N 1
ATOM 3023 C CA . GLY A 1 385 ? 28.596 -2.133 -23.133 1.00 96.62 385 GLY A CA 1
ATOM 3024 C C . GLY A 1 385 ? 28.547 -2.731 -21.734 1.00 96.62 385 GLY A C 1
ATOM 3025 O O . GLY A 1 385 ? 27.594 -2.523 -20.989 1.00 96.62 385 GLY A O 1
ATOM 3026 N N . ASN A 1 386 ? 29.602 -3.475 -21.394 1.00 95.56 386 ASN A N 1
ATOM 3027 C CA . ASN A 1 386 ? 29.747 -4.211 -20.132 1.00 95.56 386 ASN A CA 1
ATOM 3028 C C . ASN A 1 386 ? 30.538 -3.451 -19.054 1.00 95.56 386 ASN A C 1
ATOM 3030 O O . ASN A 1 386 ? 30.658 -3.938 -17.924 1.00 95.56 386 ASN A O 1
ATOM 3034 N N . ASN A 1 387 ? 31.082 -2.270 -19.369 1.00 97.06 387 ASN A N 1
ATOM 3035 C CA . ASN A 1 387 ? 31.801 -1.460 -18.386 1.00 97.06 387 ASN A CA 1
ATOM 3036 C C . ASN A 1 387 ? 30.866 -1.025 -17.247 1.00 97.06 387 ASN A C 1
ATOM 3038 O O . ASN A 1 387 ? 29.639 -1.075 -17.361 1.00 97.06 387 ASN A O 1
ATOM 3042 N N . THR A 1 388 ? 31.439 -0.630 -16.112 1.00 95.56 388 THR A N 1
ATOM 3043 C CA . THR A 1 388 ? 30.665 -0.248 -14.921 1.00 95.56 388 THR A CA 1
ATOM 3044 C C . THR A 1 388 ? 29.842 1.022 -15.135 1.00 95.56 388 THR A C 1
ATOM 3046 O O . THR A 1 388 ? 28.811 1.189 -14.493 1.00 95.56 388 THR A O 1
ATOM 3049 N N . ASP A 1 389 ? 30.246 1.890 -16.057 1.00 96.50 389 ASP A N 1
ATOM 3050 C CA . ASP A 1 389 ? 29.561 3.118 -16.468 1.00 96.50 389 ASP A CA 1
ATOM 3051 C C . ASP A 1 389 ? 28.685 2.962 -17.725 1.00 96.50 389 ASP A C 1
ATOM 3053 O O . ASP A 1 389 ? 28.109 3.939 -18.207 1.00 96.50 389 ASP A O 1
ATOM 3057 N N . GLN A 1 390 ? 28.557 1.739 -18.241 1.00 98.25 390 GLN A N 1
ATOM 3058 C CA . GLN A 1 390 ? 27.711 1.392 -19.379 1.00 98.25 390 GLN A CA 1
ATOM 3059 C C . GLN A 1 390 ? 26.578 0.453 -18.952 1.00 98.25 390 GLN A C 1
ATOM 3061 O O . GLN A 1 390 ? 26.666 -0.269 -17.957 1.00 98.25 390 GLN A O 1
ATOM 3066 N N . LEU A 1 391 ? 25.500 0.484 -19.728 1.00 98.38 391 LEU A N 1
ATOM 3067 C CA . LEU A 1 391 ? 24.384 -0.457 -19.665 1.00 98.38 391 LEU A CA 1
ATOM 3068 C C . LEU A 1 391 ? 24.179 -1.023 -21.073 1.00 98.38 391 LEU A C 1
ATOM 3070 O O . LEU A 1 391 ? 24.685 -0.467 -22.047 1.00 98.38 391 LEU A O 1
ATOM 3074 N N . ASN A 1 392 ? 23.430 -2.104 -21.210 1.00 97.94 392 ASN A N 1
ATOM 3075 C CA . ASN A 1 392 ? 23.051 -2.687 -22.485 1.00 97.94 392 ASN A CA 1
ATOM 3076 C C . ASN A 1 392 ? 21.603 -3.174 -22.410 1.00 97.94 392 ASN A C 1
ATOM 3078 O O . ASN A 1 392 ? 21.294 -4.189 -21.788 1.00 97.94 392 ASN A O 1
ATOM 3082 N N . HIS A 1 393 ? 20.725 -2.411 -23.065 1.00 97.69 393 HIS A N 1
ATOM 3083 C CA . HIS A 1 393 ? 19.274 -2.605 -23.043 1.00 97.69 393 HIS A CA 1
ATOM 3084 C C . HIS A 1 393 ? 18.717 -2.801 -21.622 1.00 97.69 393 HIS A C 1
ATOM 3086 O O . HIS A 1 393 ? 18.157 -3.857 -21.335 1.00 97.69 393 HIS A O 1
ATOM 3092 N N . PRO A 1 394 ? 18.855 -1.804 -20.724 1.00 98.44 394 PRO A N 1
ATOM 3093 C CA . PRO A 1 394 ? 18.260 -1.912 -19.403 1.00 98.44 394 PRO A CA 1
ATOM 3094 C C . PRO A 1 394 ? 16.740 -2.039 -19.538 1.00 98.44 394 PRO A C 1
ATOM 3096 O O . PRO A 1 394 ? 16.120 -1.213 -20.210 1.00 98.44 394 PRO A O 1
ATOM 3099 N N . SER A 1 395 ? 16.146 -3.072 -18.950 1.00 98.00 395 SER A N 1
ATOM 3100 C CA . SER A 1 395 ? 14.714 -3.353 -19.087 1.00 98.00 395 SER A CA 1
ATOM 3101 C C . SER A 1 395 ? 13.868 -2.718 -18.001 1.00 98.00 395 SER A C 1
ATOM 3103 O O . SER A 1 395 ? 12.723 -2.384 -18.270 1.00 98.00 395 SER A O 1
ATOM 3105 N N . ASP A 1 396 ? 14.406 -2.596 -16.791 1.00 98.19 396 ASP A N 1
ATOM 3106 C CA . ASP A 1 396 ? 13.632 -2.250 -15.606 1.00 98.19 396 ASP A CA 1
ATOM 3107 C C . ASP A 1 396 ? 14.521 -1.613 -14.533 1.00 98.19 396 ASP A C 1
ATOM 3109 O O . ASP A 1 396 ? 15.748 -1.796 -14.527 1.00 98.19 396 ASP A O 1
ATOM 3113 N N . VAL A 1 397 ? 13.901 -0.833 -13.655 1.00 98.12 397 VAL A N 1
ATOM 3114 C CA . VAL A 1 397 ? 14.558 -0.016 -12.641 1.00 98.12 397 VAL A CA 1
ATOM 3115 C C . VAL A 1 397 ? 13.724 0.024 -11.366 1.00 98.12 397 VAL A C 1
ATOM 3117 O O . VAL A 1 397 ? 12.522 0.230 -11.412 1.00 98.12 397 VAL A O 1
ATOM 3120 N N . VAL A 1 398 ? 14.375 -0.099 -10.211 1.00 95.81 398 VAL A N 1
ATOM 3121 C CA . VAL A 1 398 ? 13.778 0.220 -8.904 1.00 95.81 398 VAL A CA 1
ATOM 3122 C C . VAL A 1 398 ? 14.732 1.082 -8.097 1.00 95.81 398 VAL A C 1
ATOM 3124 O O . VAL A 1 398 ? 15.952 0.953 -8.224 1.00 95.81 398 VAL A O 1
ATOM 3127 N N . VAL A 1 399 ? 14.188 1.958 -7.259 1.00 93.19 399 VAL A N 1
ATOM 3128 C CA . VAL A 1 399 ? 14.975 2.869 -6.420 1.00 93.19 399 VAL A CA 1
ATOM 3129 C C . VAL A 1 399 ? 14.642 2.606 -4.953 1.00 93.19 399 VAL A C 1
ATOM 3131 O O . VAL A 1 399 ? 13.485 2.378 -4.605 1.00 93.19 399 VAL A O 1
ATOM 3134 N N . ASP A 1 400 ? 15.655 2.565 -4.087 1.00 84.06 400 ASP A N 1
ATOM 3135 C CA . ASP A 1 400 ? 15.433 2.463 -2.641 1.00 84.06 400 ASP A CA 1
ATOM 3136 C C . ASP A 1 400 ? 15.258 3.832 -1.966 1.00 84.06 400 ASP A C 1
ATOM 3138 O O . ASP A 1 400 ? 15.403 4.883 -2.584 1.00 84.06 400 ASP A O 1
ATOM 3142 N N . ARG A 1 401 ? 14.929 3.816 -0.668 1.00 81.25 401 ARG A N 1
ATOM 3143 C CA . ARG A 1 401 ? 14.688 5.033 0.127 1.00 81.25 401 ARG A CA 1
ATOM 3144 C C . ARG A 1 401 ? 15.912 5.943 0.252 1.00 81.25 401 ARG A C 1
ATOM 3146 O O . ARG A 1 401 ? 15.741 7.131 0.497 1.00 81.25 401 ARG A O 1
ATOM 3153 N N . ASP A 1 402 ? 17.112 5.395 0.072 1.00 80.44 402 ASP A N 1
ATOM 3154 C CA . ASP A 1 402 ? 18.363 6.156 0.095 1.00 80.44 402 ASP A CA 1
ATOM 3155 C C . ASP A 1 402 ? 18.711 6.709 -1.303 1.00 80.44 402 ASP A C 1
ATOM 3157 O O . ASP A 1 402 ? 19.740 7.361 -1.488 1.00 80.44 402 ASP A O 1
ATOM 3161 N N . GLY A 1 403 ? 17.863 6.448 -2.306 1.00 85.00 403 GLY A N 1
ATOM 3162 C CA . GLY A 1 403 ? 18.032 6.878 -3.690 1.00 85.00 403 GLY A CA 1
ATOM 3163 C C . GLY A 1 403 ? 18.954 5.981 -4.519 1.00 85.00 403 GLY A C 1
ATOM 3164 O O . GLY A 1 403 ? 19.318 6.354 -5.637 1.00 85.00 403 GLY A O 1
ATOM 3165 N N . SER A 1 404 ? 19.369 4.815 -4.014 1.00 92.19 404 SER A N 1
ATOM 3166 C CA . SER A 1 404 ? 20.159 3.876 -4.813 1.00 92.19 404 SER A CA 1
ATOM 3167 C C . SER A 1 404 ? 19.288 3.227 -5.879 1.00 92.19 404 SER A C 1
ATOM 3169 O O . SER A 1 404 ? 18.200 2.727 -5.600 1.00 92.19 404 SER A O 1
ATOM 3171 N N . ILE A 1 405 ? 19.804 3.201 -7.102 1.00 97.12 405 ILE A N 1
ATOM 3172 C CA . ILE A 1 405 ? 19.108 2.737 -8.299 1.00 97.12 405 ILE A CA 1
ATOM 3173 C C . ILE A 1 405 ? 19.584 1.323 -8.623 1.00 97.12 405 ILE A C 1
ATOM 3175 O O . ILE A 1 405 ? 20.783 1.100 -8.792 1.00 97.12 405 ILE A O 1
ATOM 3179 N N . TYR A 1 406 ? 18.659 0.379 -8.752 1.00 97.62 406 TYR A N 1
ATOM 3180 C CA . TYR A 1 406 ? 18.922 -1.006 -9.132 1.00 97.62 406 TYR A CA 1
ATOM 3181 C C . TYR A 1 406 ? 18.328 -1.264 -10.507 1.00 97.62 406 TYR A C 1
ATOM 3183 O O . TYR A 1 406 ? 17.167 -0.951 -10.755 1.00 97.62 406 TYR A O 1
ATOM 3191 N N . ILE A 1 407 ? 19.139 -1.807 -11.408 1.00 98.44 407 ILE A N 1
ATOM 3192 C CA . ILE A 1 407 ? 18.842 -1.833 -12.838 1.00 98.44 407 ILE A CA 1
ATOM 3193 C C . ILE A 1 407 ? 18.996 -3.253 -13.356 1.00 98.44 407 ILE A C 1
ATOM 3195 O O . ILE A 1 407 ? 20.067 -3.851 -13.203 1.00 98.44 407 ILE A O 1
ATOM 3199 N N . SER A 1 408 ? 17.961 -3.749 -14.028 1.00 98.06 408 SER A N 1
ATOM 3200 C CA . SER A 1 408 ? 18.043 -4.947 -14.863 1.00 98.06 408 SER A CA 1
ATOM 3201 C C . SER A 1 408 ? 18.811 -4.622 -16.137 1.00 98.06 408 SER A C 1
ATOM 3203 O O . SER A 1 408 ? 18.251 -4.080 -17.084 1.00 98.06 408 SER A O 1
ATOM 3205 N N . ASP A 1 409 ? 20.109 -4.921 -16.158 1.00 98.00 409 ASP A N 1
ATOM 3206 C CA . ASP A 1 409 ? 20.997 -4.703 -17.303 1.00 98.00 409 ASP A CA 1
ATOM 3207 C C . ASP A 1 409 ? 20.938 -5.930 -18.233 1.00 98.00 409 ASP A C 1
ATOM 3209 O O . ASP A 1 409 ? 21.815 -6.801 -18.225 1.00 98.00 409 ASP A O 1
ATOM 3213 N N . THR A 1 410 ? 19.813 -6.047 -18.944 1.00 97.44 410 THR A N 1
ATOM 3214 C CA . THR A 1 410 ? 19.287 -7.295 -19.520 1.00 97.44 410 THR A CA 1
ATOM 3215 C C . THR A 1 410 ? 20.244 -8.021 -20.443 1.00 97.44 410 THR A C 1
ATOM 3217 O O . THR A 1 410 ? 20.464 -9.221 -20.271 1.00 97.44 410 THR A O 1
ATOM 3220 N N . GLU A 1 411 ? 20.818 -7.323 -21.421 1.00 97.06 411 GLU A N 1
ATOM 3221 C CA . GLU A 1 411 ? 21.682 -7.961 -22.424 1.00 97.06 411 GLU A CA 1
ATOM 3222 C C . GLU A 1 411 ? 23.095 -8.220 -21.889 1.00 97.06 411 GLU A C 1
ATOM 3224 O O . GLU A 1 411 ? 23.850 -8.994 -22.474 1.00 97.06 411 GLU A O 1
ATOM 3229 N N . ASN A 1 412 ? 23.435 -7.638 -20.737 1.00 96.94 412 ASN A N 1
ATOM 3230 C CA . ASN A 1 412 ? 24.662 -7.943 -20.007 1.00 96.94 412 ASN A CA 1
ATOM 3231 C C . ASN A 1 412 ? 24.470 -9.049 -18.951 1.00 96.94 412 ASN A C 1
ATOM 3233 O O . ASN A 1 412 ? 25.441 -9.436 -18.302 1.00 96.94 412 ASN A O 1
ATOM 3237 N N . GLY A 1 413 ? 23.246 -9.557 -18.749 1.00 96.25 413 GLY A N 1
ATOM 3238 C CA . GLY A 1 413 ? 22.984 -10.655 -17.812 1.00 96.25 413 GLY A CA 1
ATOM 3239 C C . GLY A 1 413 ? 23.283 -10.308 -16.349 1.00 96.25 413 GLY A C 1
ATOM 3240 O O . GLY A 1 413 ? 23.774 -11.146 -15.594 1.00 96.25 413 GLY A O 1
ATOM 3241 N N . ARG A 1 414 ? 23.058 -9.057 -15.930 1.00 96.56 414 ARG A N 1
ATOM 3242 C CA . ARG A 1 414 ? 23.442 -8.601 -14.584 1.00 96.56 414 ARG A CA 1
ATOM 3243 C C . ARG A 1 414 ? 22.454 -7.614 -13.970 1.00 96.56 414 ARG A C 1
ATOM 3245 O O . ARG A 1 414 ? 21.697 -6.963 -14.683 1.00 96.56 414 ARG A O 1
ATOM 3252 N N . ILE A 1 415 ? 22.527 -7.456 -12.648 1.00 97.31 415 ILE A N 1
ATOM 3253 C CA . ILE A 1 415 ? 21.917 -6.321 -11.942 1.00 97.31 415 ILE A CA 1
ATOM 3254 C C . ILE A 1 415 ? 23.007 -5.334 -11.533 1.00 97.31 415 ILE A C 1
ATOM 3256 O O . ILE A 1 415 ? 23.983 -5.701 -10.865 1.00 97.31 415 ILE A O 1
ATOM 3260 N N . GLN A 1 416 ? 22.831 -4.076 -11.929 1.00 97.06 416 GLN A N 1
ATOM 3261 C CA . GLN A 1 416 ? 23.704 -2.960 -11.568 1.00 97.06 416 GLN A CA 1
ATOM 3262 C C . GLN A 1 416 ? 23.045 -2.110 -10.481 1.00 97.06 416 GLN A C 1
ATOM 3264 O O . GLN A 1 416 ? 21.888 -1.731 -10.618 1.00 97.06 416 GLN A O 1
ATOM 3269 N N . GLN A 1 417 ? 23.801 -1.771 -9.438 1.00 96.81 417 GLN A N 1
ATOM 3270 C CA . GLN A 1 417 ? 23.428 -0.778 -8.434 1.00 96.81 417 GLN A CA 1
ATOM 3271 C C . GLN A 1 417 ? 24.207 0.517 -8.681 1.00 96.81 417 GLN A C 1
ATOM 3273 O O . GLN A 1 417 ? 25.432 0.488 -8.805 1.00 96.81 417 GLN A O 1
ATOM 3278 N N . TRP A 1 418 ? 23.522 1.651 -8.719 1.00 97.69 418 TRP A N 1
ATOM 3279 C CA . TRP A 1 418 ? 24.115 2.982 -8.814 1.00 97.69 418 TRP A CA 1
ATOM 3280 C C . TRP A 1 418 ? 23.709 3.800 -7.594 1.00 97.69 418 TRP A C 1
ATOM 3282 O O . TRP A 1 418 ? 22.524 3.957 -7.315 1.00 97.69 418 TRP A O 1
ATOM 3292 N N . SER A 1 419 ? 24.689 4.326 -6.865 1.00 95.31 419 SER A N 1
ATOM 3293 C CA . SER A 1 419 ? 24.423 5.282 -5.789 1.00 95.31 419 SER A CA 1
ATOM 3294 C C . SER A 1 419 ? 24.032 6.650 -6.368 1.00 95.31 419 SER A C 1
ATOM 3296 O O . SER A 1 419 ? 24.477 6.982 -7.474 1.00 95.31 419 SER A O 1
ATOM 3298 N N . PRO A 1 420 ? 23.265 7.477 -5.634 1.00 91.81 420 PRO A N 1
ATOM 3299 C CA . PRO A 1 420 ? 22.934 8.833 -6.064 1.00 91.81 420 PRO A CA 1
ATOM 3300 C C . PRO A 1 420 ? 24.171 9.624 -6.515 1.00 91.81 420 PRO A C 1
ATOM 3302 O O . PRO A 1 420 ? 25.166 9.715 -5.798 1.00 91.81 420 PRO A O 1
ATOM 3305 N N . GLY A 1 421 ? 24.127 10.181 -7.728 1.00 90.00 421 GLY A N 1
ATOM 3306 C CA . GLY A 1 421 ? 25.213 10.993 -8.296 1.00 90.00 421 GLY A CA 1
ATOM 3307 C C . GLY A 1 421 ? 26.450 10.220 -8.783 1.00 90.00 421 GLY A C 1
ATOM 3308 O O . GLY A 1 421 ? 27.380 10.843 -9.308 1.00 90.00 421 GLY A O 1
ATOM 3309 N N . ALA A 1 422 ? 26.477 8.889 -8.660 1.00 93.69 422 ALA A N 1
ATOM 3310 C CA . ALA A 1 422 ? 27.593 8.068 -9.121 1.00 93.69 422 ALA A CA 1
ATOM 3311 C C . ALA A 1 422 ? 27.804 8.172 -10.644 1.00 93.69 422 ALA A C 1
ATOM 3313 O O . ALA A 1 422 ? 26.865 8.331 -11.422 1.00 93.69 422 ALA A O 1
ATOM 3314 N N . LYS A 1 423 ? 29.064 8.064 -11.087 1.00 94.44 423 LYS A N 1
ATOM 3315 C CA . LYS A 1 423 ? 29.435 8.062 -12.520 1.00 94.44 423 LYS A CA 1
ATOM 3316 C C . LYS A 1 423 ? 29.544 6.662 -13.127 1.00 94.44 423 LYS A C 1
ATOM 3318 O O . LYS A 1 423 ? 29.652 6.539 -14.344 1.00 94.44 423 LYS A O 1
ATOM 3323 N N . SER A 1 424 ? 29.524 5.635 -12.286 1.00 96.56 424 SER A N 1
ATOM 3324 C CA . SER A 1 424 ? 29.569 4.224 -12.658 1.00 96.56 424 SER A CA 1
ATOM 3325 C C . SER A 1 424 ? 28.823 3.396 -11.616 1.00 96.56 424 SER A C 1
ATOM 3327 O O . SER A 1 424 ? 28.839 3.739 -10.433 1.00 96.56 424 SER A O 1
ATOM 3329 N N . GLY A 1 425 ? 28.231 2.288 -12.039 1.00 96.75 425 GLY A N 1
ATOM 3330 C CA . GLY A 1 425 ? 27.547 1.336 -11.177 1.00 96.75 425 GLY A CA 1
ATOM 3331 C C . GLY A 1 425 ? 28.450 0.243 -10.621 1.00 96.75 425 GLY A C 1
ATOM 3332 O O . GLY A 1 425 ? 29.569 0.009 -11.077 1.00 96.75 425 GLY A O 1
ATOM 3333 N N . LYS A 1 426 ? 27.908 -0.477 -9.646 1.00 95.94 426 LYS A N 1
ATOM 3334 C CA . LYS A 1 426 ? 28.456 -1.702 -9.078 1.00 95.94 426 LYS A CA 1
ATOM 3335 C C . LYS A 1 426 ? 27.590 -2.873 -9.519 1.00 95.94 426 LYS A C 1
ATOM 3337 O O . LYS A 1 426 ? 26.389 -2.892 -9.266 1.00 95.94 426 LYS A O 1
ATOM 3342 N N . THR A 1 427 ? 28.199 -3.887 -10.123 1.00 95.56 427 THR A N 1
ATOM 3343 C CA . THR A 1 427 ? 27.476 -5.123 -10.424 1.00 95.56 427 THR A CA 1
ATOM 3344 C C . THR A 1 427 ? 27.262 -5.902 -9.132 1.00 95.56 427 THR A C 1
ATOM 3346 O O . THR A 1 427 ? 28.236 -6.322 -8.505 1.00 95.56 427 THR A O 1
ATOM 3349 N N . ILE A 1 428 ? 26.004 -6.094 -8.741 1.00 94.75 428 ILE A N 1
ATOM 3350 C CA . ILE A 1 428 ? 25.638 -6.784 -7.496 1.00 94.75 428 ILE A CA 1
ATOM 3351 C C . ILE A 1 428 ? 25.158 -8.219 -7.730 1.00 94.75 428 ILE A C 1
ATOM 3353 O O . ILE A 1 428 ? 25.287 -9.048 -6.838 1.00 94.75 428 ILE A O 1
ATOM 3357 N N . ILE A 1 429 ? 24.668 -8.536 -8.934 1.00 94.50 429 ILE A N 1
ATOM 3358 C CA . ILE A 1 429 ? 24.228 -9.883 -9.325 1.00 94.50 429 ILE A CA 1
ATOM 3359 C C . ILE A 1 429 ? 24.744 -10.173 -10.739 1.00 94.50 429 ILE A C 1
ATOM 3361 O O . ILE A 1 429 ? 24.576 -9.333 -11.623 1.00 94.50 429 ILE A O 1
ATOM 3365 N N . LYS A 1 430 ? 25.372 -11.341 -10.949 1.00 90.00 430 LYS A N 1
ATOM 3366 C CA . LYS A 1 430 ? 25.962 -11.775 -12.238 1.00 90.00 430 LYS A CA 1
ATOM 3367 C C . LYS A 1 430 ? 25.406 -13.097 -12.782 1.00 90.00 430 LYS A C 1
ATOM 3369 O O . LYS A 1 430 ? 25.557 -13.372 -13.964 1.00 90.00 430 LYS A O 1
ATOM 3374 N N . ASP A 1 431 ? 24.752 -13.901 -11.945 1.00 80.25 431 ASP A N 1
ATOM 3375 C CA . ASP A 1 431 ? 24.323 -15.262 -12.301 1.00 80.25 431 ASP A CA 1
ATOM 3376 C C . ASP A 1 431 ? 22.887 -15.314 -12.862 1.00 80.25 431 ASP A C 1
ATOM 3378 O O . ASP A 1 431 ? 22.098 -16.207 -12.528 1.00 80.25 431 ASP A O 1
ATOM 3382 N N . ILE A 1 432 ? 22.533 -14.352 -13.722 1.00 89.12 432 ILE A N 1
ATOM 3383 C CA . ILE A 1 432 ? 21.225 -14.266 -14.390 1.00 89.12 432 ILE A CA 1
ATOM 3384 C C . ILE A 1 432 ? 21.428 -14.205 -15.905 1.00 89.12 432 ILE A C 1
ATOM 3386 O O . ILE A 1 432 ? 22.241 -13.444 -16.410 1.00 89.12 432 ILE A O 1
ATOM 3390 N N . SER A 1 433 ? 20.680 -15.004 -16.661 1.00 93.06 433 SER A N 1
ATOM 3391 C CA . SER A 1 433 ? 20.863 -15.125 -18.110 1.00 93.06 433 SER A CA 1
ATOM 3392 C C . SER A 1 433 ? 20.168 -14.030 -18.918 1.00 93.06 433 SER A C 1
ATOM 3394 O O . SER A 1 433 ? 20.632 -13.692 -20.008 1.00 93.06 433 SER A O 1
ATOM 3396 N N . SER A 1 434 ? 19.041 -13.509 -18.434 1.00 95.81 434 SER A N 1
ATOM 3397 C CA . SER A 1 434 ? 18.340 -12.369 -19.034 1.00 95.81 434 SER A CA 1
ATOM 3398 C C . SER A 1 434 ? 17.430 -11.715 -17.986 1.00 95.81 434 SER A C 1
ATOM 3400 O O . SER A 1 434 ? 16.249 -12.066 -17.916 1.00 95.81 434 SER A O 1
ATOM 3402 N N . PRO A 1 435 ? 17.970 -10.827 -17.126 1.00 97.25 435 PRO A N 1
ATOM 3403 C CA . PRO A 1 435 ? 17.166 -10.123 -16.134 1.00 97.25 435 PRO A CA 1
ATOM 3404 C C . PRO A 1 435 ? 16.210 -9.171 -16.850 1.00 97.25 435 PRO A C 1
ATOM 3406 O O . PRO A 1 435 ? 16.666 -8.296 -17.586 1.00 97.25 435 PRO A O 1
ATOM 3409 N N . VAL A 1 436 ? 14.902 -9.351 -16.663 1.00 97.00 436 VAL A N 1
ATOM 3410 C CA . VAL A 1 436 ? 13.881 -8.493 -17.285 1.00 97.00 436 VAL A CA 1
ATOM 3411 C C . VAL A 1 436 ? 13.169 -7.638 -16.244 1.00 97.00 436 VAL A C 1
ATOM 3413 O O . VAL A 1 436 ? 13.275 -6.422 -16.307 1.00 97.00 436 VAL A O 1
ATOM 3416 N N . GLY A 1 437 ? 12.465 -8.237 -15.292 1.00 95.62 437 GLY A N 1
ATOM 3417 C CA . GLY A 1 437 ? 11.810 -7.513 -14.202 1.00 95.62 437 GLY A CA 1
ATOM 3418 C C . GLY A 1 437 ? 12.674 -7.498 -12.951 1.00 95.62 437 GLY A C 1
ATOM 3419 O O . GLY A 1 437 ? 13.288 -8.517 -12.620 1.00 95.62 437 GLY A O 1
ATOM 3420 N N . ILE A 1 438 ? 12.691 -6.377 -12.240 1.00 95.94 438 ILE A N 1
ATOM 3421 C CA . ILE A 1 438 ? 13.291 -6.244 -10.913 1.00 95.94 438 ILE A CA 1
ATOM 3422 C C . ILE A 1 438 ? 12.272 -5.640 -9.950 1.00 95.94 438 ILE A C 1
ATOM 3424 O O . ILE A 1 438 ? 11.602 -4.665 -10.254 1.00 95.94 438 ILE A O 1
ATOM 3428 N N . SER A 1 439 ? 12.147 -6.223 -8.763 1.00 92.62 439 SER A N 1
ATOM 3429 C CA . SER A 1 439 ? 11.300 -5.674 -7.704 1.00 92.62 439 SER A CA 1
ATOM 3430 C C . SER A 1 439 ? 12.014 -5.744 -6.365 1.00 92.62 439 SER A C 1
ATOM 3432 O O . SER A 1 439 ? 12.889 -6.591 -6.164 1.00 92.62 439 SER A O 1
ATOM 3434 N N . ARG A 1 440 ? 11.659 -4.851 -5.443 1.00 87.50 440 ARG A N 1
ATOM 3435 C CA . ARG A 1 440 ? 12.273 -4.767 -4.117 1.00 87.50 440 ARG A CA 1
ATOM 3436 C C . ARG A 1 440 ? 11.199 -4.729 -3.042 1.00 87.50 440 ARG A C 1
ATOM 3438 O O . ARG A 1 440 ? 10.301 -3.896 -3.104 1.00 87.50 440 ARG A O 1
ATOM 3445 N N . ASP A 1 441 ? 11.304 -5.607 -2.049 1.00 80.31 441 ASP A N 1
ATOM 3446 C CA . ASP A 1 441 ? 10.377 -5.593 -0.914 1.00 80.31 441 ASP A CA 1
ATOM 3447 C C . ASP A 1 441 ? 10.788 -4.580 0.172 1.00 80.31 441 ASP A C 1
ATOM 3449 O O . ASP A 1 441 ? 11.860 -3.967 0.132 1.00 80.31 441 ASP A O 1
ATOM 3453 N N . LYS A 1 442 ? 9.924 -4.403 1.182 1.00 74.44 442 LYS A N 1
ATOM 3454 C CA . LYS A 1 442 ? 10.163 -3.477 2.306 1.00 74.44 442 LYS A CA 1
ATOM 3455 C C . LYS A 1 442 ? 11.378 -3.864 3.165 1.00 74.44 442 LYS A C 1
ATOM 3457 O O . LYS A 1 442 ? 11.886 -3.008 3.885 1.00 74.44 442 LYS A O 1
ATOM 3462 N N . GLN A 1 443 ? 11.837 -5.118 3.117 1.00 73.62 443 GLN A N 1
ATOM 3463 C CA . GLN A 1 443 ? 13.046 -5.583 3.809 1.00 73.62 443 GLN A CA 1
ATOM 3464 C C . GLN A 1 443 ? 14.314 -5.386 2.963 1.00 73.62 443 GLN A C 1
ATOM 3466 O O . GLN A 1 443 ? 15.423 -5.607 3.447 1.00 73.62 443 GLN A O 1
ATOM 3471 N N . GLY A 1 444 ? 14.161 -4.943 1.715 1.00 79.56 444 GLY A N 1
ATOM 3472 C CA . GLY A 1 444 ? 15.250 -4.702 0.786 1.00 79.56 444 GLY A CA 1
ATOM 3473 C C . GLY A 1 444 ? 15.720 -5.941 0.032 1.00 79.56 444 GLY A C 1
ATOM 3474 O O . GLY A 1 444 ? 16.789 -5.880 -0.578 1.00 79.56 444 GLY A O 1
ATOM 3475 N N . LEU A 1 445 ? 14.953 -7.040 0.042 1.00 88.06 445 LEU A N 1
ATOM 3476 C CA . LEU A 1 445 ? 15.230 -8.179 -0.831 1.00 88.06 445 LEU A CA 1
ATOM 3477 C C . LEU A 1 445 ? 14.944 -7.787 -2.279 1.00 88.06 445 LEU A C 1
ATOM 3479 O O . LEU A 1 445 ? 13.906 -7.194 -2.574 1.00 88.06 445 LEU A O 1
ATOM 3483 N N . LEU A 1 446 ? 15.860 -8.147 -3.174 1.00 92.25 446 LEU A N 1
ATOM 3484 C CA . LEU A 1 446 ? 15.702 -7.952 -4.611 1.00 92.25 446 LEU A CA 1
ATOM 3485 C C . LEU A 1 446 ? 15.182 -9.231 -5.244 1.00 92.25 446 LEU A C 1
ATOM 3487 O O . LEU A 1 446 ? 15.816 -10.276 -5.120 1.00 92.25 446 LEU A O 1
ATOM 3491 N N . TYR A 1 447 ? 14.076 -9.133 -5.963 1.00 93.56 447 TYR A N 1
ATOM 3492 C CA . TYR A 1 447 ? 13.520 -10.189 -6.794 1.00 93.56 447 TYR A CA 1
ATOM 3493 C C . TYR A 1 447 ? 13.856 -9.857 -8.239 1.00 93.56 447 TYR A C 1
ATOM 3495 O O . TYR A 1 447 ? 13.692 -8.713 -8.661 1.00 93.56 447 TYR A O 1
ATOM 3503 N N . VAL A 1 448 ? 14.311 -10.845 -9.005 1.00 95.81 448 VAL A N 1
ATOM 3504 C CA . VAL A 1 448 ? 14.621 -10.666 -10.428 1.00 95.81 448 VAL A CA 1
ATOM 3505 C C . VAL A 1 448 ? 14.018 -11.803 -11.239 1.00 95.81 448 VAL A C 1
ATOM 3507 O O . VAL A 1 448 ? 14.192 -12.974 -10.885 1.00 95.81 448 VAL A O 1
ATOM 3510 N N . SER A 1 449 ? 13.331 -11.464 -12.330 1.00 95.25 449 SER A N 1
ATOM 3511 C CA . SER A 1 449 ? 12.863 -12.443 -13.309 1.00 95.25 449 SER A CA 1
ATOM 3512 C C . SER A 1 449 ? 13.936 -12.711 -14.363 1.00 95.25 449 SER A C 1
ATOM 3514 O O . SER A 1 449 ? 14.451 -11.796 -15.008 1.00 95.25 449 SER A O 1
ATOM 3516 N N . ASP A 1 450 ? 14.279 -13.986 -14.542 1.00 95.38 450 ASP A N 1
ATOM 3517 C CA . ASP A 1 450 ? 15.135 -14.461 -15.626 1.00 95.38 450 ASP A CA 1
ATOM 3518 C C . ASP A 1 450 ? 14.248 -14.973 -16.763 1.00 95.38 450 ASP A C 1
ATOM 3520 O O . ASP A 1 450 ? 13.711 -16.089 -16.724 1.00 95.38 450 ASP A O 1
ATOM 3524 N N . TRP A 1 451 ? 14.088 -14.147 -17.794 1.00 95.06 451 TRP A N 1
ATOM 3525 C CA . TRP A 1 451 ? 13.194 -14.450 -18.908 1.00 95.06 451 TRP A CA 1
ATOM 3526 C C . TRP A 1 451 ? 13.646 -15.676 -19.709 1.00 95.06 451 TRP A C 1
ATOM 3528 O O . TRP A 1 451 ? 12.805 -16.451 -20.167 1.00 95.06 451 TRP A O 1
ATOM 3538 N N . LYS A 1 452 ? 14.965 -15.886 -19.856 1.00 93.75 452 LYS A N 1
ATOM 3539 C CA . LYS A 1 452 ? 15.516 -17.021 -20.619 1.00 93.75 452 LYS A CA 1
ATOM 3540 C C . LYS A 1 452 ? 15.360 -18.333 -19.858 1.00 93.75 452 LYS A C 1
ATOM 3542 O O . LYS A 1 452 ? 15.044 -19.346 -20.477 1.00 93.75 452 LYS A O 1
ATOM 3547 N N . LYS A 1 453 ? 15.577 -18.325 -18.541 1.00 93.56 453 LYS A N 1
ATOM 3548 C CA . LYS A 1 453 ? 15.457 -19.531 -17.704 1.00 93.56 453 LYS A CA 1
ATOM 3549 C C . LYS A 1 453 ? 14.030 -19.828 -17.246 1.00 93.56 453 LYS A C 1
ATOM 3551 O O . LYS A 1 453 ? 13.764 -20.948 -16.817 1.00 93.56 453 LYS A O 1
ATOM 3556 N N . GLY A 1 454 ? 13.111 -18.868 -17.346 1.00 93.00 454 GLY A N 1
ATOM 3557 C CA . GLY A 1 454 ? 11.737 -19.059 -16.883 1.00 93.00 454 GLY A CA 1
ATOM 3558 C C . GLY A 1 454 ? 11.664 -19.202 -15.363 1.00 93.00 454 GLY A C 1
ATOM 3559 O O . GLY A 1 454 ? 10.928 -20.048 -14.848 1.00 93.00 454 GLY A O 1
ATOM 3560 N N . GLU A 1 455 ? 12.459 -18.409 -14.647 1.00 92.69 455 GLU A N 1
ATOM 3561 C CA . GLU A 1 455 ? 12.548 -18.440 -13.189 1.00 92.69 455 GLU A CA 1
ATOM 3562 C C . GLU A 1 455 ? 12.530 -17.036 -12.587 1.00 92.69 455 GLU A C 1
ATOM 3564 O O . GLU A 1 455 ? 12.847 -16.049 -13.248 1.00 92.69 455 GLU A O 1
ATOM 3569 N N . ILE A 1 456 ? 12.166 -16.961 -11.312 1.00 92.12 456 ILE A N 1
ATOM 3570 C CA . ILE A 1 456 ? 12.344 -15.781 -10.471 1.00 92.12 456 ILE A CA 1
ATOM 3571 C C . ILE A 1 456 ? 13.199 -16.199 -9.292 1.00 92.12 456 ILE A C 1
ATOM 3573 O O . ILE A 1 456 ? 12.946 -17.225 -8.653 1.00 92.12 456 ILE A O 1
ATOM 3577 N N . LYS A 1 457 ? 14.205 -15.385 -9.002 1.00 92.38 457 LYS A N 1
ATOM 3578 C CA . LYS A 1 457 ? 15.093 -15.558 -7.858 1.00 92.38 457 LYS A CA 1
ATOM 3579 C C . LYS A 1 457 ? 15.055 -14.321 -6.976 1.00 92.38 457 LYS A C 1
ATOM 3581 O O . LYS A 1 457 ? 14.767 -13.229 -7.464 1.00 92.38 457 LYS A O 1
ATOM 3586 N N . LYS A 1 458 ? 15.369 -14.501 -5.694 1.00 92.00 458 LYS A N 1
ATOM 3587 C CA . LYS A 1 458 ? 15.523 -13.416 -4.725 1.00 92.00 458 LYS A CA 1
ATOM 3588 C C . LYS A 1 458 ? 16.918 -13.388 -4.112 1.00 92.00 458 LYS A C 1
ATOM 3590 O O . LYS A 1 458 ? 17.527 -14.436 -3.890 1.00 92.00 458 LYS A O 1
ATOM 3595 N N . TRP A 1 459 ? 17.397 -12.191 -3.805 1.00 92.56 459 TRP A N 1
ATOM 3596 C CA . TRP A 1 459 ? 18.686 -11.936 -3.173 1.00 92.56 459 TRP A CA 1
ATOM 3597 C C . TRP A 1 459 ? 18.503 -11.077 -1.929 1.00 92.56 459 TRP A C 1
ATOM 3599 O O . TRP A 1 459 ? 17.815 -10.056 -1.955 1.00 92.56 459 TRP A O 1
ATOM 3609 N N . GLY A 1 460 ? 19.161 -11.489 -0.846 1.00 87.25 460 GLY A N 1
ATOM 3610 C CA . GLY A 1 460 ? 19.361 -10.640 0.322 1.00 87.25 460 GLY A CA 1
ATOM 3611 C C . GLY A 1 460 ? 20.352 -9.513 0.050 1.00 87.25 460 GLY A C 1
ATOM 3612 O O . GLY A 1 460 ? 21.148 -9.579 -0.889 1.00 87.25 460 GLY A O 1
ATOM 3613 N N . VAL A 1 461 ? 20.337 -8.492 0.905 1.00 78.38 461 VAL A N 1
ATOM 3614 C CA . VAL A 1 461 ? 21.309 -7.394 0.844 1.00 78.38 461 VAL A CA 1
ATOM 3615 C C . VAL A 1 461 ? 22.728 -7.965 0.952 1.00 78.38 461 VAL A C 1
ATOM 3617 O O . VAL A 1 461 ? 23.072 -8.618 1.933 1.00 78.38 461 VAL A O 1
ATOM 3620 N N . GLY A 1 462 ? 23.543 -7.750 -0.085 1.00 77.56 462 GLY A N 1
ATOM 3621 C CA . GLY A 1 462 ? 24.920 -8.252 -0.163 1.00 77.56 462 GLY A CA 1
ATOM 3622 C C . GLY A 1 462 ? 25.071 -9.730 -0.550 1.00 77.56 462 GLY A C 1
ATOM 3623 O O . GLY A 1 462 ? 26.202 -10.196 -0.687 1.00 77.56 462 GLY A O 1
ATOM 3624 N N . ALA A 1 463 ? 23.976 -10.467 -0.765 1.00 84.31 463 ALA A N 1
ATOM 3625 C CA . ALA A 1 463 ? 24.037 -11.850 -1.224 1.00 84.31 463 ALA A CA 1
ATOM 3626 C C . ALA A 1 463 ? 24.446 -11.921 -2.702 1.00 84.31 463 ALA A C 1
ATOM 3628 O O . ALA A 1 463 ? 23.932 -11.181 -3.536 1.00 84.31 463 ALA A O 1
ATOM 3629 N N . THR A 1 464 ? 25.333 -12.856 -3.041 1.00 81.12 464 THR A N 1
ATOM 3630 C CA . THR A 1 464 ? 25.746 -13.118 -4.431 1.00 81.12 464 THR A CA 1
ATOM 3631 C C . THR A 1 464 ? 24.969 -14.273 -5.063 1.00 81.12 464 THR A C 1
ATOM 3633 O O . THR A 1 464 ? 24.741 -14.277 -6.271 1.00 81.12 464 THR A O 1
ATOM 3636 N N . ILE A 1 465 ? 24.498 -15.221 -4.247 1.00 86.31 465 ILE A N 1
ATOM 3637 C CA . ILE A 1 465 ? 23.730 -16.392 -4.685 1.00 86.31 465 ILE A CA 1
ATOM 3638 C C . ILE A 1 465 ? 22.235 -16.122 -4.511 1.00 86.31 465 ILE A C 1
ATOM 3640 O O . ILE A 1 465 ? 21.782 -15.766 -3.423 1.00 86.31 465 ILE A O 1
ATOM 3644 N N . GLY A 1 466 ? 21.475 -16.315 -5.589 1.00 88.38 466 GLY A N 1
ATOM 3645 C CA . GLY A 1 466 ? 20.027 -16.117 -5.601 1.00 88.38 466 GLY A CA 1
ATOM 3646 C C . GLY A 1 466 ? 19.276 -17.351 -5.131 1.00 88.38 466 GLY A C 1
ATOM 3647 O O . GLY A 1 466 ? 19.569 -18.467 -5.562 1.00 88.38 466 GLY A O 1
ATOM 3648 N N . GLN A 1 467 ? 18.268 -17.149 -4.292 1.00 90.06 467 GLN A N 1
ATOM 3649 C CA . GLN A 1 467 ? 17.335 -18.194 -3.884 1.00 90.06 467 GLN A CA 1
ATOM 3650 C C . GLN A 1 467 ? 16.218 -18.306 -4.920 1.00 90.06 467 GLN A C 1
ATOM 3652 O O . GLN A 1 467 ? 15.604 -17.300 -5.271 1.00 90.06 467 GLN A O 1
ATOM 3657 N N . LEU A 1 468 ? 15.957 -19.515 -5.419 1.00 89.19 468 LEU A N 1
ATOM 3658 C CA . LEU A 1 468 ? 14.862 -19.760 -6.357 1.00 89.19 468 LEU A CA 1
ATOM 3659 C C . LEU A 1 468 ? 13.515 -19.541 -5.663 1.00 89.19 468 LEU A C 1
ATOM 3661 O O . LEU A 1 468 ? 13.272 -20.116 -4.605 1.00 89.19 468 LEU A O 1
ATOM 3665 N N . VAL A 1 469 ? 12.647 -18.750 -6.288 1.00 86.19 469 VAL A N 1
ATOM 3666 C CA . VAL A 1 469 ? 11.306 -18.447 -5.774 1.00 86.19 469 VAL A CA 1
ATOM 3667 C C . VAL A 1 469 ? 10.226 -19.082 -6.641 1.00 86.19 469 VAL A C 1
ATOM 3669 O O . VAL A 1 469 ? 9.339 -19.763 -6.139 1.00 86.19 469 VAL A O 1
ATOM 3672 N N . ALA A 1 470 ? 10.339 -18.927 -7.960 1.00 86.94 470 ALA A N 1
ATOM 3673 C CA . ALA A 1 470 ? 9.439 -19.543 -8.927 1.00 86.94 470 ALA A CA 1
ATOM 3674 C C . ALA A 1 470 ? 10.235 -20.087 -10.116 1.00 86.94 470 ALA A C 1
ATOM 3676 O O . ALA A 1 470 ? 11.270 -19.538 -10.484 1.00 86.94 470 ALA A O 1
ATOM 3677 N N . SER A 1 471 ? 9.758 -21.169 -10.729 1.00 88.94 471 SER A N 1
ATOM 3678 C CA . SER A 1 471 ? 10.384 -21.796 -11.900 1.00 88.94 471 SER A CA 1
ATOM 3679 C C . SER A 1 471 ? 9.327 -22.335 -12.861 1.00 88.94 471 SER A C 1
ATOM 3681 O O . SER A 1 471 ? 8.138 -22.346 -12.537 1.00 88.94 471 SER A O 1
ATOM 3683 N N . ARG A 1 472 ? 9.762 -22.808 -14.040 1.00 87.75 472 ARG A N 1
ATOM 3684 C CA . ARG A 1 472 ? 8.888 -23.332 -15.110 1.00 87.75 472 ARG A CA 1
ATOM 3685 C C . ARG A 1 472 ? 7.890 -22.289 -15.633 1.00 87.75 472 ARG A C 1
ATOM 3687 O O . ARG A 1 472 ? 6.806 -22.642 -16.099 1.00 87.75 472 ARG A O 1
ATOM 3694 N N . LEU A 1 473 ? 8.270 -21.017 -15.549 1.00 91.00 473 LEU A N 1
ATOM 3695 C CA . LEU A 1 473 ? 7.510 -19.887 -16.065 1.00 91.00 473 LEU A CA 1
ATOM 3696 C C . LEU A 1 473 ? 7.753 -19.738 -17.569 1.00 91.00 473 LEU A C 1
ATOM 3698 O O . LEU A 1 473 ? 8.861 -19.956 -18.059 1.00 91.00 473 LEU A O 1
ATOM 3702 N N . SER A 1 474 ? 6.728 -19.333 -18.311 1.00 92.12 474 SER A N 1
ATOM 3703 C CA . SER A 1 474 ? 6.801 -19.127 -19.756 1.00 92.12 474 SER A CA 1
ATOM 3704 C C . SER A 1 474 ? 6.909 -17.637 -20.083 1.00 92.12 474 SER A C 1
ATOM 3706 O O . SER A 1 474 ? 5.908 -16.931 -20.219 1.00 92.12 474 SER A O 1
ATOM 3708 N N . GLY A 1 475 ? 8.149 -17.160 -20.212 1.00 93.19 475 GLY A N 1
ATOM 3709 C CA . GLY A 1 475 ? 8.457 -15.751 -20.466 1.00 93.19 475 GLY A CA 1
ATOM 3710 C C . GLY A 1 475 ? 8.021 -14.826 -19.324 1.00 93.19 475 GLY A C 1
ATOM 3711 O O . GLY A 1 475 ? 7.202 -13.940 -19.571 1.00 93.19 475 GLY A O 1
ATOM 3712 N N . PRO A 1 476 ? 8.520 -15.020 -18.086 1.00 95.00 476 PRO A N 1
ATOM 3713 C CA . PRO A 1 476 ? 8.219 -14.110 -16.986 1.00 95.00 476 PRO A CA 1
ATOM 3714 C C . PRO A 1 476 ? 8.758 -12.708 -17.304 1.00 95.00 476 PRO A C 1
ATOM 3716 O O . PRO A 1 476 ? 9.919 -12.560 -17.693 1.00 95.00 476 PRO A O 1
ATOM 3719 N N . ARG A 1 477 ? 7.902 -11.690 -17.187 1.00 95.44 477 ARG A N 1
ATOM 3720 C CA . ARG A 1 477 ? 8.242 -10.278 -17.426 1.00 95.44 477 ARG A CA 1
ATOM 3721 C C . ARG A 1 477 ? 8.345 -9.524 -16.096 1.00 95.44 477 ARG A C 1
ATOM 3723 O O . ARG A 1 477 ? 9.078 -9.979 -15.215 1.00 95.44 477 ARG A O 1
ATOM 3730 N N . PHE A 1 478 ? 7.681 -8.379 -15.965 1.00 94.06 478 PHE A N 1
ATOM 3731 C CA . PHE A 1 478 ? 7.679 -7.583 -14.744 1.00 94.06 478 PHE A CA 1
ATOM 3732 C C . PHE A 1 478 ? 6.773 -8.234 -13.696 1.00 94.06 478 PHE A C 1
ATOM 3734 O O . PHE A 1 478 ? 5.903 -9.059 -14.007 1.00 94.06 478 PHE A O 1
ATOM 3741 N N . MET A 1 479 ? 7.050 -7.925 -12.435 1.00 92.94 479 MET A N 1
ATOM 3742 C CA . MET A 1 479 ? 6.413 -8.561 -11.289 1.00 92.94 479 MET A CA 1
ATOM 3743 C C . MET A 1 479 ? 6.205 -7.562 -10.163 1.00 92.94 479 MET A C 1
ATOM 3745 O O . MET A 1 479 ? 6.953 -6.596 -10.025 1.00 92.94 479 MET A O 1
ATOM 3749 N N . PHE A 1 480 ? 5.238 -7.869 -9.310 1.00 90.50 480 PHE A N 1
ATOM 3750 C CA . PHE A 1 480 ? 4.940 -7.093 -8.119 1.00 90.50 480 PHE A CA 1
ATOM 3751 C C . PHE A 1 480 ? 5.005 -7.975 -6.878 1.00 90.50 480 PHE A C 1
ATOM 3753 O O . PHE A 1 480 ? 4.551 -9.122 -6.900 1.00 90.50 480 PHE A O 1
ATOM 3760 N N . ILE A 1 481 ? 5.568 -7.430 -5.802 1.00 86.44 481 ILE A N 1
ATOM 3761 C CA . ILE A 1 481 ? 5.665 -8.087 -4.499 1.00 86.44 481 ILE A CA 1
ATOM 3762 C C . ILE A 1 481 ? 4.780 -7.315 -3.528 1.00 86.44 481 ILE A C 1
ATOM 3764 O O . ILE A 1 481 ? 5.029 -6.138 -3.267 1.00 86.44 481 ILE A O 1
ATOM 3768 N N . ASP A 1 482 ? 3.744 -7.962 -2.995 1.00 76.12 482 ASP A N 1
ATOM 3769 C CA . ASP A 1 482 ? 2.870 -7.314 -2.017 1.00 76.12 482 ASP A CA 1
ATOM 3770 C C . ASP A 1 482 ? 3.463 -7.327 -0.597 1.00 76.12 482 ASP A C 1
ATOM 3772 O O . ASP A 1 482 ? 4.495 -7.936 -0.304 1.00 76.12 482 ASP A O 1
ATOM 3776 N N . GLN A 1 483 ? 2.777 -6.658 0.331 1.00 71.88 483 GLN A N 1
ATOM 3777 C CA . GLN A 1 483 ? 3.210 -6.567 1.728 1.00 71.88 483 GLN A CA 1
ATOM 3778 C C . GLN A 1 483 ? 3.221 -7.922 2.459 1.00 71.88 483 GLN A C 1
ATOM 3780 O O . GLN A 1 483 ? 3.869 -8.052 3.497 1.00 71.88 483 GLN A O 1
ATOM 3785 N N . LYS A 1 484 ? 2.523 -8.933 1.927 1.00 72.19 484 LYS A N 1
ATOM 3786 C CA . LYS A 1 484 ? 2.478 -10.306 2.448 1.00 72.19 484 LYS A CA 1
ATOM 3787 C C . LYS A 1 484 ? 3.536 -11.202 1.796 1.00 72.19 484 LYS A C 1
ATOM 3789 O O . LYS A 1 484 ? 3.559 -12.396 2.084 1.00 72.19 484 LYS A O 1
ATOM 3794 N N . LYS A 1 485 ? 4.423 -10.631 0.968 1.00 77.19 485 LYS A N 1
ATOM 3795 C CA . LYS A 1 485 ? 5.459 -11.325 0.185 1.00 77.19 485 LYS A CA 1
ATOM 3796 C C . LYS A 1 485 ? 4.896 -12.277 -0.867 1.00 77.19 485 LYS A C 1
ATOM 3798 O O . LYS A 1 485 ? 5.591 -13.187 -1.318 1.00 77.19 485 LYS A O 1
ATOM 3803 N N . SER A 1 486 ? 3.647 -12.081 -1.271 1.00 83.75 486 SER A N 1
ATOM 3804 C CA . SER A 1 486 ? 3.130 -12.761 -2.445 1.00 83.75 486 SER A CA 1
ATOM 3805 C C . SER A 1 486 ? 3.646 -12.081 -3.709 1.00 83.75 486 SER A C 1
ATOM 3807 O O . SER A 1 486 ? 3.768 -10.857 -3.776 1.00 83.75 486 SER A O 1
ATOM 3809 N N . ILE A 1 487 ? 3.924 -12.897 -4.718 1.00 88.38 487 ILE A N 1
ATOM 3810 C CA . ILE A 1 487 ? 4.588 -12.499 -5.955 1.00 88.38 487 ILE A CA 1
ATOM 3811 C C . ILE A 1 487 ? 3.605 -12.651 -7.103 1.00 88.38 487 ILE A C 1
ATOM 3813 O O . ILE A 1 487 ? 3.124 -13.750 -7.385 1.00 88.38 487 ILE A O 1
ATOM 3817 N N . TYR A 1 488 ? 3.327 -11.546 -7.778 1.00 92.00 488 TYR A N 1
ATOM 3818 C CA . TYR A 1 488 ? 2.420 -11.477 -8.914 1.00 92.00 488 TYR A CA 1
ATOM 3819 C C . TYR A 1 488 ? 3.244 -11.338 -10.180 1.00 92.00 488 TYR A C 1
ATOM 3821 O O . TYR A 1 488 ? 4.108 -10.468 -10.269 1.00 92.00 488 TYR A O 1
ATOM 3829 N N . ILE A 1 489 ? 3.012 -12.227 -11.141 1.00 93.62 489 ILE A N 1
ATOM 3830 C CA . ILE A 1 489 ? 3.908 -12.411 -12.282 1.00 93.62 489 ILE A CA 1
ATOM 3831 C C . ILE A 1 489 ? 3.089 -12.357 -13.562 1.00 93.62 489 ILE A C 1
ATOM 3833 O O . ILE A 1 489 ? 2.114 -13.101 -13.711 1.00 93.62 489 ILE A O 1
ATOM 3837 N N . ALA A 1 490 ? 3.533 -11.532 -14.506 1.00 95.06 490 ALA A N 1
ATOM 3838 C CA . ALA A 1 490 ? 3.054 -11.569 -15.877 1.00 95.06 490 ALA A CA 1
ATOM 3839 C C . ALA A 1 490 ? 3.781 -12.676 -16.667 1.00 95.06 490 ALA A C 1
ATOM 3841 O O . ALA A 1 490 ? 4.981 -12.580 -16.947 1.00 95.06 490 ALA A O 1
ATOM 3842 N N . GLU A 1 491 ? 3.063 -13.748 -17.022 1.00 94.94 491 GLU A N 1
ATOM 3843 C CA . GLU A 1 491 ? 3.563 -14.800 -17.915 1.00 94.94 491 GLU A CA 1
ATOM 3844 C C . GLU A 1 491 ? 3.184 -14.481 -19.361 1.00 94.94 491 GLU A C 1
ATOM 3846 O O . GLU A 1 491 ? 2.138 -14.891 -19.873 1.00 94.94 491 GLU A O 1
ATOM 3851 N N . GLN A 1 492 ? 4.082 -13.771 -20.035 1.00 95.06 492 GLN A N 1
ATOM 3852 C CA . GLN A 1 492 ? 3.863 -13.213 -21.364 1.00 95.06 492 GLN A CA 1
ATOM 3853 C C . GLN A 1 492 ? 3.475 -14.259 -22.413 1.00 95.06 492 GLN A C 1
ATOM 3855 O O . GLN A 1 492 ? 2.613 -14.000 -23.242 1.00 95.06 492 GLN A O 1
ATOM 3860 N N . ARG A 1 493 ? 4.082 -15.451 -22.387 1.00 95.06 493 ARG A N 1
ATOM 3861 C CA . ARG A 1 493 ? 3.818 -16.501 -23.391 1.00 95.06 493 ARG A CA 1
ATOM 3862 C C . ARG A 1 493 ? 2.609 -17.381 -23.065 1.00 95.06 493 ARG A C 1
ATOM 3864 O O . ARG A 1 493 ? 2.316 -18.303 -23.819 1.00 95.06 493 ARG A O 1
ATOM 3871 N N . ARG A 1 494 ? 1.972 -17.171 -21.911 1.00 94.88 494 ARG A N 1
ATOM 3872 C CA . ARG A 1 494 ? 0.752 -17.878 -21.488 1.00 94.88 494 ARG A CA 1
ATOM 3873 C C . ARG A 1 494 ? -0.434 -16.936 -21.303 1.00 94.88 494 ARG A C 1
ATOM 3875 O O . ARG A 1 494 ? -1.451 -17.368 -20.768 1.00 94.88 494 ARG A O 1
ATOM 3882 N N . ASP A 1 495 ? -0.287 -15.674 -21.709 1.00 96.56 495 ASP A N 1
ATOM 3883 C CA . ASP A 1 495 ? -1.347 -14.665 -21.700 1.00 96.56 495 ASP A CA 1
ATOM 3884 C C . ASP A 1 495 ? -2.079 -14.573 -20.350 1.00 96.56 495 ASP A C 1
ATOM 3886 O O . ASP A 1 495 ? -3.308 -14.510 -20.288 1.00 96.56 495 ASP A O 1
ATOM 3890 N N . ARG A 1 496 ? -1.335 -14.646 -19.238 1.00 95.44 496 ARG A N 1
ATOM 3891 C CA . ARG A 1 496 ? -1.923 -14.747 -17.896 1.00 95.44 496 ARG A CA 1
ATOM 3892 C C . ARG A 1 496 ? -1.111 -14.049 -16.820 1.00 95.44 496 ARG A C 1
ATOM 3894 O O . ARG A 1 496 ? 0.105 -13.897 -16.941 1.00 95.44 496 ARG A O 1
ATOM 3901 N N . ILE A 1 497 ? -1.801 -13.723 -15.732 1.00 95.38 497 ILE A N 1
ATOM 3902 C CA . ILE A 1 497 ? -1.190 -13.332 -14.464 1.00 95.38 497 ILE A CA 1
ATOM 3903 C C . ILE A 1 497 ? -1.305 -14.496 -13.487 1.00 95.38 497 ILE A C 1
ATOM 3905 O O . ILE A 1 497 ? -2.384 -15.071 -13.307 1.00 95.38 497 ILE A O 1
ATOM 3909 N N . ILE A 1 498 ? -0.197 -14.830 -12.836 1.00 92.00 498 ILE A N 1
ATOM 3910 C CA . ILE A 1 498 ? -0.151 -15.843 -11.782 1.00 92.00 498 ILE A CA 1
ATOM 3911 C C . ILE A 1 498 ? 0.274 -15.223 -10.454 1.00 92.00 498 ILE A C 1
ATOM 3913 O O . ILE A 1 498 ? 0.948 -14.192 -10.420 1.00 92.00 498 ILE A O 1
ATOM 3917 N N . LYS A 1 499 ? -0.082 -15.906 -9.369 1.00 89.38 499 LYS A N 1
ATOM 3918 C CA . LYS A 1 499 ? 0.423 -15.655 -8.024 1.00 89.38 499 LYS A CA 1
ATOM 3919 C C . LYS A 1 499 ? 1.307 -16.816 -7.582 1.00 89.38 499 LYS A C 1
ATOM 3921 O O . LYS A 1 499 ? 0.897 -17.975 -7.695 1.00 89.38 499 LYS A O 1
ATOM 3926 N N . ALA A 1 500 ? 2.486 -16.505 -7.063 1.00 82.50 500 ALA A N 1
ATOM 3927 C CA . ALA A 1 500 ? 3.342 -17.426 -6.329 1.00 82.50 500 ALA A CA 1
ATOM 3928 C C . ALA A 1 500 ? 3.522 -16.905 -4.899 1.00 82.50 500 ALA A C 1
ATOM 3930 O O . ALA A 1 500 ? 3.646 -15.699 -4.689 1.00 82.50 500 ALA A O 1
ATOM 3931 N N . ASP A 1 501 ? 3.532 -17.802 -3.921 1.00 70.94 501 ASP A N 1
ATOM 3932 C CA . ASP A 1 501 ? 3.902 -17.457 -2.550 1.00 70.94 501 ASP A CA 1
ATOM 3933 C C . ASP A 1 501 ? 5.385 -17.798 -2.325 1.00 70.94 501 ASP A C 1
ATOM 3935 O O . ASP A 1 501 ? 5.928 -18.680 -2.988 1.00 70.94 501 ASP A O 1
ATOM 3939 N N . ASP A 1 502 ? 6.048 -17.085 -1.410 1.00 60.66 502 ASP A N 1
ATOM 3940 C CA . ASP A 1 502 ? 7.509 -17.103 -1.178 1.00 60.66 502 ASP A CA 1
ATOM 3941 C C . ASP A 1 502 ? 8.106 -18.488 -0.812 1.00 60.66 502 ASP A C 1
ATOM 3943 O O . ASP A 1 502 ? 9.322 -18.669 -0.724 1.00 60.66 502 ASP A O 1
ATOM 3947 N N . VAL A 1 503 ? 7.250 -19.490 -0.597 1.00 52.09 503 VAL A N 1
ATOM 3948 C CA . VAL A 1 503 ? 7.636 -20.885 -0.384 1.00 52.09 503 VAL A CA 1
ATOM 3949 C C . VAL A 1 503 ? 7.668 -21.583 -1.734 1.00 52.09 503 VAL A C 1
ATOM 3951 O O . VAL A 1 503 ? 6.648 -21.607 -2.421 1.00 52.09 503 VAL A O 1
ATOM 3954 N N . ILE A 1 504 ? 8.820 -22.184 -2.071 1.00 50.00 504 ILE A N 1
ATOM 3955 C CA . ILE A 1 504 ? 9.036 -23.057 -3.237 1.00 50.00 504 ILE A CA 1
ATOM 3956 C C . ILE A 1 504 ? 7.821 -23.972 -3.395 1.00 50.00 504 ILE A C 1
ATOM 3958 O O . ILE A 1 504 ? 7.716 -25.017 -2.756 1.00 50.00 504 ILE A O 1
ATOM 3962 N N . SER A 1 505 ? 6.881 -23.570 -4.234 1.00 43.38 505 SER A N 1
ATOM 3963 C CA . SER A 1 505 ? 5.694 -24.349 -4.497 1.00 43.38 505 SER A CA 1
ATOM 3964 C C . SER A 1 505 ? 5.574 -24.452 -5.998 1.00 43.38 505 SER A C 1
ATOM 3966 O O . SER A 1 505 ? 5.472 -23.488 -6.750 1.00 43.38 505 SER A O 1
ATOM 3968 N N . SER A 1 506 ? 5.568 -25.694 -6.442 1.00 46.16 506 SER A N 1
ATOM 3969 C CA . SER A 1 506 ? 5.122 -26.134 -7.755 1.00 46.16 506 SER A CA 1
ATOM 3970 C C . SER A 1 506 ? 3.658 -25.754 -8.062 1.00 46.16 506 SER A C 1
ATOM 3972 O O . SER A 1 506 ? 3.106 -26.249 -9.041 1.00 46.16 506 SER A O 1
ATOM 3974 N N . GLN A 1 507 ? 3.026 -24.895 -7.253 1.00 54.09 507 GLN A N 1
ATOM 3975 C CA . GLN A 1 507 ? 1.630 -24.488 -7.322 1.00 54.09 507 GLN A CA 1
ATOM 3976 C C . GLN A 1 507 ? 1.531 -22.962 -7.434 1.00 54.09 507 GLN A C 1
ATOM 3978 O O . GLN A 1 507 ? 1.105 -22.274 -6.513 1.00 54.09 507 GLN A O 1
ATOM 3983 N N . SER A 1 508 ? 1.911 -22.422 -8.593 1.00 65.38 508 SER A N 1
ATOM 3984 C CA . SER A 1 508 ? 1.431 -21.093 -8.972 1.00 65.38 508 SER A CA 1
ATOM 3985 C C . SER A 1 508 ? -0.057 -21.181 -9.301 1.00 65.38 508 SER A C 1
ATOM 3987 O O . SER A 1 508 ? -0.489 -22.062 -10.049 1.00 65.38 508 SER A O 1
ATOM 3989 N N . SER A 1 509 ? -0.853 -20.273 -8.740 1.00 80.56 509 SER A N 1
ATOM 3990 C CA . SER A 1 509 ? -2.277 -20.175 -9.065 1.00 80.56 509 SER A CA 1
ATOM 3991 C C . SER A 1 509 ? -2.478 -19.115 -10.139 1.00 80.56 509 SER A C 1
ATOM 3993 O O . SER A 1 509 ? -1.960 -18.001 -10.047 1.00 80.56 509 SER A O 1
ATOM 3995 N N . MET A 1 510 ? -3.203 -19.475 -11.197 1.00 85.38 510 MET A N 1
ATOM 3996 C CA . MET A 1 510 ? -3.641 -18.495 -12.184 1.00 85.38 510 MET A CA 1
ATOM 3997 C C . MET A 1 510 ? -4.664 -17.575 -11.529 1.00 85.38 510 MET A C 1
ATOM 3999 O O . MET A 1 510 ? -5.629 -18.057 -10.939 1.00 85.38 510 MET A O 1
ATOM 4003 N N . LEU A 1 511 ? -4.449 -16.267 -11.642 1.00 87.81 511 LEU A N 1
ATOM 4004 C CA . LEU A 1 511 ? -5.406 -15.278 -11.162 1.00 87.81 511 LEU A CA 1
ATOM 4005 C C . LEU A 1 511 ? -6.386 -14.902 -12.269 1.00 87.81 511 LEU A C 1
ATOM 4007 O O . LEU A 1 511 ? -7.593 -14.987 -12.072 1.00 87.81 511 LEU A O 1
ATOM 4011 N N . VAL A 1 512 ? -5.860 -14.491 -13.426 1.00 91.75 512 VAL A N 1
ATOM 4012 C CA . VAL A 1 512 ? -6.643 -13.988 -14.564 1.00 91.75 512 VAL A CA 1
ATOM 4013 C C . VAL A 1 512 ? -5.945 -14.290 -15.894 1.00 91.75 512 VAL A C 1
ATOM 4015 O O . VAL A 1 512 ? -4.730 -14.519 -15.930 1.00 91.75 512 VAL A O 1
ATOM 4018 N N . GLY A 1 513 ? -6.702 -14.251 -16.992 1.00 90.62 513 GLY A N 1
ATOM 4019 C CA . GLY A 1 513 ? -6.213 -14.558 -18.338 1.00 90.62 513 GLY A CA 1
ATOM 4020 C C . GLY A 1 513 ? -6.130 -16.062 -18.612 1.00 90.62 513 GLY A C 1
ATOM 4021 O O . GLY A 1 513 ? -6.979 -16.832 -18.169 1.00 90.62 513 GLY A O 1
ATOM 4022 N N . GLY A 1 514 ? -5.123 -16.482 -19.377 1.00 86.75 514 GLY A N 1
ATOM 4023 C CA . GLY A 1 514 ? -4.903 -17.878 -19.777 1.00 86.75 514 GLY A CA 1
ATOM 4024 C C . GLY A 1 514 ? -5.535 -18.255 -21.117 1.00 86.75 514 GLY A C 1
ATOM 4025 O O . GLY A 1 514 ? -5.383 -19.388 -21.568 1.00 86.75 514 GLY A O 1
ATOM 4026 N N . SER A 1 515 ? -6.212 -17.309 -21.769 1.00 90.00 515 SER A N 1
ATOM 4027 C CA . SER A 1 515 ? -6.640 -17.428 -23.160 1.00 90.00 515 SER A CA 1
ATOM 4028 C C . SER A 1 515 ? -6.310 -16.144 -23.913 1.00 90.00 515 SER A C 1
ATOM 4030 O O . SER A 1 515 ? -6.618 -15.045 -23.448 1.00 90.00 515 SER A O 1
ATOM 4032 N N . LEU A 1 516 ? -5.668 -16.312 -25.069 1.00 95.50 516 LEU A N 1
ATOM 4033 C CA . LEU A 1 516 ? -5.317 -15.229 -25.976 1.00 95.50 516 LEU A CA 1
ATOM 4034 C C . LEU A 1 516 ? 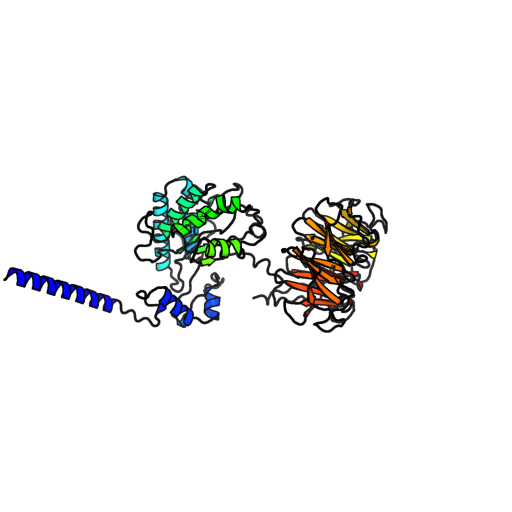-6.587 -14.589 -26.548 1.00 95.50 516 LEU A C 1
ATOM 4036 O O . LEU A 1 516 ? -7.438 -15.280 -27.112 1.00 95.50 516 LEU A O 1
ATOM 4040 N N . GLY A 1 517 ? -6.681 -13.266 -26.460 1.00 95.31 517 GLY A N 1
ATOM 4041 C CA . GLY A 1 517 ? -7.728 -12.493 -27.122 1.00 95.31 517 GLY A CA 1
ATOM 4042 C C . GLY A 1 517 ? -7.832 -11.068 -26.593 1.00 95.31 517 GLY A C 1
ATOM 4043 O O . GLY A 1 517 ? -7.019 -10.637 -25.778 1.00 95.31 517 GLY A O 1
ATOM 4044 N N . ASN A 1 518 ? -8.844 -10.339 -27.064 1.00 95.38 518 ASN A N 1
ATOM 4045 C CA . ASN A 1 518 ? -9.085 -8.930 -26.726 1.00 95.38 518 ASN A CA 1
ATOM 4046 C C . ASN A 1 518 ? -10.374 -8.704 -25.913 1.00 95.38 518 ASN A C 1
ATOM 4048 O O . ASN A 1 518 ? -10.672 -7.569 -25.525 1.00 95.38 518 ASN A O 1
ATOM 4052 N N . SER A 1 519 ? -11.125 -9.766 -25.607 1.00 96.81 519 SER A N 1
ATOM 4053 C CA . SER A 1 519 ? -12.275 -9.699 -24.700 1.00 96.81 519 SER A CA 1
ATOM 4054 C C . SER A 1 519 ? -11.839 -9.245 -23.300 1.00 96.81 519 SER A C 1
ATOM 4056 O O . SER A 1 519 ? -10.668 -9.349 -22.931 1.00 96.81 519 SER A O 1
ATOM 4058 N N . LEU A 1 520 ? -12.765 -8.730 -22.486 1.00 95.94 520 LEU A N 1
ATOM 4059 C CA . LEU A 1 520 ? -12.441 -8.212 -21.145 1.00 95.94 520 LEU A CA 1
ATOM 4060 C C . LEU A 1 520 ? -12.005 -9.297 -20.145 1.00 95.94 520 LEU A C 1
ATOM 4062 O O . LEU A 1 520 ? -11.455 -8.977 -19.095 1.00 95.94 520 LEU A O 1
ATOM 4066 N N . ASN A 1 521 ? -12.237 -10.570 -20.460 1.00 94.00 521 ASN A N 1
ATOM 4067 C CA . ASN A 1 521 ? -11.762 -11.727 -19.704 1.00 94.00 521 ASN A CA 1
ATOM 4068 C C . ASN A 1 521 ? -10.502 -12.386 -20.314 1.00 94.00 521 ASN A C 1
ATOM 4070 O O . ASN A 1 521 ? -10.092 -13.456 -19.865 1.00 94.00 521 ASN A O 1
ATOM 4074 N N . GLN A 1 522 ? -9.903 -11.775 -21.338 1.00 96.94 522 GLN A N 1
ATOM 4075 C CA . GLN A 1 522 ? -8.736 -12.283 -22.063 1.00 96.94 522 GLN A CA 1
ATOM 4076 C C . GLN A 1 522 ? -7.586 -11.277 -22.001 1.00 96.94 522 GLN A C 1
ATOM 4078 O O . GLN A 1 522 ? -7.805 -10.078 -21.820 1.00 96.94 522 GLN A O 1
ATOM 4083 N N . LEU A 1 523 ? -6.363 -11.777 -22.154 1.00 97.44 523 LEU A N 1
ATOM 4084 C CA . LEU A 1 523 ? -5.148 -10.968 -22.244 1.00 97.44 523 LEU A CA 1
ATOM 4085 C C . LEU A 1 523 ? -4.380 -11.359 -23.511 1.00 97.44 523 LEU A C 1
ATOM 4087 O O . LEU A 1 523 ? -4.591 -12.434 -24.077 1.00 97.44 523 LEU A O 1
ATOM 4091 N N . SER A 1 524 ? -3.470 -10.498 -23.950 1.00 97.62 524 SER A N 1
ATOM 4092 C CA . SER A 1 524 ? -2.531 -10.780 -25.027 1.00 97.62 524 SER A CA 1
ATOM 4093 C C . SER A 1 524 ? -1.148 -10.235 -24.680 1.00 97.62 524 SER A C 1
ATOM 4095 O O . SER A 1 524 ? -0.911 -9.026 -24.671 1.00 97.62 524 SER A O 1
ATOM 4097 N N . SER A 1 525 ? -0.221 -11.154 -24.402 1.00 96.94 525 SER A N 1
ATOM 4098 C CA . SER A 1 525 ? 1.156 -10.885 -23.985 1.00 96.94 525 SER A CA 1
ATOM 4099 C C . SER A 1 525 ? 1.253 -9.833 -22.875 1.00 96.94 525 SER A C 1
ATOM 4101 O O . SER A 1 525 ? 1.838 -8.781 -23.105 1.00 96.94 525 SER A O 1
ATOM 4103 N N . PRO A 1 526 ? 0.714 -10.086 -21.667 1.00 97.94 526 PRO A N 1
ATOM 4104 C CA . PRO A 1 526 ? 0.831 -9.135 -20.570 1.00 97.94 526 PRO A CA 1
ATOM 4105 C C . PRO A 1 526 ? 2.296 -8.987 -20.138 1.00 97.94 526 PRO A C 1
ATOM 4107 O O . PRO A 1 526 ? 3.000 -9.993 -19.994 1.00 97.94 526 PRO A O 1
ATOM 4110 N N . TYR A 1 527 ? 2.770 -7.752 -19.954 1.00 97.94 527 TYR A N 1
ATOM 4111 C CA . TYR A 1 527 ? 4.171 -7.484 -19.578 1.00 97.94 527 TYR A CA 1
ATOM 4112 C C . TYR A 1 527 ? 4.345 -7.089 -18.115 1.00 97.94 527 TYR A C 1
ATOM 4114 O O . TYR A 1 527 ? 5.388 -7.390 -17.538 1.00 97.94 527 TYR A O 1
ATOM 4122 N N . SER A 1 528 ? 3.338 -6.465 -17.509 1.00 97.12 528 SER A N 1
ATOM 4123 C CA . SER A 1 528 ? 3.432 -5.941 -16.149 1.00 97.12 528 SER A CA 1
ATOM 4124 C C . SER A 1 528 ? 2.129 -6.121 -15.387 1.00 97.12 528 SER A C 1
ATOM 4126 O O . SER A 1 528 ? 1.043 -6.154 -15.976 1.00 97.12 528 SER A O 1
ATOM 4128 N N . VAL A 1 529 ? 2.259 -6.276 -14.072 1.00 96.38 529 VAL A N 1
ATOM 4129 C CA . VAL A 1 529 ? 1.154 -6.347 -13.123 1.00 96.38 529 VAL A CA 1
ATOM 4130 C C . VAL A 1 529 ? 1.532 -5.608 -11.845 1.00 96.38 529 VAL A C 1
ATOM 4132 O O . VAL A 1 529 ? 2.613 -5.829 -11.312 1.00 96.38 529 VAL A O 1
ATOM 4135 N N . ILE A 1 530 ? 0.616 -4.790 -11.331 1.00 92.56 530 ILE A N 1
ATOM 4136 C CA . ILE A 1 530 ? 0.654 -4.212 -9.982 1.00 92.56 530 ILE A CA 1
ATOM 4137 C C . ILE A 1 530 ? -0.608 -4.629 -9.238 1.00 92.56 530 ILE A C 1
ATOM 4139 O O . ILE A 1 530 ? -1.653 -4.844 -9.854 1.00 92.56 530 ILE A O 1
ATOM 4143 N N . VAL A 1 531 ? -0.511 -4.759 -7.916 1.00 87.44 531 VAL A N 1
ATOM 4144 C CA . VAL A 1 531 ? -1.633 -5.153 -7.064 1.00 87.44 531 VAL A CA 1
ATOM 4145 C C . VAL A 1 531 ? -1.813 -4.144 -5.940 1.00 87.44 531 VAL A C 1
ATOM 4147 O O . VAL A 1 531 ? -0.847 -3.794 -5.267 1.00 87.44 531 VAL A O 1
ATOM 4150 N N . ASP A 1 532 ? -3.041 -3.669 -5.739 1.00 78.38 532 ASP A N 1
ATOM 4151 C CA . ASP A 1 532 ? -3.359 -2.807 -4.595 1.00 78.38 532 ASP A CA 1
ATOM 4152 C C . ASP A 1 532 ? -3.616 -3.611 -3.307 1.00 78.38 532 ASP A C 1
ATOM 4154 O O . ASP A 1 532 ? -3.649 -4.844 -3.300 1.00 78.38 532 ASP A O 1
ATOM 4158 N N . GLU A 1 533 ? -3.803 -2.916 -2.184 1.00 73.44 533 GLU A N 1
ATOM 4159 C CA . GLU A 1 533 ? -4.019 -3.558 -0.879 1.00 73.44 533 GLU A CA 1
ATOM 4160 C C . GLU A 1 533 ? -5.318 -4.387 -0.808 1.00 73.44 533 GLU A C 1
ATOM 4162 O O . GLU A 1 533 ? -5.419 -5.311 0.007 1.00 73.44 533 GLU A O 1
ATOM 4167 N N . LEU A 1 534 ? -6.286 -4.119 -1.695 1.00 72.62 534 LEU A N 1
ATOM 4168 C CA . LEU A 1 534 ? -7.536 -4.875 -1.822 1.00 72.62 534 LEU A CA 1
ATOM 4169 C C . LEU A 1 534 ? -7.361 -6.158 -2.657 1.00 72.62 534 LEU A C 1
ATOM 4171 O O . LEU A 1 534 ? -8.235 -7.031 -2.665 1.00 72.62 534 LEU A O 1
ATOM 4175 N N . GLY A 1 535 ? -6.217 -6.317 -3.328 1.00 78.69 535 GLY A N 1
ATOM 4176 C CA . GLY A 1 535 ? -5.930 -7.437 -4.219 1.00 78.69 535 GLY A CA 1
ATOM 4177 C C . GLY A 1 535 ? -6.453 -7.239 -5.643 1.00 78.69 535 GLY A C 1
ATOM 4178 O O . GLY A 1 535 ? -6.577 -8.222 -6.377 1.00 78.69 535 GLY A O 1
ATOM 4179 N N . THR A 1 536 ? -6.787 -6.008 -6.036 1.00 86.88 536 THR A N 1
ATOM 4180 C CA . THR A 1 536 ? -7.133 -5.665 -7.422 1.00 86.88 536 THR A CA 1
ATOM 4181 C C . THR A 1 536 ? -5.869 -5.662 -8.266 1.00 86.88 536 THR A C 1
ATOM 4183 O O . THR A 1 536 ? -4.860 -5.073 -7.881 1.00 86.88 536 THR A O 1
ATOM 4186 N N . LEU A 1 537 ? -5.932 -6.297 -9.433 1.00 93.19 537 LEU A N 1
ATOM 4187 C CA . LEU A 1 537 ? -4.824 -6.355 -10.380 1.00 93.19 537 LEU A CA 1
ATOM 4188 C C . LEU A 1 537 ? -4.915 -5.203 -11.381 1.00 93.19 537 LEU A C 1
ATOM 4190 O O . LEU A 1 537 ? -5.982 -4.947 -11.940 1.00 93.19 537 LEU A O 1
ATOM 4194 N N . TYR A 1 538 ? -3.781 -4.581 -11.671 1.00 96.31 538 TYR A N 1
ATOM 4195 C CA . TYR A 1 538 ? -3.602 -3.590 -12.726 1.00 96.31 538 TYR A CA 1
ATOM 4196 C C . TYR A 1 538 ? -2.573 -4.130 -13.703 1.00 96.31 538 TYR A C 1
ATOM 4198 O O . TYR A 1 538 ? -1.451 -4.424 -13.304 1.00 96.31 538 TYR A O 1
ATOM 4206 N N . ILE A 1 539 ? -2.965 -4.340 -14.954 1.00 98.25 539 ILE A N 1
ATOM 4207 C CA . ILE A 1 539 ? -2.223 -5.181 -15.895 1.00 98.25 539 ILE A CA 1
ATOM 4208 C C . ILE A 1 539 ? -1.959 -4.402 -17.175 1.00 98.25 539 ILE A C 1
ATOM 4210 O O . ILE A 1 539 ? -2.895 -3.885 -17.790 1.00 98.25 539 ILE A O 1
ATOM 4214 N N . ALA A 1 540 ? -0.702 -4.378 -17.609 1.00 98.25 540 ALA A N 1
ATOM 4215 C CA . ALA A 1 540 ? -0.346 -3.951 -18.954 1.00 98.25 540 ALA A CA 1
ATOM 4216 C C . ALA A 1 540 ? -0.679 -5.078 -19.939 1.00 98.25 540 ALA A C 1
ATOM 4218 O O . ALA A 1 540 ? 0.076 -6.040 -20.070 1.00 98.25 540 ALA A O 1
ATOM 4219 N N . ASP A 1 541 ? -1.828 -4.971 -20.606 1.00 98.19 541 ASP A N 1
ATOM 4220 C CA . ASP A 1 541 ? -2.291 -5.907 -21.632 1.00 98.19 541 ASP A CA 1
ATOM 4221 C C . ASP A 1 541 ? -1.719 -5.476 -22.993 1.00 98.19 541 ASP A C 1
ATOM 4223 O O . ASP A 1 541 ? -2.374 -4.830 -23.817 1.00 98.19 541 ASP A O 1
ATOM 4227 N N . THR A 1 542 ? -0.420 -5.737 -23.150 1.00 98.06 542 THR A N 1
ATOM 4228 C CA . THR A 1 542 ? 0.479 -5.043 -24.077 1.00 98.06 542 THR A CA 1
ATOM 4229 C C . THR A 1 542 ? 0.036 -5.114 -25.535 1.00 98.06 542 THR A C 1
ATOM 4231 O O . THR A 1 542 ? -0.061 -4.072 -26.183 1.00 98.06 542 THR A O 1
ATOM 4234 N N . ASN A 1 543 ? -0.290 -6.297 -26.062 1.00 97.69 543 ASN A N 1
ATOM 4235 C CA . ASN A 1 543 ? -0.704 -6.426 -27.468 1.00 97.69 543 ASN A CA 1
ATOM 4236 C C . ASN A 1 543 ? -2.145 -5.958 -27.716 1.00 97.69 543 ASN A C 1
ATOM 4238 O O . ASN A 1 543 ? -2.533 -5.748 -28.861 1.00 97.69 543 ASN A O 1
ATOM 4242 N N . ASN A 1 544 ? -2.935 -5.769 -26.658 1.00 98.12 544 ASN A N 1
ATOM 4243 C CA . ASN A 1 544 ? -4.259 -5.158 -26.740 1.00 98.12 544 ASN A CA 1
ATOM 4244 C C . ASN A 1 544 ? -4.224 -3.639 -26.503 1.00 98.12 544 ASN A C 1
ATOM 4246 O O . ASN A 1 544 ? -5.281 -3.008 -26.485 1.00 98.12 544 ASN A O 1
ATOM 4250 N N . HIS A 1 545 ? -3.037 -3.036 -26.343 1.00 98.12 545 HIS A N 1
ATOM 4251 C CA . HIS A 1 545 ? -2.859 -1.582 -26.269 1.00 98.12 545 HIS A CA 1
ATOM 4252 C C . HIS A 1 545 ? -3.668 -0.915 -25.142 1.00 98.12 545 HIS A C 1
ATOM 4254 O O . HIS A 1 545 ? -4.243 0.165 -25.316 1.00 98.12 545 HIS A O 1
ATOM 4260 N N . ARG A 1 546 ? -3.759 -1.579 -23.984 1.00 98.25 546 ARG A N 1
ATOM 4261 C CA . ARG A 1 546 ? -4.611 -1.141 -22.872 1.00 98.25 546 ARG A CA 1
ATOM 4262 C C . ARG A 1 546 ? -4.040 -1.508 -21.506 1.00 98.25 546 ARG A C 1
ATOM 4264 O O . ARG A 1 546 ? -3.290 -2.473 -21.375 1.00 98.25 546 ARG A O 1
ATOM 4271 N N . ILE A 1 547 ? -4.455 -0.760 -20.489 1.00 98.31 547 ILE A N 1
ATOM 4272 C CA . ILE A 1 547 ? -4.280 -1.121 -19.082 1.00 98.31 547 ILE A CA 1
ATOM 4273 C C . ILE A 1 547 ? -5.608 -1.644 -18.545 1.00 98.31 547 ILE A C 1
ATOM 4275 O O . ILE A 1 547 ? -6.641 -0.974 -18.640 1.00 98.31 547 ILE A O 1
ATOM 4279 N N . MET A 1 548 ? -5.571 -2.849 -17.984 1.00 97.31 548 MET A N 1
ATOM 4280 C CA . MET A 1 548 ? -6.726 -3.537 -17.417 1.00 97.31 548 MET A CA 1
ATOM 4281 C C . MET A 1 548 ? -6.710 -3.433 -15.897 1.00 97.31 548 MET A C 1
ATOM 4283 O O . MET A 1 548 ? -5.694 -3.712 -15.270 1.00 97.31 548 MET A O 1
ATOM 4287 N N . ARG A 1 549 ? -7.856 -3.107 -15.305 1.00 94.31 549 ARG A N 1
ATOM 4288 C CA . ARG A 1 549 ? -8.139 -3.243 -13.877 1.00 94.31 549 ARG A CA 1
ATOM 4289 C C . ARG A 1 549 ? -9.010 -4.465 -13.647 1.00 94.31 549 ARG A C 1
ATOM 4291 O O . ARG A 1 549 ? -10.058 -4.599 -14.278 1.00 94.31 549 ARG A O 1
ATOM 4298 N N . TRP A 1 550 ? -8.619 -5.331 -12.725 1.00 91.88 550 TRP A N 1
ATOM 4299 C CA . TRP A 1 550 ? -9.316 -6.579 -12.449 1.00 91.88 550 TRP A CA 1
ATOM 4300 C C . TRP A 1 550 ? -9.508 -6.772 -10.948 1.00 91.88 550 TRP A C 1
ATOM 4302 O O . TRP A 1 550 ? -8.575 -7.115 -10.223 1.00 91.88 550 TRP A O 1
ATOM 4312 N N . VAL A 1 551 ? -10.733 -6.537 -10.480 1.00 86.62 551 VAL A N 1
ATOM 4313 C CA . VAL A 1 551 ? -11.098 -6.697 -9.066 1.00 86.62 551 VAL A CA 1
ATOM 4314 C C . VAL A 1 551 ? -11.093 -8.178 -8.702 1.00 86.62 551 VAL A C 1
ATOM 4316 O O . VAL A 1 551 ? -11.483 -9.037 -9.499 1.00 86.62 551 VAL A O 1
ATOM 4319 N N . ARG A 1 552 ? -10.637 -8.494 -7.491 1.00 79.94 552 ARG A N 1
ATOM 4320 C CA . ARG A 1 552 ? -10.533 -9.871 -7.008 1.00 79.94 552 ARG A CA 1
ATOM 4321 C C . ARG A 1 552 ? -11.870 -10.613 -7.143 1.00 79.94 552 ARG A C 1
ATOM 4323 O O . ARG A 1 552 ? -12.889 -10.171 -6.628 1.00 79.94 552 ARG A O 1
ATOM 4330 N N . GLY A 1 553 ? -11.842 -11.771 -7.804 1.00 78.88 553 GLY A N 1
ATOM 4331 C CA . GLY A 1 553 ? -13.021 -12.620 -8.014 1.00 78.88 553 GLY A CA 1
ATOM 4332 C C . GLY A 1 553 ? -13.905 -12.227 -9.205 1.00 78.88 553 GLY A C 1
ATOM 4333 O O . GLY A 1 553 ? -14.821 -12.976 -9.535 1.00 78.88 553 GLY A O 1
ATOM 4334 N N . ALA A 1 554 ? -13.630 -11.109 -9.887 1.00 81.88 554 ALA A N 1
ATOM 4335 C CA . ALA A 1 554 ? -14.352 -10.742 -11.102 1.00 81.88 554 ALA A CA 1
ATOM 4336 C C . ALA A 1 554 ? -14.049 -11.721 -12.251 1.00 81.88 554 ALA A C 1
ATOM 4338 O O . ALA A 1 554 ? -12.922 -12.195 -12.400 1.00 81.88 554 ALA A O 1
ATOM 4339 N N . GLN A 1 555 ? -15.042 -11.991 -13.102 1.00 87.50 555 GLN A N 1
ATOM 4340 C CA . GLN A 1 555 ? -14.874 -12.854 -14.284 1.00 87.50 555 GLN A CA 1
ATOM 4341 C C . GLN A 1 555 ? -14.200 -12.138 -15.466 1.00 87.50 555 GLN A C 1
ATOM 4343 O O . GLN A 1 555 ? -13.700 -12.786 -16.382 1.00 87.50 555 GLN A O 1
ATOM 4348 N N . SER A 1 556 ? -14.183 -10.806 -15.449 1.00 91.56 556 SER A N 1
ATOM 4349 C CA . SER A 1 556 ? -13.592 -9.950 -16.477 1.00 91.56 556 SER A CA 1
ATOM 4350 C C . SER A 1 556 ? -13.069 -8.656 -15.857 1.00 91.56 556 SER A C 1
ATOM 4352 O O . SER A 1 556 ? -13.612 -8.187 -14.854 1.00 91.56 556 SER A O 1
ATOM 4354 N N . GLY A 1 557 ? -12.058 -8.052 -16.475 1.00 92.69 557 GLY A N 1
ATOM 4355 C CA . GLY A 1 557 ? -11.544 -6.741 -16.089 1.00 92.69 557 GLY A CA 1
ATOM 4356 C C . GLY A 1 557 ? -12.297 -5.568 -16.728 1.00 92.69 557 GLY A C 1
ATOM 4357 O O . GLY A 1 557 ? -13.242 -5.735 -17.498 1.00 92.69 557 GLY A O 1
ATOM 4358 N N . LYS A 1 558 ? -11.838 -4.356 -16.420 1.00 93.81 558 LYS A N 1
ATOM 4359 C CA . LYS A 1 558 ? -12.255 -3.085 -17.025 1.00 93.81 558 LYS A CA 1
ATOM 4360 C C . LYS A 1 558 ? -11.030 -2.368 -17.586 1.00 93.81 558 LYS A C 1
ATOM 4362 O O . LYS A 1 558 ? -9.970 -2.396 -16.968 1.00 93.81 558 LYS A O 1
ATOM 4367 N N . VAL A 1 559 ? -11.174 -1.706 -18.729 1.00 96.50 559 VAL A N 1
ATOM 4368 C CA . VAL A 1 559 ? -10.111 -0.850 -19.275 1.00 96.50 559 VAL A CA 1
ATOM 4369 C C . VAL A 1 559 ? -10.060 0.450 -18.479 1.00 96.50 559 VAL A C 1
ATOM 4371 O O . VAL A 1 559 ? -11.099 1.081 -18.296 1.00 96.50 559 VAL A O 1
ATOM 4374 N N . ILE A 1 560 ? -8.871 0.844 -18.017 1.00 95.69 560 ILE A N 1
ATOM 4375 C CA . ILE A 1 560 ? -8.666 2.098 -17.268 1.00 95.69 560 ILE A CA 1
ATOM 4376 C C . ILE A 1 560 ? -7.741 3.097 -17.971 1.00 95.69 560 ILE A C 1
ATOM 4378 O O . ILE A 1 560 ? -7.739 4.268 -17.617 1.00 95.69 560 ILE A O 1
ATOM 4382 N N . ALA A 1 561 ? -6.983 2.653 -18.976 1.00 97.00 561 ALA A N 1
ATOM 4383 C CA . ALA A 1 561 ? -6.209 3.511 -19.869 1.00 97.00 561 ALA A CA 1
ATOM 4384 C C . ALA A 1 561 ? -6.009 2.814 -21.223 1.00 97.00 561 ALA A C 1
ATOM 4386 O O . ALA A 1 561 ? -5.852 1.590 -21.281 1.00 97.00 561 ALA A O 1
ATOM 4387 N N . GLY A 1 562 ? -5.995 3.583 -22.314 1.00 95.69 562 GLY A N 1
ATOM 4388 C CA . GLY A 1 562 ? -5.928 3.043 -23.675 1.00 95.69 562 GLY A CA 1
ATOM 4389 C C . GLY A 1 562 ? -7.209 2.310 -24.094 1.00 95.69 562 GLY A C 1
ATOM 4390 O O . GLY A 1 562 ? -8.316 2.693 -23.722 1.00 95.69 562 GLY A O 1
ATOM 4391 N N . GLY A 1 563 ? -7.070 1.251 -24.898 1.00 90.00 563 GLY A N 1
ATOM 4392 C CA . GLY A 1 563 ? -8.202 0.440 -25.373 1.00 90.00 563 GLY A CA 1
ATOM 4393 C C . GLY A 1 563 ? -8.985 1.026 -26.553 1.00 90.00 563 GLY A C 1
ATOM 4394 O O . GLY A 1 563 ? -9.912 0.384 -27.036 1.00 90.00 563 GLY A O 1
ATOM 4395 N N . GLN A 1 564 ? -8.577 2.186 -27.073 1.00 91.62 564 GLN A N 1
ATOM 4396 C CA . GLN A 1 564 ? -9.116 2.807 -28.294 1.00 91.62 564 GLN A CA 1
ATOM 4397 C C . GLN A 1 564 ? -8.306 2.431 -29.551 1.00 91.62 564 GLN A C 1
ATOM 4399 O O . GLN A 1 564 ? -8.159 3.223 -30.486 1.00 91.62 564 GLN A O 1
ATOM 4404 N N . GLY A 1 565 ? -7.737 1.222 -29.554 1.00 89.38 565 GLY A N 1
ATOM 4405 C CA . GLY A 1 565 ? -6.788 0.751 -30.563 1.00 89.38 565 GLY A CA 1
ATOM 4406 C C . GLY A 1 565 ? -5.370 1.308 -30.389 1.00 89.38 565 GLY A C 1
ATOM 4407 O O . GLY A 1 565 ? -5.113 2.189 -29.567 1.00 89.38 565 GLY A O 1
ATOM 4408 N N . MET A 1 566 ? -4.440 0.768 -31.179 1.00 96.75 566 MET A N 1
ATOM 4409 C CA . MET A 1 566 ? -3.057 1.242 -31.233 1.00 96.75 566 MET A CA 1
ATOM 4410 C C . MET A 1 566 ? -2.996 2.648 -31.839 1.00 96.75 566 MET A C 1
ATOM 4412 O O . MET A 1 566 ? -3.511 2.873 -32.935 1.00 96.75 566 MET A O 1
ATOM 4416 N N . GLY A 1 567 ? -2.313 3.579 -31.175 1.00 95.25 567 GLY A N 1
ATOM 4417 C CA . GLY A 1 567 ? -2.081 4.917 -31.718 1.00 95.25 567 GLY A CA 1
ATOM 4418 C C . GLY A 1 567 ? -1.347 5.841 -30.751 1.00 95.25 567 GLY A C 1
ATOM 4419 O O . GLY A 1 567 ? -0.891 5.402 -29.697 1.00 95.25 567 GLY A O 1
ATOM 4420 N N . SER A 1 568 ? -1.216 7.114 -31.129 1.00 95.38 568 SER A N 1
ATOM 4421 C CA . SER A 1 568 ? -0.423 8.129 -30.414 1.00 95.38 568 SER A CA 1
ATOM 4422 C C . SER A 1 568 ? -1.253 9.230 -29.744 1.00 95.38 568 SER A C 1
ATOM 4424 O O . SER A 1 568 ? -0.693 10.112 -29.080 1.00 95.38 568 SER A O 1
ATOM 4426 N N . ARG A 1 569 ? -2.589 9.190 -29.868 1.00 96.06 569 ARG A N 1
ATOM 4427 C CA . ARG A 1 569 ? -3.475 10.096 -29.120 1.00 96.06 569 ARG A CA 1
ATOM 4428 C C . ARG A 1 569 ? -3.341 9.872 -27.611 1.00 96.06 569 ARG A C 1
ATOM 4430 O O . ARG A 1 569 ? -2.826 8.848 -27.175 1.00 96.06 569 ARG A O 1
ATOM 4437 N N . TYR A 1 570 ? -3.799 10.832 -26.812 1.00 95.19 570 TYR A N 1
ATOM 4438 C CA . TYR A 1 570 ? -3.696 10.763 -25.349 1.00 95.19 570 TYR A CA 1
ATOM 4439 C C . TYR A 1 570 ? -4.644 9.739 -24.701 1.00 95.19 570 TYR A C 1
ATOM 4441 O O . TYR A 1 570 ? -4.418 9.332 -23.569 1.00 95.19 570 TYR A O 1
ATOM 4449 N N . ASP A 1 571 ? -5.669 9.278 -25.413 1.00 95.00 571 ASP A N 1
ATOM 4450 C CA . ASP A 1 571 ? -6.553 8.172 -25.020 1.00 95.00 571 ASP A CA 1
ATOM 4451 C C . ASP A 1 571 ? -6.173 6.829 -25.677 1.00 95.00 571 ASP A C 1
ATOM 4453 O O . ASP A 1 571 ? -6.877 5.828 -25.536 1.00 95.00 571 ASP A O 1
ATOM 4457 N N . GLN A 1 572 ? -5.054 6.795 -26.404 1.00 97.19 572 GLN A N 1
ATOM 4458 C CA . GLN A 1 572 ? -4.492 5.602 -27.028 1.00 97.19 572 GLN A CA 1
ATOM 4459 C C . GLN A 1 572 ? -3.137 5.257 -26.403 1.00 97.19 572 GLN A C 1
ATOM 4461 O O . GLN A 1 572 ? -2.428 6.108 -25.862 1.00 97.19 572 GLN A O 1
ATOM 4466 N N . LEU A 1 573 ? -2.778 3.979 -26.497 1.00 97.75 573 LEU A N 1
ATOM 4467 C CA . LEU A 1 573 ? -1.470 3.460 -26.110 1.00 97.75 573 LEU A CA 1
ATOM 4468 C C . LEU A 1 573 ? -0.903 2.627 -27.263 1.00 97.75 573 LEU A C 1
ATOM 4470 O O . LEU A 1 573 ? -1.635 2.081 -28.089 1.00 97.75 573 LEU A O 1
ATOM 4474 N N . SER A 1 574 ? 0.414 2.489 -27.312 1.00 97.50 574 SER A N 1
ATOM 4475 C CA . SER A 1 574 ? 1.130 1.652 -28.265 1.00 97.50 574 SER A CA 1
ATOM 4476 C C . SER A 1 574 ? 2.072 0.724 -27.501 1.00 97.50 574 SER A C 1
ATOM 4478 O O . SER A 1 574 ? 3.127 1.148 -27.034 1.00 97.50 574 SER A O 1
ATOM 4480 N N . TYR A 1 575 ? 1.666 -0.544 -27.353 1.00 97.75 575 TYR A N 1
ATOM 4481 C CA . TYR A 1 575 ? 2.385 -1.578 -26.609 1.00 97.75 575 TYR A CA 1
ATOM 4482 C C . TYR A 1 575 ? 2.767 -1.140 -25.185 1.00 97.75 575 TYR A C 1
ATOM 4484 O O . TYR A 1 575 ? 3.954 -1.019 -24.894 1.00 97.75 575 TYR A O 1
ATOM 4492 N N . PRO A 1 576 ? 1.809 -0.887 -24.273 1.00 98.38 576 PRO A N 1
ATOM 4493 C CA . PRO A 1 576 ? 2.161 -0.522 -22.907 1.00 98.38 576 PRO A CA 1
ATOM 4494 C C . PRO A 1 576 ? 3.000 -1.634 -22.266 1.00 98.38 576 PRO A C 1
ATOM 4496 O O . PRO A 1 576 ? 2.550 -2.779 -22.187 1.00 98.38 576 PRO A O 1
ATOM 4499 N N . HIS A 1 577 ? 4.233 -1.318 -21.873 1.00 98.19 577 HIS A N 1
ATOM 4500 C CA . HIS A 1 577 ? 5.169 -2.301 -21.315 1.00 98.19 577 HIS A CA 1
ATOM 4501 C C . HIS A 1 577 ? 5.098 -2.351 -19.794 1.00 98.19 577 HIS A C 1
ATOM 4503 O O . HIS A 1 577 ? 5.132 -3.439 -19.222 1.00 98.19 577 HIS A O 1
ATOM 4509 N N . ASP A 1 578 ? 4.965 -1.189 -19.159 1.00 98.38 578 ASP A N 1
ATOM 4510 C CA . ASP A 1 578 ? 4.950 -1.072 -17.709 1.00 98.38 578 ASP A CA 1
ATOM 4511 C C . ASP A 1 578 ? 3.938 -0.052 -17.219 1.00 98.38 578 ASP A C 1
ATOM 4513 O O . ASP A 1 578 ? 3.501 0.831 -17.967 1.00 98.38 578 ASP A O 1
ATOM 4517 N N . LEU A 1 579 ? 3.606 -0.168 -15.941 1.00 97.69 579 LEU A N 1
ATOM 4518 C CA . LEU A 1 579 ? 2.781 0.775 -15.222 1.00 97.69 579 LEU A CA 1
ATOM 4519 C C . LEU A 1 579 ? 3.313 0.989 -13.804 1.00 97.69 579 LEU A C 1
ATOM 4521 O O . LEU A 1 579 ? 3.959 0.114 -13.246 1.00 97.69 579 LEU A O 1
ATOM 4525 N N . SER A 1 580 ? 3.005 2.136 -13.208 1.00 94.75 580 SER A N 1
ATOM 4526 C CA . SER A 1 580 ? 3.244 2.421 -11.791 1.00 94.75 580 SER A CA 1
ATOM 4527 C C . SER A 1 580 ? 2.181 3.372 -11.250 1.00 94.75 580 SER A C 1
ATOM 4529 O O . SER A 1 580 ? 1.473 4.019 -12.026 1.00 94.75 580 SER A O 1
ATOM 4531 N N . PHE A 1 581 ? 2.071 3.470 -9.929 1.00 90.88 581 PHE A N 1
ATOM 4532 C CA . PHE A 1 581 ? 1.198 4.433 -9.264 1.00 90.88 581 PHE A CA 1
ATOM 4533 C C . PHE A 1 581 ? 2.018 5.364 -8.378 1.00 90.88 581 PHE A C 1
ATOM 4535 O O . PHE A 1 581 ? 2.965 4.921 -7.733 1.00 90.88 581 PHE A O 1
ATOM 4542 N N . ASP A 1 582 ? 1.623 6.635 -8.313 1.00 83.19 582 ASP A N 1
ATOM 4543 C CA . ASP A 1 582 ? 2.063 7.508 -7.223 1.00 83.19 582 ASP A CA 1
ATOM 4544 C C . ASP A 1 582 ? 1.219 7.288 -5.954 1.00 83.19 582 ASP A C 1
ATOM 4546 O O . ASP A 1 582 ? 0.193 6.602 -5.971 1.00 83.19 582 ASP A O 1
ATOM 4550 N N . LEU A 1 583 ? 1.618 7.921 -4.846 1.00 79.75 583 LEU A N 1
ATOM 4551 C CA . LEU A 1 583 ? 0.884 7.863 -3.575 1.00 79.75 583 LEU A CA 1
ATOM 4552 C C . LEU A 1 583 ? -0.553 8.409 -3.658 1.00 79.75 583 LEU A C 1
ATOM 4554 O O . LEU A 1 583 ? -1.389 8.074 -2.820 1.00 79.75 583 LEU A O 1
ATOM 4558 N N . ASN A 1 584 ? -0.869 9.227 -4.666 1.00 80.06 584 ASN A N 1
ATOM 4559 C CA . ASN A 1 584 ? -2.226 9.726 -4.882 1.00 80.06 584 ASN A CA 1
ATOM 4560 C C . ASN A 1 584 ? -3.102 8.704 -5.629 1.00 80.06 584 ASN A C 1
ATOM 4562 O O . ASN A 1 584 ? -4.330 8.812 -5.581 1.00 80.06 584 ASN A O 1
ATOM 4566 N N . GLY A 1 585 ? -2.509 7.694 -6.269 1.00 85.19 585 GLY A N 1
ATOM 4567 C CA . GLY A 1 585 ? -3.181 6.698 -7.106 1.00 85.19 585 GLY A CA 1
ATOM 4568 C C . GLY A 1 585 ? -3.255 7.081 -8.587 1.00 85.19 585 GLY A C 1
ATOM 4569 O O . GLY A 1 585 ? -3.993 6.445 -9.345 1.00 85.19 585 GLY A O 1
ATOM 4570 N N . ASN A 1 586 ? -2.518 8.108 -9.025 1.00 91.38 586 ASN A N 1
ATOM 4571 C CA . ASN A 1 586 ? -2.406 8.420 -10.448 1.00 91.38 586 ASN A CA 1
ATOM 4572 C C . ASN A 1 586 ? -1.618 7.318 -11.151 1.00 91.38 586 ASN A C 1
ATOM 4574 O O . ASN A 1 586 ? -0.587 6.871 -10.652 1.00 91.38 586 ASN A O 1
ATOM 4578 N N . LEU A 1 587 ? -2.098 6.909 -12.321 1.00 96.44 587 LEU A N 1
ATOM 4579 C CA . LEU A 1 587 ? -1.506 5.839 -13.111 1.00 96.44 587 LEU A CA 1
ATOM 4580 C C . LEU A 1 587 ? -0.445 6.410 -14.054 1.00 96.44 587 LEU A C 1
ATOM 4582 O O . LEU A 1 587 ? -0.734 7.302 -14.845 1.00 96.44 587 LEU A O 1
ATOM 4586 N N . TYR A 1 588 ? 0.752 5.845 -14.028 1.00 98.00 588 TYR A N 1
ATOM 4587 C CA . TYR A 1 588 ? 1.835 6.122 -14.965 1.00 98.00 588 TYR A CA 1
ATOM 4588 C C . TYR A 1 588 ? 2.012 4.908 -15.864 1.00 98.00 588 TYR A C 1
ATOM 4590 O O . TYR A 1 588 ? 2.043 3.790 -15.36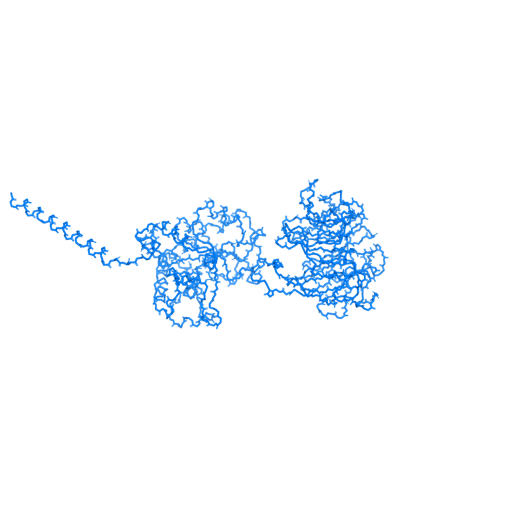5 1.00 98.00 588 TYR A O 1
ATOM 4598 N N . VAL A 1 589 ? 2.117 5.109 -17.175 1.00 98.56 589 VAL A N 1
ATOM 4599 C CA . VAL A 1 589 ? 2.218 4.026 -18.162 1.00 98.56 589 VAL A CA 1
ATOM 4600 C C . VAL A 1 589 ? 3.379 4.293 -19.102 1.00 98.56 589 VAL A C 1
ATOM 4602 O O . VAL A 1 589 ? 3.435 5.353 -19.731 1.00 98.56 589 VAL A O 1
ATOM 4605 N N . VAL A 1 590 ? 4.274 3.317 -19.254 1.00 98.44 590 VAL A N 1
ATOM 4606 C CA . VAL A 1 590 ? 5.261 3.320 -20.337 1.00 98.44 590 VAL A CA 1
ATOM 4607 C C . VAL A 1 590 ? 4.555 2.975 -21.638 1.00 98.44 590 VAL A C 1
ATOM 4609 O O . VAL A 1 590 ? 4.175 1.832 -21.886 1.00 98.44 590 VAL A O 1
ATOM 4612 N N . ASP A 1 591 ? 4.416 3.981 -22.489 1.00 97.94 591 ASP A N 1
ATOM 4613 C CA . ASP A 1 591 ? 3.830 3.898 -23.818 1.00 97.94 591 ASP A CA 1
ATOM 4614 C C . ASP A 1 591 ? 4.954 3.617 -24.831 1.00 97.94 591 ASP A C 1
ATOM 4616 O O . ASP A 1 591 ? 5.422 4.509 -25.548 1.00 97.94 591 ASP A O 1
ATOM 4620 N N . TYR A 1 592 ? 5.468 2.380 -24.800 1.00 97.62 592 TYR A N 1
ATOM 4621 C CA . TYR A 1 592 ? 6.714 1.956 -25.460 1.00 97.62 592 TYR A CA 1
ATOM 4622 C C . TYR A 1 592 ? 6.785 2.377 -26.929 1.00 97.62 592 TYR A C 1
ATOM 4624 O O . TYR A 1 592 ? 7.785 2.966 -27.359 1.00 97.62 592 TYR A O 1
ATOM 4632 N N . GLY A 1 593 ? 5.726 2.092 -27.692 1.00 96.38 593 GLY A N 1
ATOM 4633 C CA . GLY A 1 593 ? 5.657 2.349 -29.128 1.00 96.38 593 GLY A CA 1
ATOM 4634 C C . GLY A 1 593 ? 5.567 3.833 -29.480 1.00 96.38 593 GLY A C 1
ATOM 4635 O O . GLY A 1 593 ? 5.930 4.208 -30.589 1.00 96.38 593 GLY A O 1
ATOM 4636 N N . ASN A 1 594 ? 5.145 4.678 -28.535 1.00 97.25 594 ASN A N 1
ATOM 4637 C CA . ASN A 1 594 ? 5.139 6.135 -28.679 1.00 97.25 594 ASN A CA 1
ATOM 4638 C C . ASN A 1 594 ? 6.333 6.809 -27.983 1.00 97.25 594 ASN A C 1
ATOM 4640 O O . ASN A 1 594 ? 6.438 8.033 -28.003 1.00 97.25 594 ASN A O 1
ATOM 4644 N N . HIS A 1 595 ? 7.235 6.032 -27.375 1.00 97.50 595 HIS A N 1
ATOM 4645 C CA . HIS A 1 595 ? 8.475 6.510 -26.760 1.00 97.50 595 HIS A CA 1
ATOM 4646 C C . HIS A 1 595 ? 8.267 7.602 -25.701 1.00 97.50 595 HIS A C 1
ATOM 4648 O O . HIS A 1 595 ? 8.980 8.608 -25.653 1.00 97.50 595 HIS A O 1
ATOM 4654 N N . ARG A 1 596 ? 7.275 7.391 -24.837 1.00 97.56 596 ARG A N 1
ATOM 4655 C CA . ARG A 1 596 ? 6.905 8.323 -23.770 1.00 97.56 596 ARG A CA 1
ATOM 4656 C C . ARG A 1 596 ? 6.376 7.589 -22.543 1.00 97.56 596 ARG A C 1
ATOM 4658 O O . ARG A 1 596 ? 6.040 6.408 -22.613 1.00 97.56 596 ARG A O 1
ATOM 4665 N N . VAL A 1 597 ? 6.251 8.316 -21.439 1.00 98.25 597 VAL A N 1
ATOM 4666 C CA . VAL A 1 597 ? 5.449 7.907 -20.279 1.00 98.25 597 VAL A CA 1
ATOM 4667 C C . VAL A 1 597 ? 4.229 8.816 -20.199 1.00 98.25 597 VAL A C 1
ATOM 4669 O O . VAL A 1 597 ? 4.369 10.043 -20.242 1.00 98.25 597 VAL A O 1
ATOM 4672 N N . GLN A 1 598 ? 3.041 8.221 -20.098 1.00 97.69 598 GLN A N 1
ATOM 4673 C CA . GLN A 1 598 ? 1.785 8.945 -19.900 1.00 97.69 598 GLN A CA 1
ATOM 4674 C C . GLN A 1 598 ? 1.307 8.827 -18.448 1.00 97.69 598 GLN A C 1
ATOM 4676 O O . GLN A 1 598 ? 1.350 7.737 -17.882 1.00 97.69 598 GLN A O 1
ATOM 4681 N N . LYS A 1 599 ? 0.828 9.931 -17.868 1.00 97.44 599 LYS A N 1
ATOM 4682 C CA . LYS A 1 599 ? 0.139 9.990 -16.573 1.00 97.44 599 LYS A CA 1
ATOM 4683 C C . LYS A 1 599 ? -1.367 10.122 -16.799 1.00 97.44 599 LYS A C 1
ATOM 4685 O O . LYS A 1 599 ? -1.798 10.998 -17.543 1.00 97.44 599 LYS A O 1
ATOM 4690 N N . PHE A 1 600 ? -2.155 9.296 -16.127 1.00 97.38 600 PHE A N 1
ATOM 4691 C CA . PHE A 1 600 ? -3.612 9.367 -16.075 1.00 97.38 600 PHE A CA 1
ATOM 4692 C C . PHE A 1 600 ? -4.023 9.725 -14.648 1.00 97.38 600 PHE A C 1
ATOM 4694 O O . PHE A 1 600 ? -3.617 9.066 -13.686 1.00 97.38 600 PHE A O 1
ATOM 4701 N N . VAL A 1 601 ? -4.789 10.804 -14.505 1.00 94.31 601 VAL A N 1
ATOM 4702 C CA . VAL A 1 601 ? -5.151 11.354 -13.194 1.00 94.31 601 VAL A CA 1
ATOM 4703 C C . VAL A 1 601 ? -6.335 10.583 -12.638 1.00 94.31 601 VAL A C 1
ATOM 4705 O O . VAL A 1 601 ? -7.307 10.359 -13.354 1.00 94.31 601 VAL A O 1
ATOM 4708 N N . ILE A 1 602 ? -6.252 10.174 -11.376 1.00 89.81 602 ILE A N 1
ATOM 4709 C CA . ILE A 1 602 ? -7.351 9.489 -10.696 1.00 89.81 602 ILE A CA 1
ATOM 4710 C C . ILE A 1 602 ? -8.386 10.500 -10.187 1.00 89.81 602 ILE A C 1
ATOM 4712 O O . ILE A 1 602 ? -8.048 11.483 -9.530 1.00 89.81 602 ILE A O 1
ATOM 4716 N N . ASP A 1 603 ? -9.654 10.230 -10.463 1.00 85.44 603 ASP A N 1
ATOM 4717 C CA . ASP A 1 603 ? -10.808 10.873 -9.854 1.00 85.44 603 ASP A CA 1
ATOM 4718 C C . ASP A 1 603 ? -11.401 9.937 -8.794 1.00 85.44 603 ASP A C 1
ATOM 4720 O O . ASP A 1 603 ? -11.787 8.794 -9.067 1.00 85.44 603 ASP A O 1
ATOM 4724 N N . LYS A 1 604 ? -11.441 10.444 -7.560 1.00 79.56 604 LYS A N 1
ATOM 4725 C CA . LYS A 1 604 ? -11.970 9.755 -6.380 1.00 79.56 604 LYS A CA 1
ATOM 4726 C C . LYS A 1 604 ? -13.311 10.329 -5.913 1.00 79.56 604 LYS A C 1
ATOM 4728 O O . LYS A 1 604 ? -13.777 9.957 -4.844 1.00 79.56 604 LYS A O 1
ATOM 4733 N N . SER A 1 605 ? -13.953 11.205 -6.686 1.00 75.62 605 SER A N 1
ATOM 4734 C CA . SER A 1 605 ? -15.245 11.818 -6.336 1.00 75.62 605 SER A CA 1
ATOM 4735 C C . SER A 1 605 ? -16.370 10.799 -6.106 1.00 75.62 605 SER A C 1
ATOM 4737 O O . SER A 1 605 ? -17.302 11.067 -5.355 1.00 75.62 605 SER A O 1
ATOM 4739 N N . LEU A 1 606 ? -16.259 9.608 -6.704 1.00 70.19 606 LEU A N 1
ATOM 4740 C CA . LEU A 1 606 ? -17.199 8.492 -6.544 1.00 70.19 606 LEU A CA 1
ATOM 4741 C C . LEU A 1 606 ? -16.780 7.481 -5.458 1.00 70.19 606 LEU A C 1
ATOM 4743 O O . LEU A 1 606 ? -17.457 6.470 -5.259 1.00 70.19 606 LEU A O 1
ATOM 4747 N N . CYS A 1 607 ? -15.666 7.730 -4.766 1.00 64.62 607 CYS A N 1
ATOM 4748 C CA . CYS A 1 607 ? -15.209 6.958 -3.613 1.00 64.62 607 CYS A CA 1
ATOM 4749 C C . CYS A 1 607 ? -15.919 7.463 -2.349 1.00 64.62 607 CYS A C 1
ATOM 4751 O O . CYS A 1 607 ? -15.356 8.285 -1.626 1.00 64.62 607 CYS A O 1
ATOM 4753 N N . GLN A 1 608 ? -17.154 7.018 -2.111 1.00 50.84 608 GLN A N 1
ATOM 4754 C CA . GLN A 1 608 ? -17.857 7.289 -0.849 1.00 50.84 608 GLN A CA 1
ATOM 4755 C C . GLN A 1 608 ? -17.224 6.488 0.295 1.00 50.84 608 GLN A C 1
ATOM 4757 O O . GLN A 1 608 ? -17.043 5.262 0.116 1.00 50.84 608 GLN A O 1
#

Radius of gyration: 32.18 Å; chains: 1; bounding box: 85×55×106 Å